Protein AF-A0A914VPH9-F1 (afdb_monomer_lite)

pLDDT: mean 77.76, std 18.03, range [25.45, 96.31]

Foldseek 3Di:
DVVVVVVVVVVVVVVVVPPPDDDDPLLVLLLVLCVVVVDDLCVLLVHDLPDDLVSLVVSLVVLLVVLPVVNDVDPCSVVSNVSSVSSSVLVNDPVSSVSSVCCVVVNRQPVVDPVSCVVPVPPQPPVNVVVVVLVVVLVVVLVVLVVVLVVVLVVLLVVLLVVLVVCVVVCVVVVHDSVVVSVVVSCVVSVVSPRDSCPGPVNVVVVVVVVCVVCVVVVVVVVVVVVVVVPDPPPPDPDDPDDPDDDPPPDDDDDDDDPPPDDPPDPPPVVVVVVVVVVVVVVVVPPQADPDDQDLQLLLLLCCCDPPVNDPPDPPSLVVSCVVSSHDSVVSVVVVVVLVVDDVVVNVVSPVDDDDDDDDDDDDDDDDDDDDDDDDDDDDDPDDDPDDDPVLVVQLVVLCVVQDPPDVPSLVSSQVSRPPDHSVSSVVVVVVVVVVVVVVVVVVVD

Organism: NCBI:txid2011161

Sequence (446 aa):
MGLVVRLIGLSLLQATVCSGFGWTTDDLALFDLVDEVQQNFYELFGINKDATLGEVKKAYRRLSLQWHPDRNSDEGATVMFRKVAAVYEVLKTEEGRQKYNEILENGLPDWRQPIYYYRHVRKMPWWETLVLILLIASVGHYLMLWGAYFERRLALSESVTNRLKKKEKQLKRKNQDVDDLIEAELQEQLADDRPKFTRLLPILLAKSLYSGLRALPGGVRDAYLTWQQSRQPVIEEPVVPREPRRLNVQRVDFEYSVATDIAPVTTADRSAIERLEQEAGRSADVNKFVSSEWTFEELANLVKLSTQKFPAGTVNRWERIAEALNRRPDAVTTMIGKLKNMDPKDYQKLCDGPAPSDNLVTNNRLPSSSPVNEPTVADDSEAADDVWSQTQQKLFEQSLQQFPKGTAERWEKISRCVPGKTKEECMLRYKRLAELVRQRKTKSSH

Secondary structure (DSSP, 8-state):
-HHHHHHHHHHHHHHHTTTTS---HHHHHHHHHHHHH-S-HHHHHT--TT--HHHHHHHHHHHHHHS-TTT---TTHHHHHHHHHHHHHHHHSHHHHHHHHHHHHH----TTSHHHHHHHS----HHHHHHHHHHHHHHHHHHHHHHHHHHHHHHHHHHHHHHHHHHHHHHHHTT--HHHHHHHHHHHHTSSSS--GGGSHHHHHHHHHHHHHHHHHHHHHHHHHHHHHHHS---------------------------TTS----TT-HHHHHHHHHHHGGGTTTT-S--SPPPHHHHHHHHHIIIIIS-TT-TTHHHHHHHHTTS-HHHHHHHHHHHHTS-HHHHHHHHH-PPP---------------------------------HHHHHHHHHHHHHS-TT-TTHHHHHHHHSTT--HHHHHHHHHHHHHHHHHHHHHT--

Radius of gyration: 43.77 Å; chains: 1; bounding box: 94×95×117 Å

Structure (mmCIF, N/CA/C/O backbone):
data_AF-A0A914VPH9-F1
#
_entry.id   AF-A0A914VPH9-F1
#
loop_
_atom_site.group_PDB
_atom_site.id
_atom_site.type_symbol
_atom_site.label_atom_id
_atom_site.label_alt_id
_atom_site.label_comp_id
_atom_site.label_asym_id
_atom_site.label_entity_id
_atom_site.label_seq_id
_atom_site.pdbx_PDB_ins_code
_atom_site.Cartn_x
_atom_site.Cartn_y
_atom_site.Cartn_z
_atom_site.occupancy
_atom_site.B_iso_or_equiv
_atom_site.auth_seq_id
_atom_site.auth_comp_id
_atom_site.auth_asym_id
_atom_site.auth_atom_id
_atom_site.pdbx_PDB_model_num
ATOM 1 N N . MET A 1 1 ? -26.494 -24.659 -4.055 1.00 53.41 1 MET A N 1
ATOM 2 C CA . MET A 1 1 ? -25.254 -25.364 -4.457 1.00 53.41 1 MET A CA 1
ATOM 3 C C . MET A 1 1 ? -25.001 -25.342 -5.968 1.00 53.41 1 MET A C 1
ATOM 5 O O . MET A 1 1 ? -23.902 -24.979 -6.357 1.00 53.41 1 MET A O 1
ATOM 9 N N . GLY A 1 2 ? -25.979 -25.633 -6.839 1.00 64.19 2 GLY A N 1
ATOM 10 C CA . GLY A 1 2 ? -25.734 -25.735 -8.295 1.00 64.19 2 GLY A CA 1
ATOM 11 C C . GLY A 1 2 ? -25.305 -24.449 -9.024 1.00 64.19 2 GLY A C 1
ATOM 12 O O . GLY A 1 2 ? -24.560 -24.518 -9.994 1.00 64.19 2 GLY A O 1
ATOM 13 N N . LEU A 1 3 ? -25.721 -23.271 -8.551 1.00 60.22 3 LEU A N 1
ATOM 14 C CA . LEU A 1 3 ? -25.387 -21.990 -9.195 1.00 60.22 3 LEU A CA 1
ATOM 15 C C . LEU A 1 3 ? -23.943 -21.546 -8.891 1.00 60.22 3 LEU A C 1
ATOM 17 O O . LEU A 1 3 ? -23.269 -20.985 -9.746 1.00 60.22 3 LEU A O 1
ATOM 21 N N . VAL A 1 4 ? -23.438 -21.898 -7.705 1.00 63.53 4 VAL A N 1
ATOM 22 C CA . VAL A 1 4 ? -22.054 -21.633 -7.280 1.00 63.53 4 VAL A CA 1
ATOM 23 C C . VAL A 1 4 ? -21.081 -22.543 -8.032 1.00 63.53 4 VAL A C 1
ATOM 25 O O . VAL A 1 4 ? -20.078 -22.065 -8.541 1.00 63.53 4 VAL A O 1
ATOM 28 N N . VAL A 1 5 ? -21.421 -23.825 -8.211 1.00 72.44 5 VAL A N 1
ATOM 29 C CA . VAL A 1 5 ? -20.609 -24.766 -9.007 1.00 72.44 5 VAL A CA 1
ATOM 30 C C . VAL A 1 5 ? -20.552 -24.352 -10.483 1.00 72.44 5 VAL A C 1
ATOM 32 O O . VAL A 1 5 ? -19.496 -24.441 -11.102 1.00 72.44 5 VAL A O 1
ATOM 35 N N . ARG A 1 6 ? -21.651 -23.826 -11.043 1.00 67.06 6 ARG A N 1
ATOM 36 C CA . ARG A 1 6 ? -21.683 -23.318 -12.427 1.00 67.06 6 ARG A CA 1
ATOM 37 C C . ARG A 1 6 ? -20.885 -22.024 -12.611 1.00 67.06 6 ARG A C 1
ATOM 39 O O . ARG A 1 6 ? -20.224 -21.886 -13.632 1.00 67.06 6 ARG A O 1
ATOM 46 N N . LEU A 1 7 ? -20.896 -21.117 -11.632 1.00 62.44 7 LEU A N 1
ATOM 47 C CA . LEU A 1 7 ? -20.082 -19.895 -11.663 1.00 62.44 7 LEU A CA 1
ATOM 48 C C . LEU A 1 7 ? -18.585 -20.186 -11.482 1.00 62.44 7 LEU A C 1
ATOM 50 O O . LEU A 1 7 ? -17.766 -19.601 -12.184 1.00 62.44 7 LEU A O 1
ATOM 54 N N . ILE A 1 8 ? -18.228 -21.132 -10.607 1.00 67.25 8 ILE A N 1
ATOM 55 C CA . ILE A 1 8 ? -16.841 -21.593 -10.439 1.00 67.25 8 ILE A CA 1
ATOM 56 C C . ILE A 1 8 ? -16.358 -22.311 -11.709 1.00 67.25 8 ILE A C 1
ATOM 58 O O . ILE A 1 8 ? -15.242 -22.069 -12.157 1.00 67.25 8 ILE A O 1
ATOM 62 N N . GLY A 1 9 ? -17.211 -23.125 -12.340 1.00 65.75 9 GLY A N 1
ATOM 63 C CA . GLY A 1 9 ? -16.908 -23.778 -13.617 1.00 65.75 9 GLY A CA 1
ATOM 64 C C . GLY A 1 9 ? -16.700 -22.791 -14.772 1.00 65.75 9 GLY A C 1
ATOM 65 O O . GLY A 1 9 ? -15.750 -22.944 -15.532 1.00 65.75 9 GLY A O 1
ATOM 66 N N . LEU A 1 10 ? -17.526 -21.743 -14.875 1.00 60.38 10 LEU A N 1
ATOM 67 C CA . LEU A 1 10 ? -17.363 -20.676 -15.877 1.00 60.38 10 LEU A CA 1
ATOM 68 C C . LEU A 1 10 ? -16.114 -19.817 -15.626 1.00 60.38 10 LEU A C 1
ATOM 70 O O . LEU A 1 10 ? -15.438 -19.434 -16.576 1.00 60.38 10 LEU A O 1
ATOM 74 N N . SER A 1 11 ? -15.773 -19.565 -14.359 1.00 56.78 11 SER A N 1
ATOM 75 C CA . SER A 1 11 ? -14.550 -18.847 -13.983 1.00 56.78 11 SER A CA 1
ATOM 76 C C . SER A 1 11 ? -13.282 -19.670 -14.262 1.00 56.78 11 SER A C 1
ATOM 78 O O . SER A 1 11 ? -12.298 -19.115 -14.749 1.00 56.78 11 SER A O 1
ATOM 80 N N . LEU A 1 12 ? -13.317 -20.992 -14.048 1.00 55.62 12 LEU A N 1
ATOM 81 C CA . LEU A 1 12 ? -12.229 -21.910 -14.416 1.00 55.62 12 LEU A CA 1
ATOM 82 C C . LEU A 1 12 ? -12.071 -22.056 -15.939 1.00 55.62 12 LEU A C 1
ATOM 84 O O . LEU A 1 12 ? -10.944 -22.174 -16.420 1.00 55.62 12 LEU A O 1
ATOM 88 N N . LEU A 1 13 ? -13.174 -21.986 -16.695 1.00 49.12 13 LEU A N 1
ATOM 89 C CA . LEU A 1 13 ? -13.158 -21.992 -18.162 1.00 49.12 13 LEU A CA 1
ATOM 90 C C . LEU A 1 13 ? -12.593 -20.679 -18.741 1.00 49.12 13 LEU A C 1
ATOM 92 O O . LEU A 1 13 ? -11.874 -20.697 -19.733 1.00 49.12 13 LEU A O 1
ATOM 96 N N . GLN A 1 14 ? -12.863 -19.532 -18.106 1.00 53.00 14 GLN A N 1
ATOM 97 C CA . GLN A 1 14 ? -12.240 -18.254 -18.482 1.00 53.00 14 GLN A CA 1
ATOM 98 C C . GLN A 1 14 ? -10.737 -18.222 -18.170 1.00 53.00 14 GLN A C 1
ATOM 100 O O . GLN A 1 14 ? -9.968 -17.662 -18.948 1.00 53.00 14 GLN A O 1
ATOM 105 N N . ALA A 1 15 ? -10.303 -18.856 -17.076 1.00 50.75 15 ALA A N 1
ATOM 106 C CA . ALA A 1 15 ? -8.887 -18.928 -16.714 1.00 50.75 15 ALA A CA 1
ATOM 107 C C . ALA A 1 15 ? -8.056 -19.779 -17.693 1.00 50.75 15 ALA A C 1
ATOM 109 O O . ALA A 1 15 ? -6.871 -19.514 -17.878 1.00 50.75 15 ALA A O 1
ATOM 110 N N . THR A 1 16 ? -8.669 -20.760 -18.365 1.00 50.44 16 THR A N 1
ATOM 111 C CA . THR A 1 16 ? -7.982 -21.629 -19.339 1.00 50.44 16 THR A CA 1
ATOM 112 C C . THR A 1 16 ? -7.768 -20.973 -20.708 1.00 50.44 16 THR A C 1
ATOM 114 O O . THR A 1 16 ? -6.916 -21.424 -21.466 1.00 50.44 16 THR A O 1
ATOM 117 N N . VAL A 1 17 ? -8.476 -19.883 -21.027 1.00 46.38 17 VAL A N 1
ATOM 118 C CA . VAL A 1 17 ? -8.335 -19.166 -22.315 1.00 46.38 17 VAL A CA 1
ATOM 119 C C . VAL A 1 17 ? -7.237 -18.084 -22.270 1.00 46.38 17 VAL A C 1
ATOM 121 O O . VAL A 1 17 ? -6.817 -17.581 -23.308 1.00 46.38 17 VAL A O 1
ATOM 124 N N . CYS A 1 18 ? -6.688 -17.760 -21.094 1.00 43.91 18 CYS A N 1
ATOM 125 C CA . CYS A 1 18 ? -5.639 -16.740 -20.942 1.00 43.91 18 CYS A CA 1
ATOM 126 C C . CYS A 1 18 ? -4.191 -17.249 -21.104 1.00 43.91 18 CYS A C 1
ATOM 128 O O . CYS A 1 18 ? -3.260 -16.459 -20.969 1.00 43.91 18 CYS A O 1
ATOM 130 N N . SER A 1 19 ? -3.965 -18.525 -21.423 1.00 44.94 19 SER A N 1
ATOM 131 C CA . SER A 1 19 ? -2.613 -19.109 -21.508 1.00 44.94 19 SER A CA 1
ATOM 132 C C . SER A 1 19 ? -1.829 -18.781 -22.793 1.00 44.94 19 SER A C 1
ATOM 134 O O . SER A 1 19 ? -0.735 -19.301 -22.971 1.00 44.94 19 SER A O 1
ATOM 136 N N . GLY A 1 20 ? -2.356 -17.944 -23.694 1.00 49.72 20 GLY A N 1
ATOM 137 C CA . GLY A 1 20 ? -1.784 -17.734 -25.036 1.00 49.72 20 GLY A CA 1
ATOM 138 C C . GLY A 1 20 ? -0.904 -16.495 -25.247 1.00 49.72 20 GLY A C 1
ATOM 139 O O . GLY A 1 20 ? -0.412 -16.312 -26.352 1.00 49.72 20 GLY A O 1
ATOM 140 N N . PHE A 1 21 ? -0.716 -15.629 -24.246 1.00 55.44 21 PHE A N 1
ATOM 141 C CA . PHE A 1 21 ? -0.005 -14.344 -24.409 1.00 55.44 21 PHE A CA 1
ATOM 142 C C . PHE A 1 21 ? 1.011 -14.084 -23.287 1.00 55.44 21 PHE A C 1
ATOM 144 O O . PHE A 1 21 ? 1.148 -12.966 -22.793 1.00 55.44 21 PHE A O 1
ATOM 151 N N . GLY A 1 22 ? 1.683 -15.136 -22.826 1.00 65.75 22 GLY A N 1
ATOM 152 C CA . GLY A 1 22 ? 2.782 -15.022 -21.873 1.00 65.75 22 GLY A CA 1
ATOM 153 C C . GLY A 1 22 ? 4.115 -15.236 -22.571 1.00 65.75 22 GLY A C 1
ATOM 154 O O . GLY A 1 22 ? 4.209 -16.066 -23.472 1.00 65.75 22 GLY A O 1
ATOM 155 N N . TRP A 1 23 ? 5.146 -14.520 -22.140 1.00 79.25 23 TRP A N 1
ATOM 156 C CA . TRP A 1 23 ? 6.504 -14.868 -22.534 1.00 79.25 23 TRP A CA 1
ATOM 157 C C . TRP A 1 23 ? 6.897 -16.218 -21.962 1.00 79.25 23 TRP A C 1
ATOM 159 O O . TRP A 1 23 ? 6.623 -16.538 -20.802 1.00 79.25 23 TRP A O 1
ATOM 169 N N . THR A 1 24 ? 7.543 -17.001 -22.808 1.00 83.44 24 THR A N 1
ATOM 170 C CA . THR A 1 24 ? 8.085 -18.307 -22.466 1.00 83.44 24 THR A CA 1
ATOM 171 C C . THR A 1 24 ? 9.430 -18.160 -21.757 1.00 83.44 24 THR A C 1
ATOM 173 O O . THR A 1 24 ? 10.060 -17.100 -21.770 1.00 83.44 24 THR A O 1
ATOM 176 N N . THR A 1 25 ? 9.898 -19.236 -21.127 1.00 84.94 25 THR A N 1
ATOM 177 C CA . THR A 1 25 ? 11.234 -19.284 -20.510 1.00 84.94 25 THR A CA 1
ATOM 178 C C . THR A 1 25 ? 12.341 -18.970 -21.511 1.00 84.94 25 THR A C 1
ATOM 180 O O . THR A 1 25 ? 13.320 -18.318 -21.157 1.00 84.94 25 THR A O 1
ATOM 183 N N . ASP A 1 26 ? 12.151 -19.381 -22.763 1.00 85.19 26 ASP A N 1
ATOM 184 C CA . ASP A 1 26 ? 13.117 -19.194 -23.843 1.00 85.19 26 ASP A CA 1
ATOM 185 C C . ASP A 1 26 ? 13.176 -17.726 -24.287 1.00 85.19 26 ASP A C 1
ATOM 187 O O . ASP A 1 26 ? 14.249 -17.226 -24.616 1.00 85.19 26 ASP A O 1
ATOM 191 N N . ASP A 1 27 ? 12.050 -17.008 -24.214 1.00 87.31 27 ASP A N 1
ATOM 192 C CA . ASP A 1 27 ? 11.991 -15.565 -24.486 1.00 87.31 27 ASP A CA 1
ATOM 193 C C . ASP A 1 27 ? 12.756 -14.778 -23.422 1.00 87.31 27 ASP A C 1
ATOM 195 O O . ASP A 1 27 ? 13.538 -13.884 -23.738 1.00 87.31 27 ASP A O 1
ATOM 199 N N . LEU A 1 28 ? 12.578 -15.146 -22.150 1.00 86.88 28 LEU A N 1
ATOM 200 C CA . LEU A 1 28 ? 13.299 -14.522 -21.041 1.00 86.88 28 LEU A CA 1
ATOM 201 C C . LEU A 1 28 ? 14.807 -14.778 -21.141 1.00 86.88 28 LEU A C 1
ATOM 203 O O . LEU A 1 28 ? 15.594 -13.847 -20.975 1.00 86.88 28 LEU A O 1
ATOM 207 N N . ALA A 1 29 ? 15.200 -16.014 -21.466 1.00 88.50 29 ALA A N 1
ATOM 208 C CA . ALA A 1 29 ? 16.598 -16.374 -21.681 1.00 88.50 29 ALA A CA 1
ATOM 209 C C . ALA A 1 29 ? 17.209 -15.618 -22.870 1.00 88.50 29 ALA A C 1
ATOM 211 O O . ALA A 1 29 ? 18.358 -15.184 -22.797 1.00 88.50 29 ALA A O 1
ATOM 212 N N . LEU A 1 30 ? 16.440 -15.413 -23.944 1.00 90.94 30 LEU A N 1
ATOM 213 C CA . LEU A 1 30 ? 16.847 -14.585 -25.074 1.00 90.94 30 LEU A CA 1
ATOM 214 C C . LEU A 1 30 ? 17.064 -13.128 -24.650 1.00 90.94 30 LEU A C 1
ATOM 216 O O . LEU A 1 30 ? 18.099 -12.560 -24.986 1.00 90.94 30 LEU A O 1
ATOM 220 N N . PHE A 1 31 ? 16.138 -12.524 -23.900 1.00 89.94 31 PHE A N 1
ATOM 221 C CA . PHE A 1 31 ? 16.288 -11.138 -23.437 1.00 89.94 31 PHE A CA 1
ATOM 222 C C . PHE A 1 31 ? 17.532 -10.956 -22.562 1.00 89.94 31 PHE A C 1
ATOM 224 O O . PHE A 1 31 ? 18.286 -10.006 -22.769 1.00 89.94 31 PHE A O 1
ATOM 231 N N . ASP A 1 32 ? 17.772 -11.888 -21.638 1.00 89.50 32 ASP A N 1
ATOM 232 C CA . ASP A 1 32 ? 18.972 -11.883 -20.800 1.00 89.50 32 ASP A CA 1
ATOM 233 C C . ASP A 1 32 ? 20.250 -12.048 -21.632 1.00 89.50 32 ASP A C 1
ATOM 235 O O . ASP A 1 32 ? 21.232 -11.343 -21.406 1.00 89.50 32 ASP A O 1
ATOM 239 N N . LEU A 1 33 ? 20.229 -12.919 -22.646 1.00 91.38 33 LEU A N 1
ATOM 240 C CA . LEU A 1 33 ? 21.367 -13.114 -23.541 1.00 91.38 33 LEU A CA 1
ATOM 241 C C . LEU A 1 33 ? 21.684 -11.858 -24.365 1.00 91.38 33 LEU A C 1
ATOM 243 O O . LEU A 1 33 ? 22.856 -11.531 -24.557 1.00 91.38 33 LEU A O 1
ATOM 247 N N . VAL A 1 34 ? 20.664 -11.151 -24.863 1.00 91.38 34 VAL A N 1
ATOM 248 C CA . VAL A 1 34 ? 20.869 -9.906 -25.621 1.00 91.38 34 VAL A CA 1
ATOM 249 C C . VAL A 1 34 ? 21.500 -8.829 -24.730 1.00 91.38 34 VAL A C 1
ATOM 251 O O . VAL A 1 34 ? 22.438 -8.159 -25.168 1.00 91.38 34 VAL A O 1
ATOM 254 N N . ASP A 1 35 ? 21.048 -8.711 -23.479 1.00 89.12 35 ASP A N 1
ATOM 255 C CA . ASP A 1 35 ? 21.615 -7.777 -22.495 1.00 89.12 35 ASP A CA 1
ATOM 256 C C . ASP A 1 35 ? 23.053 -8.156 -22.085 1.00 89.12 35 ASP A C 1
ATOM 258 O O . ASP A 1 35 ? 23.894 -7.287 -21.864 1.00 89.12 35 ASP A O 1
ATOM 262 N N . GLU A 1 36 ? 23.387 -9.453 -22.048 1.00 89.75 36 GLU A N 1
ATOM 263 C CA . GLU A 1 36 ? 24.736 -9.930 -21.710 1.00 89.75 36 GLU A CA 1
ATOM 264 C C . GLU A 1 36 ? 25.751 -9.757 -22.858 1.00 89.75 36 GLU A C 1
ATOM 266 O O . GLU A 1 36 ? 26.945 -9.521 -22.630 1.00 89.75 36 GLU A O 1
ATOM 271 N N . VAL A 1 37 ? 25.318 -9.936 -24.109 1.00 88.81 37 VAL A N 1
ATOM 272 C CA . VAL A 1 37 ? 26.197 -9.869 -25.290 1.00 88.81 37 VAL A CA 1
ATOM 273 C C . VAL A 1 37 ? 26.415 -8.423 -25.744 1.00 88.81 37 VAL A C 1
ATOM 275 O O . VAL A 1 37 ? 27.515 -8.114 -26.199 1.00 88.81 37 VAL A O 1
ATOM 278 N N . GLN A 1 38 ? 25.414 -7.541 -25.601 1.00 84.69 38 GLN A N 1
ATOM 279 C CA . GLN A 1 38 ? 25.454 -6.109 -25.976 1.00 84.69 38 GLN A CA 1
ATOM 280 C C . GLN A 1 38 ? 25.964 -5.822 -27.402 1.00 84.69 38 GLN A C 1
ATOM 282 O O . GLN A 1 38 ? 26.401 -4.716 -27.717 1.00 84.69 38 GLN A O 1
ATOM 287 N N . GLN A 1 39 ? 25.917 -6.824 -28.278 1.00 87.94 39 GLN A N 1
ATOM 288 C CA . GLN A 1 39 ? 26.344 -6.770 -29.671 1.00 87.94 39 GLN A CA 1
ATOM 289 C C . GLN A 1 39 ? 25.340 -7.537 -30.523 1.00 87.94 39 GLN A C 1
ATOM 291 O O . GLN A 1 39 ? 24.661 -8.451 -30.044 1.00 87.94 39 GLN A O 1
ATOM 296 N N . ASN A 1 40 ? 25.258 -7.183 -31.802 1.00 92.50 40 ASN A N 1
ATOM 297 C CA . ASN A 1 40 ? 24.396 -7.890 -32.731 1.00 92.50 40 ASN A CA 1
ATOM 298 C C . ASN A 1 40 ? 24.909 -9.328 -32.937 1.00 92.50 40 ASN A C 1
ATOM 300 O O . ASN A 1 40 ? 26.085 -9.544 -33.231 1.00 92.50 40 ASN A O 1
ATOM 304 N N . PHE A 1 41 ? 24.034 -10.323 -32.799 1.00 94.44 41 PHE A N 1
ATOM 305 C CA . PHE A 1 41 ? 24.383 -11.740 -32.912 1.00 94.44 41 PHE A CA 1
ATOM 306 C C . PHE A 1 41 ? 24.921 -12.089 -34.305 1.00 94.44 41 PHE A C 1
ATOM 308 O O . PHE A 1 41 ? 25.829 -12.913 -34.429 1.00 94.44 41 PHE A O 1
ATOM 315 N N . TYR A 1 42 ? 24.408 -11.431 -35.349 1.00 94.56 42 TYR A N 1
ATOM 316 C CA . TYR A 1 42 ? 24.882 -11.614 -36.720 1.00 94.56 42 TYR A CA 1
ATOM 317 C C . TYR A 1 42 ? 26.285 -11.025 -36.917 1.00 94.56 42 TYR A C 1
ATOM 319 O O . TYR A 1 42 ? 27.138 -11.658 -37.539 1.00 94.56 42 TYR A O 1
ATOM 327 N N . GLU A 1 43 ? 26.558 -9.863 -36.316 1.00 92.94 43 GLU A N 1
ATOM 328 C CA . GLU A 1 43 ? 27.879 -9.222 -36.346 1.00 92.94 43 GLU A CA 1
ATOM 329 C C . GLU A 1 43 ? 28.910 -10.028 -35.553 1.00 92.94 43 GLU A C 1
ATOM 331 O O . GLU A 1 43 ? 30.011 -10.262 -36.051 1.00 92.94 43 GLU A O 1
ATOM 336 N N . LEU A 1 44 ? 28.528 -10.549 -34.379 1.00 92.69 44 LEU A N 1
ATOM 337 C CA . LEU A 1 44 ? 29.362 -11.441 -33.569 1.00 92.69 44 LEU A CA 1
ATOM 338 C C . LEU A 1 44 ? 29.797 -12.681 -34.366 1.00 92.69 44 LEU A C 1
ATOM 340 O O . LEU A 1 44 ? 30.942 -13.124 -34.271 1.00 92.69 44 LEU A O 1
ATOM 344 N N . PHE A 1 45 ? 28.891 -13.239 -35.173 1.00 93.19 45 PHE A N 1
ATOM 345 C CA . PHE A 1 45 ? 29.172 -14.401 -36.019 1.00 93.19 45 PHE A CA 1
ATOM 346 C C . PHE A 1 45 ? 29.859 -14.028 -37.345 1.00 93.19 45 PHE A C 1
ATOM 348 O O . PHE A 1 45 ? 30.452 -14.897 -38.000 1.00 93.19 45 PHE A O 1
ATOM 355 N N . GLY A 1 46 ? 29.835 -12.745 -37.720 1.00 92.75 46 GLY A N 1
ATOM 356 C CA . GLY A 1 46 ? 30.328 -12.230 -38.995 1.00 92.75 46 GLY A CA 1
ATOM 357 C C . GLY A 1 46 ? 29.511 -12.732 -40.188 1.00 92.75 46 GLY A C 1
ATOM 358 O O . GLY A 1 46 ? 30.087 -13.072 -41.220 1.00 92.75 46 GLY A O 1
ATOM 359 N N . ILE A 1 47 ? 28.193 -12.853 -40.020 1.00 94.88 47 ILE A N 1
ATOM 360 C CA . ILE A 1 47 ? 27.246 -13.358 -41.024 1.00 94.88 47 ILE A CA 1
ATOM 361 C C . ILE A 1 47 ? 26.128 -12.337 -41.276 1.00 94.88 47 ILE A C 1
ATOM 363 O O . ILE A 1 47 ? 25.931 -11.414 -40.493 1.00 94.88 47 ILE A O 1
ATOM 367 N N . ASN A 1 48 ? 25.385 -12.496 -42.373 1.00 93.19 48 ASN A N 1
ATOM 368 C CA . ASN A 1 48 ? 24.247 -11.627 -42.697 1.00 93.19 48 ASN A CA 1
ATOM 369 C C . ASN A 1 48 ? 22.970 -12.052 -41.926 1.00 93.19 48 ASN A C 1
ATOM 371 O O . ASN A 1 48 ? 22.812 -13.231 -41.601 1.00 93.19 48 ASN A O 1
ATOM 375 N N . LYS A 1 49 ? 22.032 -11.119 -41.686 1.00 90.25 49 LYS A N 1
ATOM 376 C CA . LYS A 1 49 ? 20.683 -11.381 -41.141 1.00 90.25 49 LYS A CA 1
ATOM 377 C C . LYS A 1 49 ? 19.916 -12.418 -41.960 1.00 90.25 49 LYS A C 1
ATOM 379 O O . LYS A 1 49 ? 19.111 -13.121 -41.364 1.00 90.25 49 LYS A O 1
ATOM 384 N N . ASP A 1 50 ? 20.217 -12.582 -43.250 1.00 90.19 50 ASP A N 1
ATOM 385 C CA . ASP A 1 50 ? 19.591 -13.577 -44.144 1.00 90.19 50 ASP A CA 1
ATOM 386 C C . ASP A 1 50 ? 20.417 -14.868 -44.319 1.00 90.19 50 ASP A C 1
ATOM 388 O O . ASP A 1 50 ? 20.100 -15.714 -45.154 1.00 90.19 50 ASP A O 1
ATOM 392 N N . ALA A 1 51 ? 21.488 -15.045 -43.535 1.00 91.06 51 ALA A N 1
ATOM 393 C CA . ALA A 1 51 ? 22.375 -16.202 -43.641 1.00 91.06 51 ALA A CA 1
ATOM 394 C C . ALA A 1 51 ? 21.632 -17.537 -43.474 1.00 91.06 51 ALA A C 1
ATOM 396 O O . ALA A 1 51 ? 20.683 -17.665 -42.690 1.00 91.06 51 ALA A O 1
ATOM 397 N N . THR A 1 52 ? 22.094 -18.562 -44.184 1.00 94.25 52 THR A N 1
ATOM 398 C CA . THR A 1 52 ? 21.512 -19.907 -44.083 1.00 94.25 52 THR A CA 1
ATOM 399 C C . THR A 1 52 ? 21.970 -20.613 -42.804 1.00 94.25 52 THR A C 1
ATOM 401 O O . THR A 1 52 ? 23.045 -20.350 -42.264 1.00 94.25 52 THR A O 1
ATOM 404 N N . LEU A 1 53 ? 21.202 -21.599 -42.332 1.00 93.50 53 LEU A N 1
ATOM 405 C CA . LEU A 1 53 ? 21.564 -22.400 -41.152 1.00 93.50 53 LEU A CA 1
ATOM 406 C C . LEU A 1 53 ? 22.926 -23.114 -41.304 1.00 93.50 53 LEU A C 1
ATOM 408 O O . LEU A 1 53 ? 23.619 -23.374 -40.317 1.00 93.50 53 LEU A O 1
ATOM 412 N N . GLY A 1 54 ? 23.344 -23.408 -42.541 1.00 93.44 54 GLY A N 1
ATOM 413 C CA . GLY A 1 54 ? 24.678 -23.935 -42.840 1.00 93.44 54 GLY A CA 1
ATOM 414 C C . GLY A 1 54 ? 25.800 -22.935 -42.542 1.00 93.44 54 GLY A C 1
ATOM 415 O O . GLY A 1 54 ? 26.828 -23.313 -41.976 1.00 93.44 54 GLY A O 1
ATOM 416 N N . GLU A 1 55 ? 25.590 -21.657 -42.857 1.00 94.56 55 GLU A N 1
ATOM 417 C CA . GLU A 1 55 ? 26.537 -20.573 -42.574 1.00 94.56 55 GLU A CA 1
ATOM 418 C C . GLU A 1 55 ? 26.631 -20.289 -41.075 1.00 94.56 55 GLU A C 1
ATOM 420 O O . GLU A 1 55 ? 27.741 -20.188 -40.552 1.00 94.56 55 GLU A O 1
ATOM 425 N N . VAL A 1 56 ? 25.497 -20.291 -40.365 1.00 94.81 56 VAL A N 1
ATOM 426 C CA . VAL A 1 56 ? 25.447 -20.176 -38.895 1.00 94.81 56 VAL A CA 1
ATOM 427 C C . VAL A 1 56 ? 26.264 -21.294 -38.238 1.00 94.81 56 VAL A C 1
ATOM 429 O O . VAL A 1 56 ? 27.121 -21.034 -37.393 1.00 94.81 56 VAL A O 1
ATOM 432 N N . LYS A 1 57 ? 26.081 -22.548 -38.678 1.00 95.50 57 LYS A N 1
ATOM 433 C CA . LYS A 1 57 ? 26.860 -23.700 -38.186 1.00 95.50 57 LYS A CA 1
ATOM 434 C C . LYS A 1 57 ? 28.353 -23.574 -38.484 1.00 95.50 57 LYS A C 1
ATOM 436 O O . LYS A 1 57 ? 29.178 -23.952 -37.650 1.00 95.50 57 LYS A O 1
ATOM 441 N N . LYS A 1 58 ? 28.719 -23.078 -39.669 1.00 95.94 58 LYS A N 1
ATOM 442 C CA . LYS A 1 58 ? 30.122 -22.873 -40.059 1.00 95.94 58 LYS A CA 1
ATOM 443 C C . LYS A 1 58 ? 30.779 -21.785 -39.204 1.00 95.94 58 LYS A C 1
ATOM 445 O O . LYS A 1 58 ? 31.896 -21.987 -38.725 1.00 95.94 58 LYS A O 1
ATOM 450 N N . ALA A 1 59 ? 30.081 -20.674 -38.981 1.00 95.69 59 ALA A N 1
ATOM 451 C CA . ALA A 1 59 ? 30.532 -19.579 -38.130 1.00 95.69 59 ALA A CA 1
ATOM 452 C C . ALA A 1 59 ? 30.684 -20.020 -36.666 1.00 95.69 59 ALA A C 1
ATOM 454 O O . ALA A 1 59 ? 31.738 -19.775 -36.078 1.00 95.69 59 ALA A O 1
ATOM 455 N N . TYR A 1 60 ? 29.711 -20.769 -36.133 1.00 96.31 60 TYR A N 1
ATOM 456 C CA . TYR A 1 60 ? 29.786 -21.369 -34.798 1.00 96.31 60 TYR A CA 1
ATOM 457 C C . TYR A 1 60 ? 31.043 -22.227 -34.635 1.00 96.31 60 TYR A C 1
ATOM 459 O O . TYR A 1 60 ? 31.854 -21.960 -33.759 1.00 96.31 60 TYR A O 1
ATOM 467 N N . ARG A 1 61 ? 31.285 -23.192 -35.537 1.00 95.38 61 ARG A N 1
ATOM 468 C CA . ARG A 1 61 ? 32.477 -24.062 -35.469 1.00 95.38 61 ARG A CA 1
ATOM 469 C C . ARG A 1 61 ? 33.784 -23.268 -35.452 1.00 95.38 61 ARG A C 1
ATOM 471 O O . ARG A 1 61 ? 34.692 -23.613 -34.702 1.00 95.38 61 ARG A O 1
ATOM 478 N N . ARG A 1 62 ? 33.883 -22.213 -36.268 1.00 95.31 62 ARG A N 1
ATOM 479 C CA . ARG A 1 62 ? 35.061 -21.334 -36.321 1.00 95.31 62 ARG A CA 1
ATOM 480 C C . ARG A 1 62 ? 35.287 -20.618 -34.986 1.00 95.31 62 ARG A C 1
ATOM 482 O O . ARG A 1 62 ? 36.399 -20.661 -34.469 1.00 95.31 62 ARG A O 1
ATOM 489 N N . LEU A 1 63 ? 34.242 -20.003 -34.429 1.00 93.88 63 LEU A N 1
ATOM 490 C CA . LEU A 1 63 ? 34.318 -19.245 -33.176 1.00 93.88 63 LEU A CA 1
ATOM 491 C C . LEU A 1 63 ? 34.507 -20.149 -31.954 1.00 93.88 63 LEU A C 1
ATOM 493 O O . LEU A 1 63 ? 35.323 -19.840 -31.091 1.00 93.88 63 LEU A O 1
ATOM 497 N N . SER A 1 64 ? 33.834 -21.299 -31.898 1.00 93.75 64 SER A N 1
ATOM 498 C CA . SER A 1 64 ? 34.020 -22.289 -30.833 1.00 93.75 64 SER A CA 1
ATOM 499 C C . SER A 1 64 ? 35.456 -22.791 -30.770 1.00 93.75 64 SER A C 1
ATOM 501 O O . SER A 1 64 ? 35.981 -22.958 -29.680 1.00 93.75 64 SER A O 1
ATOM 503 N N . LEU A 1 65 ? 36.107 -23.011 -31.919 1.00 93.19 65 LEU A N 1
ATOM 504 C CA . LEU A 1 65 ? 37.512 -23.425 -31.970 1.00 93.19 65 LEU A CA 1
ATOM 505 C C . LEU A 1 65 ? 38.477 -22.311 -31.544 1.00 93.19 65 LEU A C 1
ATOM 507 O O . LEU A 1 65 ? 39.546 -22.622 -31.024 1.00 93.19 65 LEU A O 1
ATOM 511 N N . GLN A 1 66 ? 38.113 -21.049 -31.780 1.00 92.62 66 GLN A N 1
ATOM 512 C CA . GLN A 1 66 ? 38.903 -19.874 -31.405 1.00 92.62 66 GLN A CA 1
ATOM 513 C C . GLN A 1 66 ? 38.825 -19.579 -29.902 1.00 92.62 66 GLN A C 1
ATOM 515 O O . GLN A 1 66 ? 39.834 -19.238 -29.293 1.00 92.62 66 GLN A O 1
ATOM 520 N N . TRP A 1 67 ? 37.639 -19.724 -29.308 1.00 94.12 67 TRP A N 1
ATOM 521 C CA . TRP A 1 67 ? 37.377 -19.413 -27.900 1.00 94.12 67 TRP A CA 1
ATOM 522 C C . TRP A 1 67 ? 37.361 -20.646 -26.988 1.00 94.12 67 TRP A C 1
ATOM 524 O O . TRP A 1 67 ? 36.987 -20.543 -25.826 1.00 94.12 67 TRP A O 1
ATOM 534 N N . HIS A 1 68 ? 37.747 -21.824 -27.488 1.00 91.81 68 HIS A N 1
ATOM 535 C CA . HIS A 1 68 ? 37.747 -23.045 -26.685 1.00 91.81 68 HIS A CA 1
ATOM 536 C C . HIS A 1 68 ? 38.714 -22.914 -25.491 1.00 91.81 68 HIS A C 1
ATOM 538 O O . HIS A 1 68 ? 39.885 -22.611 -25.727 1.00 91.81 68 HIS A O 1
ATOM 544 N N . PRO A 1 69 ? 38.295 -23.220 -24.247 1.00 92.00 69 PRO A N 1
ATOM 545 C CA . PRO A 1 69 ? 39.117 -23.006 -23.047 1.00 92.00 69 PRO A CA 1
ATOM 546 C C . PRO A 1 69 ? 40.412 -23.836 -23.020 1.00 92.00 69 PRO A C 1
ATOM 548 O O . PRO A 1 69 ? 41.373 -23.465 -22.365 1.00 92.00 69 PRO A O 1
ATOM 551 N N . ASP A 1 70 ? 40.452 -24.950 -23.756 1.00 89.94 70 ASP A N 1
ATOM 552 C CA . ASP A 1 70 ? 41.657 -25.789 -23.903 1.00 89.94 70 ASP A CA 1
ATOM 553 C C . ASP A 1 70 ? 42.690 -25.202 -24.886 1.00 89.94 70 ASP A C 1
ATOM 555 O O . ASP A 1 70 ? 43.881 -25.480 -24.808 1.00 89.94 70 ASP A O 1
ATOM 559 N N . ARG A 1 71 ? 42.241 -24.390 -25.852 1.00 88.69 71 ARG A N 1
ATOM 560 C CA . ARG A 1 71 ? 43.104 -23.829 -26.909 1.00 88.69 71 ARG A CA 1
ATOM 561 C C . ARG A 1 71 ? 43.437 -22.362 -26.684 1.00 88.69 71 ARG A C 1
ATOM 563 O O . ARG A 1 71 ? 44.456 -21.899 -27.188 1.00 88.69 71 ARG A O 1
ATOM 570 N N . ASN A 1 72 ? 42.565 -21.646 -25.983 1.00 89.69 72 ASN A N 1
ATOM 571 C CA . ASN A 1 72 ? 42.734 -20.253 -25.624 1.00 89.69 72 ASN A CA 1
ATOM 572 C C . ASN A 1 72 ? 42.695 -20.119 -24.094 1.00 89.69 72 ASN A C 1
ATOM 574 O O . ASN A 1 72 ? 41.663 -20.370 -23.474 1.00 89.69 72 ASN A O 1
ATOM 578 N N . SER A 1 73 ? 43.827 -19.714 -23.517 1.00 85.25 73 SER A N 1
ATOM 579 C CA . SER A 1 73 ? 44.030 -19.522 -22.079 1.00 85.25 73 SER A CA 1
ATOM 580 C C . SER A 1 73 ? 43.634 -18.130 -21.568 1.00 85.25 73 SER A C 1
ATOM 582 O O . SER A 1 73 ? 43.906 -17.817 -20.411 1.00 85.25 73 SER A O 1
ATOM 584 N N . ASP A 1 74 ? 43.027 -17.281 -22.401 1.00 90.31 74 ASP A N 1
ATOM 585 C CA . ASP A 1 74 ? 42.551 -15.962 -21.983 1.00 90.31 74 ASP A CA 1
ATOM 586 C C . ASP A 1 74 ? 41.432 -16.077 -20.932 1.00 90.31 74 ASP A C 1
ATOM 588 O O . ASP A 1 74 ? 40.495 -16.867 -21.076 1.00 90.31 74 ASP A O 1
ATOM 592 N N . GLU A 1 75 ? 41.457 -15.213 -19.910 1.00 83.12 75 GLU A N 1
ATOM 593 C CA . GLU A 1 75 ? 40.453 -15.191 -18.828 1.00 83.12 75 GLU A CA 1
ATOM 594 C C . GLU A 1 75 ? 39.014 -14.973 -19.348 1.00 83.12 75 GLU A C 1
ATOM 596 O O . GLU A 1 75 ? 38.039 -15.410 -18.733 1.00 83.12 75 GLU A O 1
ATOM 601 N N . GLY A 1 76 ? 38.869 -14.357 -20.528 1.00 85.94 76 GLY A N 1
ATOM 602 C CA . GLY A 1 76 ? 37.589 -14.141 -21.209 1.00 85.94 76 GLY A CA 1
ATOM 603 C C . GLY A 1 76 ? 37.138 -15.272 -22.142 1.00 85.94 76 GLY A C 1
ATOM 604 O O . GLY A 1 76 ? 35.984 -15.262 -22.578 1.00 85.94 76 GLY A O 1
ATOM 605 N N . ALA A 1 77 ? 37.993 -16.257 -22.450 1.00 90.06 77 ALA A N 1
ATOM 606 C CA . ALA A 1 77 ? 37.695 -17.286 -23.450 1.00 90.06 77 ALA A CA 1
ATOM 607 C C . ALA A 1 77 ? 36.502 -18.161 -23.044 1.00 90.06 77 ALA A C 1
ATOM 609 O O . ALA A 1 77 ? 35.587 -18.375 -23.836 1.00 90.06 77 ALA A O 1
ATOM 610 N N . THR A 1 78 ? 36.443 -18.570 -21.775 1.00 90.25 78 THR A N 1
ATOM 611 C CA . THR A 1 78 ? 35.329 -19.363 -21.227 1.00 90.25 78 THR A CA 1
ATOM 612 C C . THR A 1 78 ? 33.991 -18.620 -21.310 1.00 90.25 78 THR A C 1
ATOM 614 O O . THR A 1 78 ? 32.960 -19.217 -21.633 1.00 90.25 78 THR A O 1
ATOM 617 N N . VAL A 1 79 ? 33.995 -17.309 -21.043 1.00 91.44 79 VAL A N 1
ATOM 618 C CA . VAL A 1 79 ? 32.791 -16.466 -21.102 1.00 91.44 79 VAL A CA 1
ATOM 619 C C . VAL A 1 79 ? 32.340 -16.288 -22.551 1.00 91.44 79 VAL A C 1
ATOM 621 O O . VAL A 1 79 ? 31.171 -16.508 -22.861 1.00 91.44 79 VAL A O 1
ATOM 624 N N . MET A 1 80 ? 33.265 -15.972 -23.461 1.00 90.56 80 MET A N 1
ATOM 625 C CA . MET A 1 80 ? 32.964 -15.829 -24.889 1.00 90.56 80 MET A CA 1
ATOM 626 C C . MET A 1 80 ? 32.492 -17.142 -25.514 1.00 90.56 80 MET A C 1
ATOM 628 O O . MET A 1 80 ? 31.541 -17.137 -26.291 1.00 90.56 80 MET A O 1
ATOM 632 N N . PHE A 1 81 ? 33.079 -18.278 -25.133 1.00 93.56 81 PHE A N 1
ATOM 633 C CA . PHE A 1 81 ? 32.632 -19.596 -25.579 1.00 93.56 81 PHE A CA 1
ATOM 634 C C . PHE A 1 81 ? 31.184 -19.875 -25.166 1.00 93.56 81 PHE A C 1
ATOM 636 O O . PHE A 1 81 ? 30.377 -20.299 -25.996 1.00 93.56 81 PHE A O 1
ATOM 643 N N . ARG A 1 82 ? 30.830 -19.579 -23.906 1.00 92.81 82 ARG A N 1
ATOM 644 C CA . ARG A 1 82 ? 29.451 -19.702 -23.412 1.00 92.81 82 ARG A CA 1
ATOM 645 C C . ARG A 1 82 ? 28.495 -18.807 -24.202 1.00 92.81 82 ARG A C 1
ATOM 647 O O . ARG A 1 82 ? 27.453 -19.292 -24.635 1.00 92.81 82 ARG A O 1
ATOM 654 N N . LYS A 1 83 ? 28.862 -17.540 -24.432 1.00 93.19 83 LYS A N 1
ATOM 655 C CA . LYS A 1 83 ? 28.058 -16.590 -25.219 1.00 93.19 83 LYS A CA 1
ATOM 656 C C . LYS A 1 83 ? 27.848 -17.079 -26.651 1.00 93.19 83 LYS A C 1
ATOM 658 O O . LYS A 1 83 ? 26.721 -17.111 -27.125 1.00 93.19 83 LYS A O 1
ATOM 663 N N . VAL A 1 84 ? 28.908 -17.535 -27.320 1.00 94.56 84 VAL A N 1
ATOM 664 C CA . VAL A 1 84 ? 28.841 -18.076 -28.688 1.00 94.56 84 VAL A CA 1
ATOM 665 C C . VAL A 1 84 ? 27.946 -19.318 -28.758 1.00 94.56 84 VAL A C 1
ATOM 667 O O . VAL A 1 84 ? 27.172 -19.453 -29.704 1.00 94.56 84 VAL A O 1
ATOM 670 N N . ALA A 1 85 ? 28.004 -20.204 -27.761 1.00 94.81 85 ALA A N 1
ATOM 671 C CA . ALA A 1 85 ? 27.119 -21.366 -27.676 1.00 94.81 85 ALA A CA 1
ATOM 672 C C . ALA A 1 85 ? 25.650 -20.972 -27.465 1.00 94.81 85 ALA A C 1
ATOM 674 O O . ALA A 1 85 ? 24.775 -21.488 -28.159 1.00 94.81 85 ALA A O 1
ATOM 675 N N . ALA A 1 86 ? 25.382 -20.023 -26.566 1.00 93.88 86 ALA A N 1
ATOM 676 C CA . ALA A 1 86 ? 24.031 -19.534 -26.306 1.00 93.88 86 ALA A CA 1
ATOM 677 C C . ALA A 1 86 ? 23.429 -18.818 -27.529 1.00 93.88 86 ALA A C 1
ATOM 679 O O . ALA A 1 86 ? 22.300 -19.105 -27.920 1.00 93.88 86 ALA A O 1
ATOM 680 N N . VAL A 1 87 ? 24.208 -17.960 -28.197 1.00 95.06 87 VAL A N 1
ATOM 681 C CA . VAL A 1 87 ? 23.790 -17.280 -29.434 1.00 95.06 87 VAL A CA 1
ATOM 682 C C . VAL A 1 87 ? 23.522 -18.286 -30.554 1.00 95.06 87 VAL A C 1
ATOM 684 O O . VAL A 1 87 ? 22.557 -18.135 -31.301 1.00 95.06 87 VAL A O 1
ATOM 687 N N . TYR A 1 88 ? 24.329 -19.345 -30.662 1.00 95.56 88 TYR A N 1
ATOM 688 C CA . TYR A 1 88 ? 24.081 -20.401 -31.639 1.00 95.56 88 TYR A CA 1
ATOM 689 C C . TYR A 1 88 ? 22.749 -21.119 -31.400 1.00 95.56 88 TYR A C 1
ATOM 691 O O . TYR A 1 88 ? 22.032 -21.354 -32.368 1.00 95.56 88 TYR A O 1
ATOM 699 N N . GLU A 1 89 ? 22.383 -21.441 -30.155 1.00 93.94 89 GLU A N 1
ATOM 700 C CA . GLU A 1 89 ? 21.090 -22.087 -29.882 1.00 93.94 89 GLU A CA 1
ATOM 701 C C . GLU A 1 89 ? 19.899 -21.192 -30.263 1.00 93.94 89 GLU A C 1
ATOM 703 O O . GLU A 1 89 ? 18.916 -21.703 -30.798 1.00 93.94 89 GLU A O 1
ATOM 708 N N . VAL A 1 90 ? 20.021 -19.867 -30.109 1.00 93.69 90 VAL A N 1
ATOM 709 C CA . VAL A 1 90 ? 19.009 -18.902 -30.579 1.00 93.69 90 VAL A CA 1
ATOM 710 C C . VAL A 1 90 ? 18.942 -18.846 -32.108 1.00 93.69 90 VAL A C 1
ATOM 712 O O . VAL A 1 90 ? 17.857 -18.908 -32.679 1.00 93.69 90 VAL A O 1
ATOM 715 N N . LEU A 1 91 ? 20.089 -18.739 -32.791 1.00 93.81 91 LEU A N 1
ATOM 716 C CA . LEU A 1 91 ? 20.138 -18.599 -34.255 1.00 93.81 91 LEU A CA 1
ATOM 717 C C . LEU A 1 91 ? 19.898 -19.918 -35.013 1.00 93.81 91 LEU A C 1
ATOM 719 O O . LEU A 1 91 ? 19.699 -19.913 -36.228 1.00 93.81 91 LEU A O 1
ATOM 723 N N . LYS A 1 92 ? 19.968 -21.062 -34.326 1.00 93.12 92 LYS A N 1
ATOM 724 C CA . LYS A 1 92 ? 19.759 -22.401 -34.897 1.00 93.12 92 LYS A CA 1
ATOM 725 C C . LYS A 1 92 ? 18.291 -22.681 -35.196 1.00 93.12 92 LYS A C 1
ATOM 727 O O . LYS A 1 92 ? 18.017 -23.439 -36.126 1.00 93.12 92 LYS A O 1
ATOM 732 N N . THR A 1 93 ? 17.367 -22.141 -34.405 1.00 92.38 93 THR A N 1
ATOM 733 C CA . THR A 1 93 ? 15.927 -22.307 -34.625 1.00 92.38 93 THR A CA 1
ATOM 734 C C . THR A 1 93 ? 15.372 -21.097 -35.362 1.00 92.38 93 THR A C 1
ATOM 736 O O . THR A 1 93 ? 15.738 -19.956 -35.089 1.00 92.38 93 THR A O 1
ATOM 739 N N . GLU A 1 94 ? 14.467 -21.342 -36.309 1.00 90.94 94 GLU A N 1
ATOM 740 C CA . GLU A 1 94 ? 13.823 -20.254 -37.050 1.00 90.94 94 GLU A CA 1
ATOM 741 C C . GLU A 1 94 ? 12.979 -19.375 -36.110 1.00 90.94 94 GLU A C 1
ATOM 743 O O . GLU A 1 94 ? 13.010 -18.154 -36.206 1.00 90.94 94 GLU A O 1
ATOM 748 N N . GLU A 1 95 ? 12.313 -19.982 -35.124 1.00 90.69 95 GLU A N 1
ATOM 749 C CA . GLU A 1 95 ? 11.544 -19.266 -34.099 1.00 90.69 95 GLU A CA 1
ATOM 750 C C . GLU A 1 95 ? 12.425 -18.359 -33.223 1.00 90.69 95 GLU A C 1
ATOM 752 O O . GLU A 1 95 ? 12.077 -17.203 -32.985 1.00 90.69 95 GLU A O 1
ATOM 757 N N . GLY A 1 96 ? 13.586 -18.849 -32.767 1.00 90.31 96 GLY A N 1
ATOM 758 C CA . GLY A 1 96 ? 14.530 -18.056 -31.971 1.00 90.31 96 GLY A CA 1
ATOM 759 C C . GLY A 1 96 ? 15.104 -16.884 -32.765 1.00 90.31 96 GLY A C 1
ATOM 760 O O . GLY A 1 96 ? 15.209 -15.767 -32.253 1.00 90.31 96 GLY A O 1
ATOM 761 N N . ARG A 1 97 ? 15.383 -17.110 -34.052 1.00 92.06 97 ARG A N 1
ATOM 762 C CA . ARG A 1 97 ? 15.825 -16.072 -34.985 1.00 92.06 97 ARG A CA 1
ATOM 763 C C . ARG A 1 97 ? 14.758 -15.003 -35.215 1.00 92.06 97 ARG A C 1
ATOM 765 O O . ARG A 1 97 ? 15.086 -13.819 -35.218 1.00 92.06 97 ARG A O 1
ATOM 772 N N . GLN A 1 98 ? 13.497 -15.397 -35.389 1.00 92.25 98 GLN A N 1
ATOM 773 C CA . GLN A 1 98 ? 12.382 -14.461 -35.555 1.00 92.25 98 GLN A CA 1
ATOM 774 C C . GLN A 1 98 ? 12.197 -13.582 -34.317 1.00 92.25 98 GLN A C 1
ATOM 776 O O . GLN A 1 98 ? 12.138 -12.363 -34.451 1.00 92.25 98 GLN A O 1
ATOM 781 N N . LYS A 1 99 ? 12.213 -14.175 -33.119 1.00 90.88 99 LYS A N 1
ATOM 782 C CA . LYS A 1 99 ? 12.139 -13.435 -31.848 1.00 90.88 99 LYS A CA 1
ATOM 783 C C . LYS A 1 99 ? 13.310 -12.468 -31.678 1.00 90.88 99 LYS A C 1
ATOM 785 O O . LYS A 1 99 ? 13.125 -11.328 -31.267 1.00 90.88 99 LYS A O 1
ATOM 790 N N . TYR A 1 100 ? 14.521 -12.889 -32.043 1.00 93.12 100 TYR A N 1
ATOM 791 C CA . TYR A 1 100 ? 15.682 -12.001 -32.025 1.00 93.12 100 TYR A CA 1
ATOM 792 C C . TYR A 1 100 ? 15.549 -10.843 -33.026 1.00 93.12 100 TYR A C 1
ATOM 794 O O . TYR A 1 100 ? 15.858 -9.699 -32.697 1.00 93.12 100 TYR A O 1
ATOM 802 N N . ASN A 1 101 ? 15.042 -11.114 -34.231 1.00 93.25 101 ASN A N 1
ATOM 803 C CA . ASN A 1 101 ? 14.771 -10.081 -35.229 1.00 93.25 101 ASN A CA 1
ATOM 804 C C . ASN A 1 101 ? 13.709 -9.081 -34.747 1.00 93.25 101 ASN A C 1
ATOM 806 O O . ASN A 1 101 ? 13.864 -7.886 -34.978 1.00 93.25 101 ASN A O 1
ATOM 810 N N . GLU A 1 102 ? 12.680 -9.548 -34.038 1.00 90.50 102 GLU A N 1
ATOM 811 C CA . GLU A 1 102 ? 11.675 -8.685 -33.412 1.00 90.50 102 GLU A CA 1
ATOM 812 C C . GLU A 1 102 ? 12.305 -7.756 -32.363 1.00 90.50 102 GLU A C 1
ATOM 814 O O . GLU A 1 102 ? 11.996 -6.566 -32.339 1.00 90.50 102 GLU A O 1
ATOM 819 N N . ILE A 1 103 ? 13.243 -8.258 -31.550 1.00 90.31 103 ILE A N 1
ATOM 820 C CA . ILE A 1 103 ? 14.008 -7.440 -30.591 1.00 90.31 103 ILE A CA 1
ATOM 821 C C . ILE A 1 103 ? 14.890 -6.412 -31.314 1.00 90.31 103 ILE A C 1
ATOM 823 O O . ILE A 1 103 ? 15.019 -5.284 -30.845 1.00 90.31 103 ILE A O 1
ATOM 827 N N . LEU A 1 104 ? 15.496 -6.767 -32.452 1.00 90.12 104 LEU A N 1
ATOM 828 C CA . LEU A 1 104 ? 16.297 -5.825 -33.246 1.00 90.12 104 LEU A CA 1
ATOM 829 C C . LEU A 1 104 ? 15.453 -4.681 -33.831 1.00 90.12 104 LEU A C 1
ATOM 831 O O . LEU A 1 104 ? 15.953 -3.566 -33.959 1.00 90.12 104 LEU A O 1
ATOM 835 N N . GLU A 1 105 ? 14.197 -4.949 -34.192 1.00 89.38 105 GLU A N 1
ATOM 836 C CA . GLU A 1 105 ? 13.290 -3.962 -34.792 1.00 89.38 105 GLU A CA 1
ATOM 837 C C . GLU A 1 105 ? 12.560 -3.117 -33.735 1.00 89.38 105 GLU A C 1
ATOM 839 O O . GLU A 1 105 ? 12.477 -1.895 -33.872 1.00 89.38 105 GLU A O 1
ATOM 844 N N . ASN A 1 106 ? 12.066 -3.747 -32.664 1.00 87.19 106 ASN A N 1
ATOM 845 C CA . ASN A 1 106 ? 11.237 -3.109 -31.635 1.00 87.19 106 ASN A CA 1
ATOM 846 C C . ASN A 1 106 ? 12.008 -2.710 -30.363 1.00 87.19 106 ASN A C 1
ATOM 848 O O . ASN A 1 106 ? 11.473 -1.981 -29.524 1.00 87.19 106 ASN A O 1
ATOM 852 N N . GLY A 1 107 ? 13.253 -3.166 -30.208 1.00 86.62 107 GLY A N 1
ATOM 853 C CA . GLY A 1 107 ? 14.041 -3.036 -28.981 1.00 86.62 107 GLY A CA 1
ATOM 854 C C . GLY A 1 107 ? 13.712 -4.108 -27.933 1.00 86.62 107 GLY A C 1
ATOM 855 O O . GLY A 1 107 ? 12.756 -4.874 -28.068 1.00 86.62 107 GLY A O 1
ATOM 856 N N . LEU A 1 108 ? 14.511 -4.170 -26.857 1.00 85.44 108 LEU A N 1
ATOM 857 C CA . LEU A 1 108 ? 14.211 -5.061 -25.731 1.00 85.44 108 LEU A CA 1
ATOM 858 C C . LEU A 1 108 ? 12.939 -4.586 -25.018 1.00 85.44 108 LEU A C 1
ATOM 860 O O . LEU A 1 108 ? 12.778 -3.388 -24.767 1.00 85.44 108 LEU A O 1
ATOM 864 N N . PRO A 1 109 ? 12.043 -5.502 -24.627 1.00 77.62 109 PRO A N 1
ATOM 865 C CA . PRO A 1 109 ? 10.880 -5.118 -23.856 1.00 77.62 109 PRO A CA 1
ATOM 866 C C . PRO A 1 109 ? 11.286 -4.764 -22.413 1.00 77.62 109 PRO A C 1
ATOM 868 O O . PRO A 1 109 ? 11.906 -5.556 -21.711 1.00 77.62 109 PRO A O 1
ATOM 871 N N . ASP A 1 110 ? 10.893 -3.582 -21.934 1.00 73.88 110 ASP A N 1
ATOM 872 C CA . ASP A 1 110 ? 11.272 -3.033 -20.614 1.00 73.88 110 ASP A CA 1
ATOM 873 C C . ASP A 1 110 ? 10.584 -3.698 -19.394 1.00 73.88 110 ASP A C 1
ATOM 875 O O . ASP A 1 110 ? 10.317 -3.046 -18.386 1.00 73.88 110 ASP A O 1
ATOM 879 N N . TRP A 1 111 ? 10.257 -4.989 -19.417 1.00 69.12 111 TRP A N 1
ATOM 880 C CA . TRP A 1 111 ? 9.413 -5.626 -18.385 1.00 69.12 111 TRP A CA 1
ATOM 881 C C . TRP A 1 111 ? 9.909 -5.582 -16.949 1.00 69.12 111 TRP A C 1
ATOM 883 O O . TRP A 1 111 ? 9.106 -5.660 -16.017 1.00 69.12 111 TRP A O 1
ATOM 893 N N . ARG A 1 112 ? 11.224 -5.478 -16.756 1.00 66.94 112 ARG A N 1
ATOM 894 C CA . ARG A 1 112 ? 11.820 -5.328 -15.424 1.00 66.94 112 ARG A CA 1
ATOM 895 C C . ARG A 1 112 ? 11.537 -3.951 -14.834 1.00 66.94 112 ARG A C 1
ATOM 897 O O . ARG A 1 112 ? 11.586 -3.780 -13.617 1.00 66.94 112 ARG A O 1
ATOM 904 N N . GLN A 1 113 ? 11.221 -2.967 -15.673 1.00 66.31 113 GLN A N 1
ATOM 905 C CA . GLN A 1 113 ? 10.905 -1.626 -15.221 1.00 66.31 113 GLN A CA 1
ATOM 906 C C . GLN A 1 113 ? 9.443 -1.550 -14.764 1.00 66.31 113 GLN A C 1
ATOM 908 O O . GLN A 1 113 ? 8.539 -1.934 -15.510 1.00 66.31 113 GLN A O 1
ATOM 913 N N . PRO A 1 114 ? 9.161 -0.948 -13.593 1.00 60.91 114 PRO A N 1
ATOM 914 C CA . PRO A 1 114 ? 7.790 -0.661 -13.169 1.00 60.91 114 PRO A CA 1
ATOM 915 C C . PRO A 1 114 ? 6.978 0.084 -14.244 1.00 60.91 114 PRO A C 1
ATOM 917 O O . PRO A 1 114 ? 5.776 -0.127 -14.376 1.00 60.91 114 PRO A O 1
ATOM 920 N N . ILE A 1 115 ? 7.646 0.908 -15.060 1.00 59.78 115 ILE A N 1
ATOM 921 C CA . ILE A 1 115 ? 7.073 1.670 -16.181 1.00 59.78 115 ILE A CA 1
ATOM 922 C C . ILE A 1 115 ? 6.437 0.769 -17.253 1.00 59.78 115 ILE A C 1
ATOM 924 O O . ILE A 1 115 ? 5.409 1.147 -17.818 1.00 59.78 115 ILE A O 1
ATOM 928 N N . TYR A 1 116 ? 6.966 -0.433 -17.499 1.00 64.50 116 TYR A N 1
ATOM 929 C CA . TYR A 1 116 ? 6.375 -1.376 -18.453 1.00 64.50 116 TYR A CA 1
ATOM 930 C C . TYR A 1 116 ? 4.975 -1.815 -18.035 1.00 64.50 116 TYR A C 1
ATOM 932 O O . TYR A 1 116 ? 4.063 -1.828 -18.867 1.00 64.50 116 TYR A O 1
ATOM 940 N N . TYR A 1 117 ? 4.782 -2.074 -16.737 1.00 64.12 117 TYR A N 1
ATOM 941 C CA . TYR A 1 117 ? 3.466 -2.382 -16.189 1.00 64.12 117 TYR A CA 1
ATOM 942 C C . TYR A 1 117 ? 2.513 -1.194 -16.351 1.00 64.12 117 TYR A C 1
ATOM 944 O O . TYR A 1 117 ? 1.372 -1.378 -16.759 1.00 64.12 117 TYR A O 1
ATOM 952 N N . TYR A 1 118 ? 2.983 0.037 -16.138 1.00 59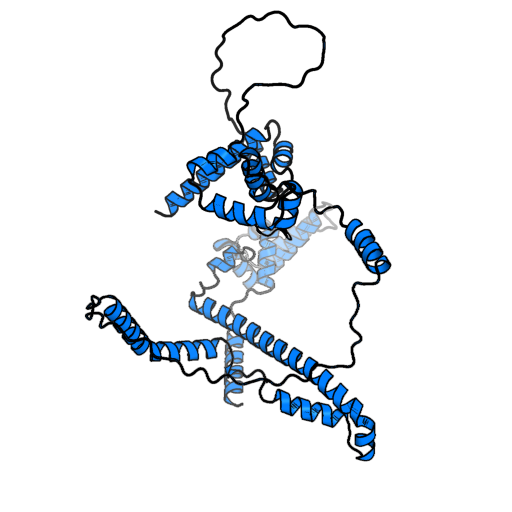.84 118 TYR A N 1
ATOM 953 C CA . TYR A 1 118 ? 2.156 1.234 -16.330 1.00 59.84 118 TYR A CA 1
ATOM 954 C C . TYR A 1 118 ? 1.772 1.508 -17.795 1.00 59.84 118 TYR A C 1
ATOM 956 O O . TYR A 1 118 ? 0.742 2.141 -18.036 1.00 59.84 118 TYR A O 1
ATOM 964 N N . ARG A 1 119 ? 2.577 1.063 -18.773 1.00 63.44 119 ARG A N 1
ATOM 965 C CA . ARG A 1 119 ? 2.320 1.281 -20.208 1.00 63.44 119 ARG A CA 1
ATOM 966 C C . ARG A 1 119 ? 1.424 0.208 -20.830 1.00 63.44 119 ARG A C 1
ATOM 968 O O . ARG A 1 119 ? 0.582 0.551 -21.656 1.00 63.44 119 ARG A O 1
ATOM 975 N N . HIS A 1 120 ? 1.598 -1.057 -20.442 1.00 60.69 120 HIS A N 1
ATOM 976 C CA . HIS A 1 120 ? 0.931 -2.193 -21.094 1.00 60.69 120 HIS A CA 1
ATOM 977 C C . HIS A 1 120 ? -0.172 -2.844 -20.261 1.00 60.69 120 HIS A C 1
ATOM 979 O O . HIS A 1 120 ? -1.088 -3.435 -20.834 1.00 60.69 120 HIS A O 1
ATOM 985 N N . VAL A 1 121 ? -0.147 -2.730 -18.928 1.00 58.66 121 VAL A N 1
ATOM 986 C CA . VAL A 1 121 ? -1.284 -3.182 -18.122 1.00 58.66 121 VAL A CA 1
ATOM 987 C C . VAL A 1 121 ? -2.385 -2.145 -18.303 1.00 58.66 121 VAL A C 1
ATOM 989 O O . VAL A 1 121 ? -2.209 -0.965 -17.996 1.00 58.66 121 VAL A O 1
ATOM 992 N N . ARG A 1 122 ? -3.509 -2.588 -18.878 1.00 70.06 122 ARG A N 1
ATOM 993 C CA . ARG A 1 122 ? -4.702 -1.778 -19.155 1.00 70.06 122 ARG A CA 1
ATOM 994 C C . ARG A 1 122 ? -4.959 -0.839 -17.978 1.00 70.06 122 ARG A C 1
ATOM 996 O O . ARG A 1 122 ? -5.068 -1.315 -16.852 1.00 70.06 122 ARG A O 1
ATOM 1003 N N . LYS A 1 123 ? -5.059 0.474 -18.237 1.00 68.19 123 LYS A N 1
ATOM 1004 C CA . LYS A 1 123 ? -5.466 1.469 -17.231 1.00 68.19 123 LYS A CA 1
ATOM 1005 C C . LYS A 1 123 ? -6.755 0.962 -16.589 1.00 68.19 123 LYS A C 1
ATOM 1007 O O . LYS A 1 123 ? -7.811 1.068 -17.215 1.00 68.19 123 LYS A O 1
ATOM 1012 N N . MET A 1 124 ? -6.657 0.361 -15.402 1.00 66.62 124 MET A N 1
ATOM 1013 C CA . MET A 1 124 ? -7.836 -0.120 -14.699 1.00 66.62 124 MET A CA 1
ATOM 1014 C C . MET A 1 124 ? -8.695 1.114 -14.440 1.00 66.62 124 MET A C 1
ATOM 1016 O O . MET A 1 124 ? -8.215 2.071 -13.820 1.00 66.62 124 MET A O 1
ATOM 1020 N N . PRO A 1 125 ? -9.918 1.174 -14.983 1.00 85.56 125 PRO A N 1
ATOM 1021 C CA . PRO A 1 125 ? -10.786 2.299 -14.729 1.00 85.56 125 PRO A CA 1
ATOM 1022 C C . PRO A 1 125 ? -11.036 2.388 -13.221 1.00 85.56 125 PRO A C 1
ATOM 1024 O O . PRO A 1 125 ? -11.056 1.381 -12.516 1.00 85.56 125 PRO A O 1
ATOM 1027 N N . TRP A 1 126 ? -11.240 3.604 -12.715 1.00 82.69 126 TRP A N 1
ATOM 1028 C CA . TRP A 1 126 ? -11.359 3.866 -11.276 1.00 82.69 126 TRP A CA 1
ATOM 1029 C C . TRP A 1 126 ? -12.368 2.962 -10.555 1.00 82.69 126 TRP A C 1
ATOM 1031 O O . TRP A 1 126 ? -12.179 2.650 -9.383 1.00 82.69 126 TRP A O 1
ATOM 1041 N N . TRP A 1 127 ? -13.412 2.505 -11.250 1.00 88.88 127 TRP A N 1
ATOM 1042 C CA . TRP A 1 127 ? -14.404 1.589 -10.699 1.00 88.88 127 TRP A CA 1
ATOM 1043 C C . TRP A 1 127 ? -13.887 0.152 -10.525 1.00 88.88 127 TRP A C 1
ATOM 1045 O O . TRP A 1 127 ? -14.245 -0.469 -9.532 1.00 88.88 127 TRP A O 1
ATOM 1055 N N . GLU A 1 128 ? -13.027 -0.373 -11.406 1.00 83.69 128 GLU A N 1
ATOM 1056 C CA . GLU A 1 128 ? -12.408 -1.701 -11.227 1.00 83.69 128 GLU A CA 1
ATOM 1057 C C . GLU A 1 128 ? -11.501 -1.694 -9.994 1.00 83.69 128 GLU A C 1
ATOM 1059 O O . GLU A 1 128 ? -11.612 -2.562 -9.128 1.00 83.69 128 GLU A O 1
ATOM 1064 N N . THR A 1 129 ? -10.687 -0.646 -9.851 1.00 85.31 129 THR A N 1
ATOM 1065 C CA . THR A 1 129 ? -9.861 -0.425 -8.658 1.00 85.31 129 THR A CA 1
ATOM 1066 C C . THR A 1 129 ? -10.723 -0.286 -7.402 1.00 85.31 129 THR A C 1
ATOM 1068 O O . THR A 1 129 ? -10.413 -0.875 -6.368 1.00 85.31 129 THR A O 1
ATOM 1071 N N . LEU A 1 130 ? -11.836 0.448 -7.481 1.00 90.38 130 LEU A N 1
ATOM 1072 C CA . LEU A 1 130 ? -12.772 0.603 -6.368 1.00 90.38 130 LEU A CA 1
ATOM 1073 C C . LEU A 1 130 ? -13.426 -0.731 -5.976 1.00 90.38 130 LEU A C 1
ATOM 1075 O O . LEU A 1 130 ? -13.528 -1.029 -4.788 1.00 90.38 130 LEU A O 1
ATOM 1079 N N . VAL A 1 131 ? -13.835 -1.549 -6.951 1.00 89.88 131 VAL A N 1
ATOM 1080 C CA . VAL A 1 131 ? -14.399 -2.889 -6.722 1.00 89.88 131 VAL A CA 1
ATOM 1081 C C . VAL A 1 131 ? -13.359 -3.810 -6.089 1.00 89.88 131 VAL A C 1
ATOM 1083 O O . VAL A 1 131 ? -13.688 -4.518 -5.139 1.00 89.88 131 VAL A O 1
ATOM 1086 N N . LEU A 1 132 ? -12.105 -3.767 -6.547 1.00 89.44 132 LEU A N 1
ATOM 1087 C CA . LEU A 1 132 ? -11.009 -4.547 -5.970 1.00 89.44 132 LEU A CA 1
ATOM 1088 C C . LEU A 1 132 ? -10.735 -4.148 -4.514 1.00 89.44 132 LEU A C 1
ATOM 1090 O O . LEU A 1 132 ? -10.648 -5.013 -3.643 1.00 89.44 132 LEU A O 1
ATOM 1094 N N . ILE A 1 133 ? -10.653 -2.845 -4.230 1.00 91.44 133 ILE A N 1
ATOM 1095 C CA . ILE A 1 133 ? -10.486 -2.330 -2.862 1.00 91.44 133 ILE A CA 1
ATOM 1096 C C . ILE A 1 133 ? -11.657 -2.776 -1.985 1.00 91.44 133 ILE A C 1
ATOM 1098 O O . ILE A 1 133 ? -11.449 -3.246 -0.867 1.00 91.44 133 ILE A O 1
ATOM 1102 N N . LEU A 1 134 ? -12.885 -2.671 -2.493 1.00 90.56 134 LEU A N 1
ATOM 1103 C CA . LEU A 1 134 ? -14.082 -3.079 -1.769 1.00 90.56 134 LEU A CA 1
ATOM 1104 C C . LEU A 1 134 ? -14.101 -4.593 -1.510 1.00 90.56 134 LEU A C 1
ATOM 1106 O O . LEU A 1 134 ? -14.503 -5.019 -0.427 1.00 90.56 134 LEU A O 1
ATOM 1110 N N . LEU A 1 135 ? -13.624 -5.402 -2.458 1.00 91.56 135 LEU A N 1
ATOM 1111 C CA . LEU A 1 135 ? -1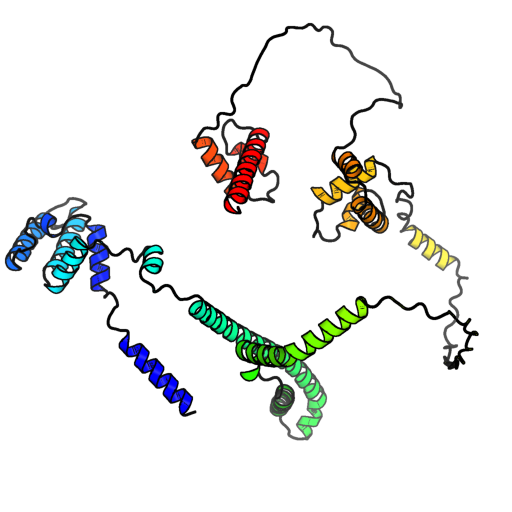3.475 -6.846 -2.299 1.00 91.56 135 LEU A CA 1
ATOM 1112 C C . LEU A 1 135 ? -12.470 -7.161 -1.188 1.00 91.56 135 LEU A C 1
ATOM 1114 O O . LEU A 1 135 ? -12.820 -7.880 -0.251 1.00 91.56 135 LEU A O 1
ATOM 1118 N N . ILE A 1 136 ? -11.274 -6.568 -1.225 1.00 93.81 136 ILE A N 1
ATOM 1119 C CA . ILE A 1 136 ? -10.242 -6.761 -0.192 1.00 93.81 136 ILE A CA 1
ATOM 1120 C C . ILE A 1 136 ? -10.766 -6.321 1.182 1.00 93.81 136 ILE A C 1
ATOM 1122 O O . ILE A 1 136 ? -10.659 -7.065 2.158 1.00 93.81 136 ILE A O 1
ATOM 1126 N N . ALA A 1 137 ? -11.405 -5.152 1.257 1.00 92.75 137 ALA A N 1
ATOM 1127 C CA . ALA A 1 137 ? -12.005 -4.648 2.488 1.00 92.75 137 ALA A CA 1
ATOM 1128 C C . ALA A 1 137 ? -13.125 -5.566 3.005 1.00 92.75 137 ALA A C 1
ATOM 1130 O O . ALA A 1 137 ? -13.244 -5.771 4.211 1.00 92.75 137 ALA A O 1
ATOM 1131 N N . SER A 1 138 ? -13.929 -6.161 2.117 1.00 93.19 138 SER A N 1
ATOM 1132 C CA . SER A 1 138 ? -14.988 -7.098 2.507 1.00 93.19 138 SER A CA 1
ATOM 1133 C C . SER A 1 138 ? -14.433 -8.398 3.096 1.00 93.19 138 SER A C 1
ATOM 1135 O O . SER A 1 138 ? -14.978 -8.891 4.085 1.00 93.19 138 SER A O 1
ATOM 1137 N N . VAL A 1 139 ? -13.322 -8.905 2.548 1.00 92.81 139 VAL A N 1
ATOM 1138 C CA . VAL A 1 139 ? -12.609 -10.073 3.083 1.00 92.81 139 VAL A CA 1
ATOM 1139 C C . VAL A 1 139 ? -12.009 -9.738 4.448 1.00 92.81 139 VAL A C 1
ATOM 1141 O O . VAL A 1 139 ? -12.229 -10.477 5.405 1.00 92.81 139 VAL A O 1
ATOM 1144 N N . GLY A 1 140 ? -11.334 -8.592 4.577 1.00 92.69 140 GLY A N 1
ATOM 1145 C CA . GLY A 1 140 ? -10.795 -8.129 5.860 1.00 92.69 140 GLY A CA 1
ATOM 1146 C C . GLY A 1 140 ? -11.879 -7.952 6.929 1.00 92.69 140 GLY A C 1
ATOM 1147 O O . GLY A 1 140 ? -11.728 -8.419 8.056 1.00 92.69 140 GLY A O 1
ATOM 1148 N N . HIS A 1 141 ? -13.017 -7.359 6.567 1.00 92.75 141 HIS A N 1
ATOM 1149 C CA . HIS A 1 141 ? -14.161 -7.205 7.466 1.00 92.75 141 HIS A CA 1
ATOM 1150 C C . HIS A 1 141 ? -14.761 -8.555 7.888 1.00 92.75 141 HIS A C 1
ATOM 1152 O O . HIS A 1 141 ? -15.127 -8.731 9.048 1.00 92.75 141 HIS A O 1
ATOM 1158 N N . TYR A 1 142 ? -14.831 -9.532 6.979 1.00 91.75 142 TYR A N 1
ATOM 1159 C CA . TYR A 1 142 ? -15.273 -10.885 7.316 1.00 91.75 142 TYR A CA 1
ATOM 1160 C C . TYR A 1 142 ? -14.340 -11.557 8.328 1.00 91.75 142 TYR A C 1
ATOM 1162 O O . TYR A 1 142 ? -14.816 -12.151 9.294 1.00 91.75 142 TYR A O 1
ATOM 1170 N N . LEU A 1 143 ? -13.024 -11.411 8.150 1.00 93.25 143 LEU A N 1
ATOM 1171 C CA . LEU A 1 143 ? -12.035 -11.913 9.105 1.00 93.25 143 LEU A CA 1
ATOM 1172 C C . LEU A 1 143 ? -12.163 -11.229 10.472 1.00 93.25 143 LEU A C 1
ATOM 1174 O O . LEU A 1 143 ? -12.095 -11.910 11.491 1.00 93.25 143 LEU A O 1
ATOM 1178 N N . MET A 1 144 ? -12.425 -9.919 10.515 1.00 91.81 144 MET A N 1
ATOM 1179 C CA . MET A 1 144 ? -12.694 -9.212 11.776 1.00 91.81 144 MET A CA 1
ATOM 1180 C C . MET A 1 144 ? -13.961 -9.719 12.479 1.00 91.81 144 MET A C 1
ATOM 1182 O O . MET A 1 144 ? -13.934 -9.938 13.687 1.00 91.81 144 MET A O 1
ATOM 1186 N N . LEU A 1 145 ? -15.053 -9.955 11.741 1.00 90.88 145 LEU A N 1
ATOM 1187 C CA . LEU A 1 145 ? -16.286 -10.534 12.297 1.00 90.88 145 LEU A CA 1
ATOM 1188 C C . LEU A 1 145 ? -16.045 -11.936 12.873 1.00 90.88 145 LEU A C 1
ATOM 1190 O O . LEU A 1 145 ? -16.575 -12.274 13.929 1.00 90.88 145 LEU A O 1
ATOM 1194 N N . TRP A 1 146 ? -15.215 -12.739 12.204 1.00 90.56 146 TRP A N 1
ATOM 1195 C CA . TRP A 1 146 ? -14.764 -14.028 12.730 1.00 90.56 146 TRP A CA 1
ATOM 1196 C C . TRP A 1 146 ? -13.885 -13.888 13.973 1.00 90.56 146 TRP A C 1
ATOM 1198 O O . TRP A 1 146 ? -14.045 -14.670 14.907 1.00 90.56 146 TRP A O 1
ATOM 1208 N N . GLY A 1 147 ? -12.998 -12.893 14.012 1.00 92.31 147 GLY A N 1
ATOM 1209 C CA . GLY A 1 147 ? -12.189 -12.581 15.191 1.00 92.31 147 GLY A CA 1
ATOM 1210 C C . GLY A 1 147 ? -13.054 -12.251 16.408 1.00 92.31 147 GLY A C 1
ATOM 1211 O O . GLY A 1 147 ? -12.886 -12.865 17.458 1.00 92.31 147 GLY A O 1
ATOM 1212 N N . ALA A 1 148 ? -14.046 -11.372 16.240 1.00 89.38 148 ALA A N 1
ATOM 1213 C CA . ALA A 1 148 ? -14.993 -11.014 17.298 1.00 89.38 148 ALA A CA 1
ATOM 1214 C C . ALA A 1 148 ? -15.835 -12.217 17.765 1.00 89.38 148 ALA A C 1
ATOM 1216 O O . ALA A 1 148 ? -16.041 -12.413 18.964 1.00 89.38 148 ALA A O 1
ATOM 1217 N N . TYR A 1 149 ? -16.282 -13.063 16.830 1.00 90.25 149 TYR A N 1
ATOM 1218 C CA . TYR A 1 149 ? -16.963 -14.319 17.157 1.00 90.25 149 TYR A CA 1
ATOM 1219 C C . TYR A 1 149 ? -16.070 -15.246 17.993 1.00 90.25 149 TYR A C 1
ATOM 1221 O O . TYR A 1 149 ? -16.524 -15.829 18.979 1.00 90.25 149 TYR A O 1
ATOM 1229 N N . PHE A 1 150 ? -14.796 -15.378 17.620 1.00 91.62 150 PHE A N 1
ATOM 1230 C CA . PHE A 1 150 ? -13.856 -16.252 18.313 1.00 91.62 150 PHE A CA 1
ATOM 1231 C C . PHE A 1 150 ? -13.530 -15.749 19.723 1.00 91.62 150 PHE A C 1
ATOM 1233 O O . PHE A 1 150 ? -13.538 -16.535 20.668 1.00 91.62 150 PHE A O 1
ATOM 1240 N N . GLU A 1 151 ? -13.331 -14.441 19.887 1.00 90.38 151 GLU A N 1
ATOM 1241 C CA . GLU A 1 151 ? -13.156 -13.810 21.197 1.00 90.38 151 GLU A CA 1
ATOM 1242 C C . GLU A 1 151 ? -14.370 -14.064 22.101 1.00 90.38 151 GLU A C 1
ATOM 1244 O O . GLU A 1 151 ? -14.227 -14.518 23.241 1.00 90.38 151 GLU A O 1
ATOM 1249 N N . ARG A 1 152 ? -15.584 -13.866 21.569 1.00 89.44 152 ARG A N 1
ATOM 1250 C CA . ARG A 1 152 ? -16.825 -14.118 22.309 1.00 89.44 152 ARG A CA 1
ATOM 1251 C C . ARG A 1 152 ? -16.975 -15.588 22.693 1.00 89.44 152 ARG A C 1
ATOM 1253 O O . ARG A 1 152 ? -17.368 -15.885 23.821 1.00 89.44 152 ARG A O 1
ATOM 1260 N N . ARG A 1 153 ? -16.624 -16.501 21.782 1.00 89.44 153 ARG A N 1
ATOM 1261 C CA . ARG A 1 153 ? -16.619 -17.948 22.028 1.00 89.44 153 ARG A CA 1
ATOM 1262 C C . ARG A 1 153 ? -15.688 -18.320 23.177 1.00 89.44 153 ARG A C 1
ATOM 1264 O O . ARG A 1 153 ? -16.100 -19.066 24.062 1.00 89.44 153 ARG A O 1
ATOM 1271 N N . LEU A 1 154 ? -14.465 -17.790 23.185 1.00 89.44 154 LEU A N 1
ATOM 1272 C CA . LEU A 1 154 ? -13.490 -18.053 24.242 1.00 89.44 154 LEU A CA 1
ATOM 1273 C C . LEU A 1 154 ? -13.970 -17.526 25.599 1.00 89.44 154 LEU A C 1
ATOM 1275 O O . LEU A 1 154 ? -13.992 -18.287 26.567 1.00 89.44 154 LEU A O 1
ATOM 1279 N N . ALA A 1 155 ? -14.439 -16.278 25.658 1.00 88.62 155 ALA A N 1
ATOM 1280 C CA . ALA A 1 155 ? -14.946 -15.686 26.897 1.00 88.62 155 ALA A CA 1
ATOM 1281 C C . ALA A 1 155 ? -16.127 -16.482 27.487 1.00 88.62 155 ALA A C 1
ATOM 1283 O O . ALA A 1 155 ? -16.200 -16.724 28.695 1.00 88.62 155 ALA A O 1
ATOM 1284 N N . LEU A 1 156 ? -17.046 -16.938 26.629 1.00 87.62 156 LEU A N 1
ATOM 1285 C CA . LEU A 1 156 ? -18.172 -17.765 27.060 1.00 87.62 156 LEU A CA 1
ATOM 1286 C C . LEU A 1 156 ? -17.718 -19.153 27.512 1.00 87.62 156 LEU A C 1
ATOM 1288 O O . LEU A 1 156 ? -18.185 -19.612 28.556 1.00 87.62 156 LEU A O 1
ATOM 1292 N N . SER A 1 157 ? -16.772 -19.782 26.805 1.00 87.44 157 SER A N 1
ATOM 1293 C CA . SER A 1 157 ? -16.239 -21.101 27.169 1.00 87.44 157 SER A CA 1
ATOM 1294 C C . SER A 1 157 ? -15.670 -21.126 28.591 1.00 87.44 157 SER A C 1
ATOM 1296 O O . SER A 1 157 ? -15.947 -22.052 29.354 1.00 87.44 157 SER A O 1
ATOM 1298 N N . GLU A 1 158 ? -14.973 -20.067 29.009 1.00 89.00 158 GLU A N 1
ATOM 1299 C CA . GLU A 1 158 ? -14.450 -19.942 30.371 1.00 89.00 158 GLU A CA 1
ATOM 1300 C C . GLU A 1 158 ? -15.585 -19.837 31.403 1.00 89.00 158 GLU A C 1
ATOM 1302 O O . GLU A 1 158 ? -15.584 -20.506 32.438 1.00 89.00 158 GLU A O 1
ATOM 1307 N N . SER A 1 159 ? -16.610 -19.035 31.109 1.00 88.81 159 SER A N 1
ATOM 1308 C CA . SER A 1 159 ? -17.748 -18.866 32.015 1.00 88.81 159 SER A CA 1
ATOM 1309 C C . SER A 1 159 ? -18.573 -20.153 32.178 1.00 88.81 159 SER A C 1
ATOM 1311 O O . SER A 1 159 ? -18.974 -20.493 33.296 1.00 88.81 159 SER A O 1
ATOM 1313 N N . VAL A 1 160 ? -18.789 -20.895 31.086 1.00 89.00 160 VAL A N 1
ATOM 1314 C CA . VAL A 1 160 ? -19.569 -22.141 31.053 1.00 89.00 160 VAL A CA 1
ATOM 1315 C C . VAL A 1 160 ? -18.796 -23.269 31.733 1.00 89.00 160 VAL A C 1
ATOM 1317 O O . VAL A 1 160 ? -19.334 -23.923 32.628 1.00 89.00 160 VAL A O 1
ATOM 1320 N N . THR A 1 161 ? -17.509 -23.436 31.413 1.00 87.75 161 THR A N 1
ATOM 1321 C CA . THR A 1 161 ? -16.641 -24.432 32.068 1.00 87.75 161 THR A CA 1
ATOM 1322 C C . THR A 1 161 ? -16.549 -24.192 33.576 1.00 87.75 161 THR A C 1
ATOM 1324 O O . THR A 1 161 ? -16.708 -25.130 34.355 1.00 87.75 161 THR A O 1
ATOM 1327 N N . ASN A 1 162 ? -16.390 -22.942 34.025 1.00 89.44 162 ASN A N 1
ATOM 1328 C CA . ASN A 1 162 ? -16.363 -22.606 35.451 1.00 89.44 162 ASN A CA 1
ATOM 1329 C C . ASN A 1 162 ? -17.697 -22.907 36.158 1.00 89.44 162 ASN A C 1
ATOM 1331 O O . ASN A 1 162 ? -17.707 -23.372 37.303 1.00 89.44 162 ASN A O 1
ATOM 1335 N N . ARG A 1 163 ? -18.836 -22.675 35.494 1.00 88.81 163 ARG A N 1
ATOM 1336 C CA . ARG A 1 163 ? -20.170 -23.011 36.024 1.00 88.81 163 ARG A CA 1
ATOM 1337 C C . ARG A 1 163 ? -20.392 -24.520 36.111 1.00 88.81 163 ARG A C 1
ATOM 1339 O O . ARG A 1 163 ? -20.913 -24.992 37.123 1.00 88.81 163 ARG A O 1
ATOM 1346 N N . LEU A 1 164 ? -19.994 -25.269 35.085 1.00 86.12 164 LEU A N 1
ATOM 1347 C CA . LEU A 1 164 ? -20.188 -26.717 35.026 1.00 86.12 164 LEU A CA 1
ATOM 1348 C C . LEU A 1 164 ? -19.213 -27.473 35.936 1.00 86.12 164 LEU A C 1
ATOM 1350 O O . LEU A 1 164 ? -19.649 -28.393 36.624 1.00 86.12 164 LEU A O 1
ATOM 1354 N N . LYS A 1 165 ? -17.964 -27.008 36.096 1.00 85.31 165 LYS A N 1
ATOM 1355 C CA . LYS A 1 165 ? -17.028 -27.519 37.120 1.00 85.31 165 LYS A CA 1
ATOM 1356 C C . LYS A 1 165 ? -17.597 -27.400 38.536 1.00 85.31 165 LYS A C 1
ATOM 1358 O O . LYS A 1 165 ? -17.525 -28.344 39.317 1.00 85.31 165 LYS A O 1
ATOM 1363 N N . LYS A 1 166 ? -18.267 -26.287 38.866 1.00 88.12 166 LYS A N 1
ATOM 1364 C CA . LYS A 1 166 ? -18.967 -26.140 40.163 1.00 88.12 166 LYS A CA 1
ATOM 1365 C C . LYS A 1 166 ? -20.096 -27.165 40.353 1.00 88.12 166 LYS A C 1
ATOM 1367 O O . LYS A 1 166 ? -20.427 -27.496 41.490 1.00 88.12 166 LYS A O 1
ATOM 1372 N N . LYS A 1 167 ? -20.676 -27.681 39.264 1.00 86.31 167 LYS A N 1
ATOM 1373 C CA . LYS A 1 167 ? -21.760 -28.681 39.262 1.00 86.31 167 LYS A CA 1
ATOM 1374 C C . LYS A 1 167 ? -21.288 -30.105 38.936 1.00 86.31 167 LYS A C 1
ATOM 1376 O O . LYS A 1 167 ? -22.113 -31.017 38.899 1.00 86.31 167 LYS A O 1
ATOM 1381 N N . GLU A 1 168 ? -19.986 -30.334 38.773 1.00 84.50 168 GLU A N 1
ATOM 1382 C CA . GLU A 1 168 ? -19.413 -31.584 38.253 1.00 84.50 168 GLU A CA 1
ATOM 1383 C C . GLU A 1 168 ? -19.854 -32.823 39.052 1.00 84.50 168 GLU A C 1
ATOM 1385 O O . GLU A 1 168 ? -20.270 -33.829 38.482 1.00 84.50 168 GLU A O 1
ATOM 1390 N N . LYS A 1 169 ? -19.863 -32.738 40.390 1.00 83.19 169 LYS A N 1
ATOM 1391 C CA . LYS A 1 169 ? -20.311 -33.845 41.258 1.00 83.19 169 LYS A CA 1
ATOM 1392 C C . LYS A 1 169 ? -21.787 -34.209 41.053 1.00 83.19 169 LYS A C 1
ATOM 1394 O O . LYS A 1 169 ? -22.150 -35.370 41.211 1.00 83.19 169 LYS A O 1
ATOM 1399 N N . GLN A 1 170 ? -22.643 -33.238 40.731 1.00 84.44 170 GLN A N 1
ATOM 1400 C CA . GLN A 1 170 ? -24.066 -33.476 40.458 1.00 84.44 170 GLN A CA 1
ATOM 1401 C C . GLN A 1 170 ? -24.278 -34.049 39.051 1.00 84.44 170 GLN A C 1
ATOM 1403 O O . GLN A 1 170 ? -25.141 -34.903 38.868 1.00 84.44 170 GLN A O 1
ATOM 1408 N N . LEU A 1 171 ? -23.469 -33.618 38.082 1.00 81.19 171 LEU A N 1
ATOM 1409 C CA . LEU A 1 171 ? -23.503 -34.093 36.695 1.00 81.19 171 LEU A CA 1
ATOM 1410 C C . LEU A 1 171 ? -23.015 -35.543 36.574 1.00 81.19 171 LEU A C 1
ATOM 1412 O O . LEU A 1 171 ? -23.698 -36.361 35.964 1.00 81.19 171 LEU A O 1
ATOM 1416 N N . LYS A 1 172 ? -21.938 -35.907 37.288 1.00 79.81 172 LYS A N 1
ATOM 1417 C CA . LYS A 1 172 ? -21.470 -37.303 37.397 1.00 79.81 172 LYS A CA 1
ATOM 1418 C C . LYS A 1 172 ? -22.525 -38.229 38.005 1.00 79.81 172 LYS A C 1
ATOM 1420 O O . LYS A 1 172 ? -22.677 -39.360 37.564 1.00 79.81 172 LYS A O 1
ATOM 1425 N N . ARG A 1 173 ? -23.312 -37.742 38.975 1.00 83.62 173 ARG A N 1
ATOM 1426 C CA . ARG A 1 173 ? -24.452 -38.496 39.537 1.00 83.62 173 ARG A CA 1
ATOM 1427 C C . ARG A 1 173 ? -25.586 -38.710 38.531 1.00 83.62 173 ARG A C 1
ATOM 1429 O O . ARG A 1 173 ? -26.312 -39.686 38.658 1.00 83.62 173 ARG A O 1
ATOM 1436 N N . LYS A 1 174 ? -25.748 -37.806 37.562 1.00 85.75 174 LYS A N 1
ATOM 1437 C CA . LYS A 1 174 ? -26.732 -37.909 36.474 1.00 85.75 174 LYS A CA 1
ATOM 1438 C C . LYS A 1 174 ? -26.200 -38.648 35.241 1.00 85.75 174 LYS A C 1
ATOM 1440 O O . LYS A 1 174 ? -26.944 -38.782 34.278 1.00 85.75 174 LYS A O 1
ATOM 1445 N N . ASN A 1 175 ? -24.957 -39.138 35.280 1.00 85.75 175 ASN A N 1
ATOM 1446 C CA . ASN A 1 175 ? -24.298 -39.828 34.170 1.00 85.75 175 ASN A CA 1
ATOM 1447 C C . ASN A 1 175 ? -24.276 -39.000 32.868 1.00 85.75 175 ASN A C 1
ATOM 1449 O O . ASN A 1 175 ? -24.406 -39.540 31.774 1.00 85.75 175 ASN A O 1
ATOM 1453 N N . GLN A 1 176 ? -24.160 -37.675 33.002 1.00 83.94 176 GLN A N 1
ATOM 1454 C CA . GLN A 1 176 ? -24.145 -36.743 31.879 1.00 83.94 176 GLN A CA 1
ATOM 1455 C C . GLN A 1 176 ? -22.719 -36.247 31.644 1.00 83.94 176 GLN A C 1
ATOM 1457 O O . GLN A 1 176 ? -22.062 -35.816 32.597 1.00 83.94 176 GLN A O 1
ATOM 1462 N N . ASP A 1 177 ? -22.259 -36.312 30.394 1.00 85.88 177 ASP A N 1
ATOM 1463 C CA . ASP A 1 177 ? -20.930 -35.833 30.030 1.00 85.88 177 ASP A CA 1
ATOM 1464 C C . ASP A 1 177 ? -20.880 -34.300 30.099 1.00 85.88 177 ASP A C 1
ATOM 1466 O O . ASP A 1 177 ? -21.788 -33.594 29.648 1.00 85.88 177 ASP A O 1
ATOM 1470 N N . VAL A 1 178 ? -19.843 -33.785 30.751 1.00 83.50 178 VAL A N 1
ATOM 1471 C CA . VAL A 1 178 ? -19.695 -32.354 31.025 1.00 83.50 178 VAL A CA 1
ATOM 1472 C C . VAL A 1 178 ? -19.244 -31.626 29.763 1.00 83.50 178 VAL A C 1
ATOM 1474 O O . VAL A 1 178 ? -19.679 -30.498 29.537 1.00 83.50 178 VAL A O 1
ATOM 1477 N N . ASP A 1 179 ? -18.429 -32.278 28.934 1.00 85.62 179 ASP A N 1
ATOM 1478 C CA . ASP A 1 179 ? -17.878 -31.686 27.714 1.00 85.62 179 ASP A CA 1
ATOM 1479 C C . ASP A 1 179 ? -18.963 -31.495 26.641 1.00 85.62 179 ASP A C 1
ATOM 1481 O O . ASP A 1 179 ? -19.063 -30.417 26.050 1.00 85.62 179 ASP A O 1
ATOM 1485 N N . ASP A 1 180 ? -19.867 -32.467 26.487 1.00 87.12 180 ASP A N 1
ATOM 1486 C CA . ASP A 1 180 ? -21.019 -32.362 25.578 1.00 87.12 180 ASP A CA 1
ATOM 1487 C C . ASP A 1 180 ? -21.977 -31.230 25.980 1.00 87.12 180 ASP A C 1
ATOM 1489 O O . ASP A 1 180 ? -22.518 -30.514 25.134 1.00 87.12 180 ASP A O 1
ATOM 1493 N N . LEU A 1 181 ? -22.167 -31.025 27.287 1.00 86.69 181 LEU A N 1
ATOM 1494 C CA . LEU A 1 181 ? -22.968 -29.923 27.820 1.00 86.69 181 LEU A CA 1
ATOM 1495 C C . LEU A 1 181 ? -22.330 -28.554 27.568 1.00 86.69 181 LEU A C 1
ATOM 1497 O O . LEU A 1 181 ? -23.051 -27.597 27.276 1.00 86.69 181 LEU A O 1
ATOM 1501 N N . ILE A 1 182 ? -21.000 -28.454 27.688 1.00 87.56 182 ILE A N 1
ATOM 1502 C CA . ILE A 1 182 ? -20.263 -27.220 27.389 1.00 87.56 182 ILE A CA 1
ATOM 1503 C C . ILE A 1 182 ? -20.492 -26.834 25.929 1.00 87.56 182 ILE A C 1
ATOM 1505 O O . ILE A 1 182 ? -20.840 -25.685 25.658 1.00 87.56 182 ILE A O 1
ATOM 1509 N N . GLU A 1 183 ? -20.320 -27.774 24.997 1.00 87.94 183 GLU A N 1
ATOM 1510 C CA . GLU A 1 183 ? -20.465 -27.484 23.568 1.00 87.94 183 GLU A CA 1
ATOM 1511 C C . GLU A 1 183 ? -21.923 -27.161 23.200 1.00 87.94 183 GLU A C 1
ATOM 1513 O O . GLU A 1 183 ? -22.154 -26.236 22.422 1.00 87.94 183 GLU A O 1
ATOM 1518 N N . ALA A 1 184 ? -22.910 -27.841 23.797 1.00 87.81 184 ALA A N 1
ATOM 1519 C CA . ALA A 1 184 ? -24.328 -27.571 23.548 1.00 87.81 184 ALA A CA 1
ATOM 1520 C C . ALA A 1 184 ? -24.758 -26.162 24.000 1.00 87.81 184 ALA A C 1
ATOM 1522 O O . ALA A 1 184 ? -25.362 -25.421 23.220 1.00 87.81 184 ALA A O 1
ATOM 1523 N N . GLU A 1 185 ? -24.407 -25.753 25.224 1.00 88.38 185 GLU A N 1
ATOM 1524 C CA . GLU A 1 185 ? -24.751 -24.416 25.735 1.00 88.38 185 GLU A CA 1
ATOM 1525 C C . GLU A 1 185 ? -23.986 -23.313 24.987 1.00 88.38 185 GLU A C 1
ATOM 1527 O O . GLU A 1 185 ? -24.524 -22.243 24.688 1.00 88.38 185 GLU A O 1
ATOM 1532 N N . LEU A 1 186 ? -22.739 -23.592 24.608 1.00 88.31 186 LEU A N 1
ATOM 1533 C CA . LEU A 1 186 ? -21.947 -22.690 23.788 1.00 88.31 186 LEU A CA 1
ATOM 1534 C C . LEU A 1 186 ? -22.553 -22.541 22.379 1.00 88.31 186 LEU A C 1
ATOM 1536 O O . LEU A 1 186 ? -22.621 -21.432 21.853 1.00 88.31 186 LEU A O 1
ATOM 1540 N N . GLN A 1 187 ? -23.070 -23.614 21.777 1.00 86.19 187 GLN A N 1
ATOM 1541 C CA . GLN A 1 187 ? -23.770 -23.542 20.492 1.00 86.19 187 GLN A CA 1
ATOM 1542 C C . GLN A 1 187 ? -25.076 -22.748 20.556 1.00 86.19 187 GLN A C 1
ATOM 1544 O O . GLN A 1 187 ? -25.360 -22.016 19.606 1.00 86.19 187 GLN A O 1
ATOM 1549 N N . GLU A 1 188 ? -25.846 -22.874 21.637 1.00 88.38 188 GLU A N 1
ATOM 1550 C CA . GLU A 1 188 ? -27.094 -22.132 21.841 1.00 88.38 188 GLU A CA 1
ATOM 1551 C C . GLU A 1 188 ? -26.826 -20.629 21.979 1.00 88.38 188 GLU A C 1
ATOM 1553 O O . GLU A 1 188 ? -27.412 -19.820 21.259 1.00 88.38 188 GLU A O 1
ATOM 1558 N N . GLN A 1 189 ? -25.867 -20.249 22.828 1.00 84.00 189 GLN A N 1
ATOM 1559 C CA . GLN A 1 189 ? -25.552 -18.839 23.072 1.00 84.00 189 GLN A CA 1
ATOM 1560 C C . GLN A 1 189 ? -24.862 -18.157 21.884 1.00 84.00 189 GLN A C 1
ATOM 1562 O O . GLN A 1 189 ? -25.040 -16.958 21.682 1.00 84.00 189 GLN A O 1
ATOM 1567 N N . LEU A 1 190 ? -24.102 -18.900 21.072 1.00 84.38 190 LEU A N 1
ATOM 1568 C CA . LEU A 1 190 ? -23.470 -18.378 19.854 1.00 84.38 190 LEU A CA 1
ATOM 1569 C C . LEU A 1 190 ? -24.301 -18.593 18.578 1.00 84.38 190 LEU A C 1
ATOM 1571 O O . LEU A 1 190 ? -23.822 -18.275 17.484 1.00 84.38 190 LEU A O 1
ATOM 1575 N N . ALA A 1 191 ? -25.528 -19.120 18.668 1.00 80.06 191 ALA A N 1
ATOM 1576 C CA . ALA A 1 191 ? -26.372 -19.367 17.497 1.00 80.06 191 ALA A CA 1
ATOM 1577 C C . ALA A 1 191 ? -26.687 -18.074 16.721 1.00 80.06 191 ALA A C 1
ATOM 1579 O O . ALA A 1 191 ? -26.665 -18.066 15.484 1.00 80.06 191 ALA A O 1
ATOM 1580 N N . ASP A 1 192 ? -26.912 -16.969 17.436 1.00 78.12 192 ASP A N 1
ATOM 1581 C CA . ASP A 1 192 ? -27.288 -15.690 16.830 1.00 78.12 192 ASP A CA 1
ATOM 1582 C C . ASP A 1 192 ? -26.101 -14.881 16.282 1.00 78.12 192 ASP A C 1
ATOM 1584 O O . ASP A 1 192 ? -26.235 -14.253 15.221 1.00 78.12 192 ASP A O 1
ATOM 1588 N N . ASP A 1 193 ? -24.933 -14.982 16.927 1.00 78.19 193 ASP A N 1
ATOM 1589 C CA . ASP A 1 193 ? -23.736 -14.159 16.674 1.00 78.19 193 ASP A CA 1
ATOM 1590 C C . ASP A 1 193 ? -22.818 -14.685 15.554 1.00 78.19 193 ASP A C 1
ATOM 1592 O O . ASP A 1 193 ? -21.762 -14.109 15.277 1.00 78.19 193 ASP A O 1
ATOM 1596 N N . ARG A 1 194 ? -23.194 -15.769 14.861 1.00 81.94 194 ARG A N 1
ATOM 1597 C CA . ARG A 1 194 ? -22.373 -16.303 13.760 1.00 81.94 194 ARG A CA 1
ATOM 1598 C C . ARG A 1 194 ? -22.202 -15.269 12.637 1.00 81.94 194 ARG A C 1
ATOM 1600 O O . ARG A 1 194 ? -23.185 -14.632 12.236 1.00 81.94 194 ARG A O 1
ATOM 1607 N N . PRO A 1 195 ? -20.998 -15.142 12.048 1.00 86.19 195 PRO A N 1
ATOM 1608 C CA . PRO A 1 195 ? -20.747 -14.195 10.968 1.00 86.19 195 PRO A CA 1
ATOM 1609 C C . PRO A 1 195 ? -21.577 -14.557 9.728 1.00 86.19 195 PRO A C 1
ATOM 1611 O O . PRO A 1 195 ? -21.287 -15.503 8.995 1.00 86.19 195 PRO A O 1
ATOM 1614 N N . LYS A 1 196 ? -22.642 -13.787 9.488 1.00 86.69 196 LYS A N 1
ATOM 1615 C CA . LYS A 1 196 ? -23.545 -13.942 8.338 1.00 86.69 196 LYS A CA 1
ATOM 1616 C C . LYS A 1 196 ? -23.068 -13.060 7.186 1.00 86.69 196 LYS A C 1
ATOM 1618 O O . LYS A 1 196 ? -22.798 -11.875 7.375 1.00 86.69 196 LYS A O 1
ATOM 1623 N N . PHE A 1 197 ? -23.072 -13.589 5.961 1.00 83.62 197 PHE A N 1
ATOM 1624 C CA . PHE A 1 197 ? -22.700 -12.822 4.761 1.00 83.62 197 PHE A CA 1
ATOM 1625 C C . PHE A 1 197 ? -23.571 -11.573 4.546 1.00 83.62 197 PHE A C 1
ATOM 1627 O O . PHE A 1 197 ? -23.119 -10.585 3.982 1.00 83.62 197 PHE A O 1
ATOM 1634 N N . THR A 1 198 ? -24.800 -11.560 5.065 1.00 82.06 198 THR A N 1
ATOM 1635 C CA . THR A 1 198 ? -25.711 -10.405 5.007 1.00 82.06 198 THR A CA 1
ATOM 1636 C C . THR A 1 198 ? -25.237 -9.190 5.811 1.00 82.06 198 THR A C 1
ATOM 1638 O O . THR A 1 198 ? -25.768 -8.096 5.609 1.00 82.06 198 THR A O 1
ATOM 1641 N N . ARG A 1 199 ? -24.257 -9.374 6.707 1.00 86.38 199 ARG A N 1
ATOM 1642 C CA . ARG A 1 199 ? -23.594 -8.322 7.491 1.00 86.38 199 ARG A CA 1
ATOM 1643 C C . ARG A 1 199 ? -22.290 -7.841 6.848 1.00 86.38 199 ARG A C 1
ATOM 1645 O O . ARG A 1 199 ? -21.577 -7.051 7.454 1.00 86.38 199 ARG A O 1
ATOM 1652 N N . LEU A 1 200 ? -21.956 -8.287 5.636 1.00 89.19 200 LEU A N 1
ATOM 1653 C CA . LEU A 1 200 ? -20.789 -7.772 4.927 1.00 89.19 200 LEU A CA 1
ATOM 1654 C C . LEU A 1 200 ? -20.970 -6.298 4.555 1.00 89.19 200 LEU A C 1
ATOM 1656 O O . LEU A 1 200 ? -22.058 -5.864 4.172 1.00 89.19 200 LEU A O 1
ATOM 1660 N N . LEU A 1 201 ? -19.863 -5.558 4.614 1.00 86.25 201 LEU A N 1
ATOM 1661 C CA . LEU A 1 201 ? -19.786 -4.125 4.344 1.00 86.25 201 LEU A CA 1
ATOM 1662 C C . LEU A 1 201 ? -20.475 -3.718 3.027 1.00 86.25 201 LEU A C 1
ATOM 1664 O O . LEU A 1 201 ? -21.348 -2.860 3.100 1.00 86.25 201 LEU A O 1
ATOM 1668 N N . PRO A 1 202 ? -20.223 -4.344 1.857 1.00 84.69 202 PRO A N 1
ATOM 1669 C CA . PRO A 1 202 ? -20.924 -3.984 0.617 1.00 84.69 202 PRO A CA 1
ATOM 1670 C C . PRO A 1 202 ? -22.451 -4.087 0.703 1.00 84.69 202 PRO A C 1
ATOM 1672 O O . PRO A 1 202 ? -23.164 -3.223 0.198 1.00 84.69 202 PRO A O 1
ATOM 1675 N N . ILE A 1 203 ? -22.966 -5.124 1.365 1.00 87.25 203 ILE A N 1
ATOM 1676 C CA . ILE A 1 203 ? -24.410 -5.369 1.474 1.00 87.25 203 ILE A CA 1
ATOM 1677 C C . ILE A 1 203 ? -25.043 -4.396 2.472 1.00 87.25 203 ILE A C 1
ATOM 1679 O O . ILE A 1 203 ? -26.135 -3.882 2.227 1.00 87.25 203 ILE A O 1
ATOM 1683 N N . LEU A 1 204 ? -24.357 -4.109 3.581 1.00 89.50 204 LEU A N 1
ATOM 1684 C CA . LEU A 1 204 ? -24.794 -3.106 4.552 1.00 89.50 204 LEU A CA 1
ATOM 1685 C C . LEU A 1 204 ? -24.801 -1.702 3.948 1.00 89.50 204 LEU A C 1
ATOM 1687 O O . LEU A 1 204 ? -25.763 -0.966 4.149 1.00 89.50 204 LEU A O 1
ATOM 1691 N N . LEU A 1 205 ? -23.772 -1.350 3.178 1.00 89.62 205 LEU A N 1
ATOM 1692 C CA . LEU A 1 205 ? -23.653 -0.045 2.532 1.00 89.62 205 LEU A CA 1
ATOM 1693 C C . LEU A 1 205 ? -24.737 0.125 1.461 1.00 89.62 205 LEU A C 1
ATOM 1695 O O . LEU A 1 205 ? -25.391 1.161 1.427 1.00 89.62 205 LEU A O 1
ATOM 1699 N N . ALA A 1 206 ? -25.031 -0.923 0.683 1.00 88.94 206 ALA A N 1
ATOM 1700 C CA . ALA A 1 206 ? -26.146 -0.922 -0.265 1.00 88.94 206 ALA A CA 1
ATOM 1701 C C . ALA A 1 206 ? -27.516 -0.775 0.427 1.00 88.94 206 ALA A C 1
ATOM 1703 O O . ALA A 1 206 ? -28.342 0.028 -0.006 1.00 88.94 206 ALA A O 1
ATOM 1704 N N . LYS A 1 207 ? -27.758 -1.501 1.530 1.00 90.69 207 LYS A N 1
ATOM 1705 C CA . LYS A 1 207 ? -28.997 -1.371 2.321 1.00 90.69 207 LYS A CA 1
ATOM 1706 C C . LYS A 1 207 ? -29.137 0.014 2.947 1.00 90.69 207 LYS A C 1
ATOM 1708 O O . LYS A 1 207 ? -30.215 0.599 2.888 1.00 90.69 207 LYS A O 1
ATOM 1713 N N . SER A 1 208 ? -28.049 0.531 3.516 1.00 89.25 208 SER A N 1
ATOM 1714 C CA . SER A 1 208 ? -27.992 1.859 4.125 1.00 89.25 208 SER A CA 1
ATOM 1715 C C . SER A 1 208 ? -28.265 2.940 3.083 1.00 89.25 208 SER A C 1
ATOM 1717 O O . SER A 1 208 ? -29.168 3.750 3.271 1.00 89.25 208 SER A O 1
ATOM 1719 N N . LEU A 1 209 ? -27.597 2.875 1.928 1.00 93.19 209 LEU A N 1
ATOM 1720 C CA . LEU A 1 209 ? -27.799 3.804 0.820 1.00 93.19 209 LEU A CA 1
ATOM 1721 C C . LEU A 1 209 ? -29.240 3.763 0.299 1.00 93.19 209 LEU A C 1
ATOM 1723 O O . LEU A 1 209 ? -29.850 4.811 0.117 1.00 93.19 209 LEU A O 1
ATOM 1727 N N . TYR A 1 210 ? -29.813 2.569 0.120 1.00 94.25 210 TYR A N 1
ATOM 1728 C CA . TYR A 1 210 ? -31.209 2.413 -0.294 1.00 94.25 210 TYR A CA 1
ATOM 1729 C C . TYR A 1 210 ? -32.186 3.019 0.726 1.00 94.25 210 TYR A C 1
ATOM 1731 O O . TYR A 1 210 ? -33.096 3.761 0.354 1.00 94.25 210 TYR A O 1
ATOM 1739 N N . SER A 1 211 ? -31.984 2.746 2.019 1.00 92.94 211 SER A N 1
ATOM 1740 C CA . SER A 1 211 ? -32.820 3.312 3.083 1.00 92.94 211 SER A CA 1
ATOM 1741 C C . SER A 1 211 ? -32.673 4.832 3.193 1.00 92.94 211 SER A C 1
ATOM 1743 O O . SER A 1 211 ? -33.673 5.534 3.332 1.00 92.94 211 SER A O 1
ATOM 1745 N N . GLY A 1 212 ? -31.450 5.344 3.036 1.00 92.62 212 GLY A N 1
ATOM 1746 C CA . GLY A 1 212 ? -31.140 6.768 3.051 1.00 92.62 212 GLY A CA 1
ATOM 1747 C C . GLY A 1 212 ? -31.776 7.494 1.874 1.00 92.62 212 GLY A C 1
ATOM 1748 O O . GLY A 1 212 ? -32.458 8.489 2.082 1.00 92.62 212 GLY A O 1
ATOM 1749 N N . LEU A 1 213 ? -31.654 6.958 0.655 1.00 94.38 213 LEU A N 1
ATOM 1750 C CA . LEU A 1 213 ? -32.288 7.512 -0.548 1.00 94.38 213 LEU A CA 1
ATOM 1751 C C . LEU A 1 213 ? -33.814 7.559 -0.430 1.00 94.38 213 LEU A C 1
ATOM 1753 O O . LEU A 1 213 ? -34.434 8.526 -0.863 1.00 94.38 213 LEU A O 1
ATOM 1757 N N . ARG A 1 214 ? -34.426 6.545 0.193 1.00 94.06 214 ARG A N 1
ATOM 1758 C CA . ARG A 1 214 ? -35.874 6.524 0.434 1.00 94.06 214 ARG A CA 1
ATOM 1759 C C . ARG A 1 214 ? -36.308 7.526 1.509 1.00 94.06 214 ARG A C 1
ATOM 1761 O O . ARG A 1 214 ? -37.396 8.085 1.401 1.00 94.06 214 ARG A O 1
ATOM 1768 N N . ALA A 1 215 ? -35.483 7.748 2.531 1.00 91.81 215 ALA A N 1
ATOM 1769 C CA . ALA A 1 215 ? -35.752 8.703 3.608 1.00 91.81 215 ALA A CA 1
ATOM 1770 C C . ALA A 1 215 ? -35.409 10.160 3.234 1.00 91.81 215 ALA A C 1
ATOM 1772 O O . ALA A 1 215 ? -35.869 11.092 3.894 1.00 91.81 215 ALA A O 1
ATOM 1773 N N . LEU A 1 216 ? -34.639 10.364 2.162 1.00 93.31 216 LEU A N 1
ATOM 1774 C CA . LEU A 1 216 ? -34.113 11.662 1.743 1.00 93.31 216 LEU A CA 1
ATOM 1775 C C . LEU A 1 216 ? -35.202 12.719 1.481 1.00 93.31 216 LEU A C 1
ATOM 1777 O O . LEU A 1 216 ? -35.054 13.828 1.990 1.00 93.31 216 LEU A O 1
ATOM 1781 N N . PRO A 1 217 ? -36.326 12.423 0.794 1.00 93.50 217 PRO A N 1
ATOM 1782 C CA . PRO A 1 217 ? -37.378 13.419 0.581 1.00 93.50 217 PRO A CA 1
ATOM 1783 C C . PRO A 1 217 ? -38.044 13.890 1.883 1.00 93.50 217 PRO A C 1
ATOM 1785 O O . PRO A 1 217 ? -38.376 15.066 2.009 1.00 93.50 217 PRO A O 1
ATOM 1788 N N . GLY A 1 218 ? -38.218 12.990 2.859 1.00 93.12 218 GLY A N 1
ATOM 1789 C CA . GLY A 1 218 ? -38.766 13.327 4.177 1.00 93.12 218 GLY A CA 1
ATOM 1790 C C . GLY A 1 218 ? -37.798 14.189 4.982 1.00 93.12 218 GLY A C 1
ATOM 1791 O O . GLY A 1 218 ? -38.175 15.252 5.460 1.00 93.12 218 GLY A O 1
ATOM 1792 N N . GLY A 1 219 ? -36.521 13.799 5.017 1.00 92.50 219 GLY A N 1
ATOM 1793 C CA . GLY A 1 219 ? -35.481 14.579 5.689 1.00 92.50 219 GLY A CA 1
ATOM 1794 C C . GLY A 1 219 ? -35.297 15.977 5.091 1.00 92.50 219 GLY A C 1
ATOM 1795 O O . GLY A 1 219 ? -35.154 16.943 5.834 1.00 92.50 219 GLY A O 1
ATOM 1796 N N . VAL A 1 220 ? -35.361 16.116 3.761 1.00 93.69 220 VAL A N 1
ATOM 1797 C CA . VAL A 1 220 ? -35.302 17.428 3.089 1.00 93.69 220 VAL A CA 1
ATOM 1798 C C . VAL A 1 220 ? -36.538 18.267 3.406 1.00 93.69 220 VAL A C 1
ATOM 1800 O O . VAL A 1 220 ? -36.407 19.466 3.640 1.00 93.69 220 VAL A O 1
ATOM 1803 N N . ARG A 1 221 ? -37.729 17.656 3.458 1.00 92.88 221 ARG A N 1
ATOM 1804 C CA . ARG A 1 221 ? -38.961 18.348 3.857 1.00 92.88 221 ARG A CA 1
ATOM 1805 C C . ARG A 1 221 ? -38.862 18.873 5.288 1.00 92.88 221 ARG A C 1
ATOM 1807 O O . ARG A 1 221 ? -39.155 20.042 5.513 1.00 92.88 221 ARG A O 1
ATOM 1814 N N . ASP A 1 222 ? -38.418 18.053 6.230 1.00 92.88 222 ASP A N 1
ATOM 1815 C CA . ASP A 1 222 ? -38.307 18.446 7.638 1.00 92.88 222 ASP A CA 1
ATOM 1816 C C . ASP A 1 222 ? -37.211 19.504 7.842 1.00 92.88 222 ASP A C 1
ATOM 1818 O O . ASP A 1 222 ? -37.404 20.485 8.565 1.00 92.88 222 ASP A O 1
ATOM 1822 N N . ALA A 1 223 ? -36.084 19.376 7.135 1.00 92.38 223 ALA A N 1
ATOM 1823 C CA . ALA A 1 223 ? -35.030 20.389 7.111 1.00 92.38 223 ALA A CA 1
ATOM 1824 C C . ALA A 1 223 ? -35.520 21.721 6.514 1.00 92.38 223 ALA A C 1
ATOM 1826 O O . ALA A 1 223 ? -35.198 22.793 7.023 1.00 92.38 223 ALA A O 1
ATOM 1827 N N . TYR A 1 224 ? -36.340 21.672 5.461 1.00 93.81 224 TYR A N 1
ATOM 1828 C CA . TYR A 1 224 ? -36.946 22.864 4.873 1.00 93.81 224 TYR A CA 1
ATOM 1829 C C . TYR A 1 224 ? -37.942 23.532 5.831 1.00 93.81 224 TYR A C 1
ATOM 1831 O O . TYR A 1 224 ? -37.916 24.751 5.987 1.00 93.81 224 TYR A O 1
ATOM 1839 N N . LEU A 1 225 ? -38.776 22.746 6.517 1.00 93.06 225 LEU A N 1
ATOM 1840 C CA . LEU A 1 225 ? -39.752 23.252 7.486 1.00 93.06 225 LEU A CA 1
ATOM 1841 C C . LEU A 1 225 ? -39.078 23.886 8.706 1.00 93.06 225 LEU A C 1
ATOM 1843 O O . LEU A 1 225 ? -39.453 24.981 9.118 1.00 93.06 225 LEU A O 1
ATOM 1847 N N . THR A 1 226 ? -38.048 23.243 9.254 1.00 90.81 226 THR A N 1
ATOM 1848 C CA . THR A 1 226 ? -37.262 23.795 10.371 1.00 90.81 226 THR A CA 1
ATOM 1849 C C . THR A 1 226 ? -36.515 25.068 9.970 1.00 90.81 226 THR A C 1
ATOM 1851 O O . THR A 1 226 ? -36.540 26.057 10.706 1.00 90.81 226 THR A O 1
ATOM 1854 N N . TRP A 1 227 ? -35.925 25.098 8.771 1.00 90.81 227 TRP A N 1
ATOM 1855 C CA . TRP A 1 227 ? -35.332 26.312 8.207 1.00 90.81 227 TRP A CA 1
ATOM 1856 C C . TRP A 1 227 ? -36.369 27.432 8.047 1.00 90.81 227 TRP A C 1
ATOM 1858 O O . TRP A 1 227 ? -36.110 28.574 8.428 1.00 90.81 227 TRP A O 1
ATOM 1868 N N . GLN A 1 228 ? -37.571 27.115 7.564 1.00 88.06 228 GLN A N 1
ATOM 1869 C CA . GLN A 1 228 ? -38.658 28.082 7.422 1.00 88.06 228 GLN A CA 1
ATOM 1870 C C . GLN A 1 228 ? -39.129 28.623 8.781 1.00 88.06 228 GLN A C 1
ATOM 1872 O O . GLN A 1 228 ? -39.331 29.829 8.922 1.00 88.06 228 GLN A O 1
ATOM 1877 N N . GLN A 1 229 ? -39.252 27.760 9.790 1.00 86.25 229 GLN A N 1
ATOM 1878 C CA . GLN A 1 229 ? -39.688 28.131 11.135 1.00 86.25 229 GLN A CA 1
ATOM 1879 C C . GLN A 1 229 ? -38.671 29.036 11.842 1.00 86.25 229 GLN A C 1
ATOM 1881 O O . GLN A 1 229 ? -39.062 29.991 12.503 1.00 86.25 229 GLN A O 1
ATOM 1886 N N . SER A 1 230 ? -37.369 28.816 11.622 1.00 80.56 230 SER A N 1
ATOM 1887 C CA . SER A 1 230 ? -36.316 29.714 12.127 1.00 80.56 230 SER A CA 1
ATOM 1888 C C . SER A 1 230 ? -36.333 31.118 11.503 1.00 80.56 230 SER A C 1
ATOM 1890 O O . SER A 1 230 ? -35.751 32.045 12.061 1.00 80.56 230 SER A O 1
ATOM 1892 N N . ARG A 1 231 ? -36.999 31.291 10.351 1.00 79.69 231 ARG A N 1
ATOM 1893 C CA . ARG A 1 231 ? -37.135 32.573 9.641 1.00 79.69 231 ARG A CA 1
ATOM 1894 C C . ARG A 1 231 ? -38.411 33.340 9.975 1.00 79.69 231 ARG A C 1
ATOM 1896 O O . ARG A 1 231 ? -38.514 34.499 9.574 1.00 79.69 231 ARG A O 1
ATOM 1903 N N . GLN A 1 232 ? -39.384 32.727 10.650 1.00 79.00 232 GLN A N 1
ATOM 1904 C CA . GLN A 1 232 ? -40.578 33.456 11.064 1.00 79.00 232 GLN A CA 1
ATOM 1905 C C . GLN A 1 232 ? -40.219 34.405 12.218 1.00 79.00 232 GLN A C 1
ATOM 1907 O O . GLN A 1 232 ? -39.597 33.966 13.187 1.00 79.00 232 GLN A O 1
ATOM 1912 N N . PRO A 1 233 ? -40.571 35.701 12.127 1.00 70.75 233 PRO A N 1
ATOM 1913 C CA . PRO A 1 233 ? -40.362 36.624 13.231 1.00 70.75 233 PRO A CA 1
ATOM 1914 C C . PRO A 1 233 ? -41.170 36.139 14.436 1.00 70.75 233 PRO A C 1
ATOM 1916 O O . PRO A 1 233 ? -42.351 35.812 14.305 1.00 70.75 233 PRO A O 1
ATOM 1919 N N . VAL A 1 234 ? -40.523 36.067 15.601 1.00 71.00 234 VAL A N 1
ATOM 1920 C CA . VAL A 1 234 ? -41.181 35.717 16.862 1.00 71.00 234 VAL A CA 1
ATOM 1921 C C . VAL A 1 234 ? -42.223 36.796 17.138 1.00 71.00 234 VAL A C 1
ATOM 1923 O O . VAL A 1 234 ? -41.875 37.938 17.426 1.00 71.00 234 VAL A O 1
ATOM 1926 N N . ILE A 1 235 ? -43.502 36.456 16.992 1.00 71.81 235 ILE A N 1
ATOM 1927 C CA . ILE A 1 235 ? -44.595 37.317 17.438 1.00 71.81 235 ILE A CA 1
ATOM 1928 C C . ILE A 1 235 ? -44.504 37.312 18.966 1.00 71.81 235 ILE A C 1
ATOM 1930 O O . ILE A 1 235 ? -44.762 36.285 19.592 1.00 71.81 235 ILE A O 1
ATOM 1934 N N . GLU A 1 236 ? -44.062 38.419 19.560 1.00 66.31 236 GLU A N 1
ATOM 1935 C CA . GLU A 1 236 ? -44.075 38.598 21.012 1.00 66.31 236 GLU A CA 1
ATOM 1936 C C . GLU A 1 236 ? -45.536 38.600 21.483 1.00 66.31 236 GLU A C 1
ATOM 1938 O O . GLU A 1 236 ? -46.242 39.604 21.387 1.00 66.31 236 GLU A O 1
ATOM 1943 N N . GLU A 1 237 ? -46.025 37.448 21.949 1.00 70.12 237 GLU A N 1
ATOM 1944 C CA . GLU A 1 237 ? -47.293 37.389 22.670 1.00 70.12 237 GLU A CA 1
ATOM 1945 C C . GLU A 1 237 ? -47.177 38.231 23.953 1.00 70.12 237 GLU A C 1
ATOM 1947 O O . GLU A 1 237 ? -46.163 38.141 24.657 1.00 70.12 237 GLU A O 1
ATOM 1952 N N . PRO A 1 238 ? -48.194 39.044 24.295 1.00 67.81 238 PRO A N 1
ATOM 1953 C CA . PRO A 1 238 ? -48.160 39.848 25.507 1.00 67.81 238 PRO A CA 1
ATOM 1954 C C . PRO A 1 238 ? -48.018 38.933 26.728 1.00 67.81 238 PRO A C 1
ATOM 1956 O O . PRO A 1 238 ? -48.856 38.065 26.982 1.00 67.81 238 PRO A O 1
ATOM 1959 N N . VAL A 1 239 ? -46.939 39.129 27.489 1.00 65.44 239 VAL A N 1
ATOM 1960 C CA . VAL A 1 239 ? -46.625 38.349 28.689 1.00 65.44 239 VAL A CA 1
ATOM 1961 C C . VAL A 1 239 ? -47.697 38.607 29.747 1.00 65.44 239 VAL A C 1
ATOM 1963 O O . VAL A 1 239 ? -47.647 39.595 30.477 1.00 65.44 239 VAL A O 1
ATOM 1966 N N . VAL A 1 240 ? -48.672 37.704 29.853 1.00 71.56 240 VAL A N 1
ATOM 1967 C CA . VAL A 1 240 ? -49.573 37.649 31.009 1.00 71.56 240 VAL A CA 1
ATOM 1968 C C . VAL A 1 240 ? -48.743 37.178 32.210 1.00 71.56 240 VAL A C 1
ATOM 1970 O O . VAL A 1 240 ? -48.152 36.094 32.131 1.00 71.56 240 VAL A O 1
ATOM 1973 N N . PRO A 1 241 ? -48.666 37.942 33.318 1.00 70.44 241 PRO A N 1
ATOM 1974 C CA . PRO A 1 241 ? -47.950 37.517 34.515 1.00 70.44 241 PRO A CA 1
ATOM 1975 C C . PRO A 1 241 ? -48.491 36.168 34.999 1.00 70.44 241 PRO A C 1
ATOM 1977 O O . PRO A 1 241 ? -49.636 36.060 35.435 1.00 70.44 241 PRO A O 1
ATOM 1980 N N . ARG A 1 242 ? -47.684 35.109 34.879 1.00 63.00 242 ARG A N 1
ATOM 1981 C CA . ARG A 1 242 ? -48.059 33.778 35.367 1.00 63.00 242 ARG A CA 1
ATOM 1982 C C . ARG A 1 242 ? -47.946 33.763 36.886 1.00 63.00 242 ARG A C 1
ATOM 1984 O O . ARG A 1 242 ? -46.846 33.887 37.420 1.00 63.00 242 ARG A O 1
ATOM 1991 N N . GLU A 1 243 ? -49.069 33.564 37.569 1.00 68.19 243 GLU A N 1
ATOM 1992 C CA . GLU A 1 243 ? -49.070 33.264 39.001 1.00 68.19 243 GLU A CA 1
ATOM 1993 C C . GLU A 1 243 ? -48.197 32.028 39.288 1.00 68.19 243 GLU A C 1
ATOM 1995 O O . GLU A 1 243 ? -48.209 31.064 38.508 1.00 68.19 243 GLU A O 1
ATOM 2000 N N . PRO A 1 244 ? -47.426 32.021 40.392 1.00 63.72 244 PRO A N 1
ATOM 2001 C CA . PRO A 1 244 ? -46.556 30.905 40.724 1.00 63.72 244 PRO A CA 1
ATOM 2002 C C . PRO A 1 244 ? -47.399 29.655 40.990 1.00 63.72 244 PRO A C 1
ATOM 2004 O O . PRO A 1 244 ? -48.048 29.510 42.028 1.00 63.72 244 PRO A O 1
ATOM 2007 N N . ARG A 1 245 ? -47.378 28.721 40.034 1.00 65.38 245 ARG A N 1
ATOM 2008 C CA . ARG A 1 245 ? -48.035 27.422 40.169 1.00 65.38 245 ARG A CA 1
ATOM 2009 C C . ARG A 1 245 ? -47.315 26.638 41.270 1.00 65.38 245 ARG A C 1
ATOM 2011 O O . ARG A 1 245 ? -46.186 26.192 41.080 1.00 65.38 245 ARG A O 1
ATOM 2018 N N . ARG A 1 246 ? -47.963 26.488 42.430 1.00 64.38 246 ARG A N 1
ATOM 2019 C CA . ARG A 1 246 ? -47.437 25.707 43.560 1.00 64.38 246 ARG A CA 1
ATOM 2020 C C . ARG A 1 246 ? -47.265 24.251 43.125 1.00 64.38 246 ARG A C 1
ATOM 2022 O O . ARG A 1 246 ? -48.246 23.550 42.889 1.00 64.38 246 ARG A O 1
ATOM 2029 N N . LEU A 1 247 ? -46.019 23.807 42.996 1.00 64.25 247 LEU A N 1
ATOM 2030 C CA . LEU A 1 247 ? -45.691 22.402 42.773 1.00 64.25 247 LEU A CA 1
ATOM 2031 C C . LEU A 1 247 ? -45.933 21.641 44.078 1.00 64.25 247 LEU A C 1
ATOM 2033 O O . LEU A 1 247 ? -45.290 21.921 45.089 1.00 64.25 247 LEU A O 1
ATOM 2037 N N . ASN A 1 248 ? -46.864 20.687 44.059 1.00 66.75 248 ASN A N 1
ATOM 2038 C CA . ASN A 1 248 ? -47.044 19.757 45.166 1.00 66.75 248 ASN A CA 1
ATOM 2039 C C . ASN A 1 248 ? -45.909 18.725 45.112 1.00 66.75 248 ASN A C 1
ATOM 2041 O O . ASN A 1 248 ? -46.007 17.711 44.422 1.00 66.75 248 ASN A O 1
ATOM 2045 N N . VAL A 1 249 ? -44.786 19.037 45.760 1.00 64.44 249 VAL A N 1
ATOM 2046 C CA . VAL A 1 249 ? -43.658 18.112 45.893 1.00 64.44 249 VAL A CA 1
ATOM 2047 C C . VAL A 1 249 ? -44.048 17.076 46.937 1.00 64.44 249 VAL A C 1
ATOM 2049 O O . VAL A 1 249 ? -43.988 17.340 48.137 1.00 64.44 249 VAL A O 1
ATOM 2052 N N . GLN A 1 250 ? -44.473 15.899 46.485 1.00 68.38 250 GLN A N 1
ATOM 2053 C CA . GLN A 1 250 ? -44.709 14.777 47.381 1.00 68.38 250 GLN A CA 1
ATOM 2054 C C . GLN A 1 250 ? -43.349 14.288 47.886 1.00 68.38 250 GLN A C 1
ATOM 2056 O O . GLN A 1 250 ? -42.576 13.674 47.151 1.00 68.38 250 GLN A O 1
ATOM 2061 N N . ARG A 1 251 ? -43.015 14.660 49.124 1.00 62.38 251 ARG A N 1
ATOM 2062 C CA . ARG A 1 251 ? -41.773 14.254 49.779 1.00 62.38 251 ARG A CA 1
ATOM 2063 C C . ARG A 1 251 ? -41.929 12.778 50.153 1.00 62.38 251 ARG A C 1
ATOM 2065 O O . ARG A 1 251 ? -42.771 12.441 50.975 1.00 62.38 251 ARG A O 1
ATOM 2072 N N . VAL A 1 252 ? -41.198 11.899 49.472 1.00 66.81 252 VAL A N 1
ATOM 2073 C CA . VAL A 1 252 ? -41.107 10.487 49.856 1.00 66.81 252 VAL A CA 1
ATOM 2074 C C . VAL A 1 252 ? -40.077 10.416 50.974 1.00 66.81 252 VAL A C 1
ATOM 2076 O O . VAL A 1 252 ? -38.897 10.675 50.738 1.00 66.81 252 VAL A O 1
ATOM 2079 N N . ASP A 1 253 ? -40.531 10.133 52.191 1.00 68.19 253 ASP A N 1
ATOM 2080 C CA . ASP A 1 253 ? -39.648 9.970 53.340 1.00 68.19 253 ASP A CA 1
ATOM 2081 C C . ASP A 1 253 ? -38.952 8.607 53.230 1.00 68.19 253 ASP A C 1
ATOM 2083 O O . ASP A 1 253 ? -39.576 7.553 53.343 1.00 68.19 253 ASP A O 1
ATOM 2087 N N . PHE A 1 254 ? -37.650 8.624 52.944 1.00 59.62 254 PHE A N 1
ATOM 2088 C CA . PHE A 1 254 ? -36.819 7.425 52.996 1.00 59.62 254 PHE A CA 1
ATOM 2089 C C . PHE A 1 254 ? -36.423 7.169 54.451 1.00 59.62 254 PHE A C 1
ATOM 2091 O O . PHE A 1 254 ? -35.632 7.916 55.028 1.00 59.62 254 PHE A O 1
ATOM 2098 N N . GLU A 1 255 ? -36.978 6.117 55.047 1.00 68.25 255 GLU A N 1
ATOM 2099 C CA . GLU A 1 255 ? -36.601 5.656 56.380 1.00 68.25 255 GLU A CA 1
ATOM 2100 C C . GLU A 1 255 ? -35.268 4.899 56.296 1.00 68.25 255 GLU A C 1
ATOM 2102 O O . GLU A 1 255 ? -35.183 3.801 55.745 1.00 68.25 255 GLU A O 1
ATOM 2107 N N . TYR A 1 256 ? -34.199 5.510 56.807 1.00 63.19 256 TYR A N 1
ATOM 2108 C CA . TYR A 1 256 ? -32.900 4.859 56.951 1.00 63.19 256 TYR A CA 1
ATOM 2109 C C . TYR A 1 256 ? -32.763 4.318 58.375 1.00 63.19 256 TYR A C 1
ATOM 2111 O O . TYR A 1 256 ? -32.789 5.083 59.339 1.00 63.19 256 TYR A O 1
ATOM 2119 N N . SER A 1 257 ? -32.550 3.008 58.515 1.00 65.50 257 SER A N 1
ATOM 2120 C CA . SER A 1 257 ? -32.134 2.412 59.785 1.00 65.50 257 SER A CA 1
ATOM 2121 C C . SER A 1 257 ? -30.680 2.800 60.065 1.00 65.50 257 SER A C 1
ATOM 2123 O O . SER A 1 257 ? -29.750 2.262 59.458 1.00 65.50 257 SER A O 1
ATOM 2125 N N . VAL A 1 258 ? -30.480 3.764 60.959 1.00 65.62 258 VAL A N 1
ATOM 2126 C CA . VAL A 1 258 ? -29.153 4.141 61.454 1.00 65.62 258 VAL A CA 1
ATOM 2127 C C . VAL A 1 258 ? -28.629 2.985 62.305 1.00 65.62 258 VAL A C 1
ATOM 2129 O O . VAL A 1 258 ? -29.250 2.627 63.301 1.00 65.62 258 VAL A O 1
ATOM 2132 N N . ALA A 1 259 ? -27.507 2.379 61.909 1.00 59.38 259 ALA A N 1
ATOM 2133 C CA . ALA A 1 259 ? -26.842 1.359 62.714 1.00 59.38 259 ALA A CA 1
ATOM 2134 C C . ALA A 1 259 ? -26.379 1.990 64.039 1.00 59.38 259 ALA A C 1
ATOM 2136 O O . ALA A 1 259 ? -25.442 2.787 64.062 1.00 59.38 259 ALA A O 1
ATOM 2137 N N . THR A 1 260 ? -27.053 1.651 65.137 1.00 62.81 260 THR A N 1
ATOM 2138 C CA . THR A 1 260 ? -26.791 2.165 66.493 1.00 62.81 260 THR A CA 1
ATOM 2139 C C . THR A 1 260 ? -25.559 1.551 67.157 1.00 62.81 260 THR A C 1
ATOM 2141 O O . THR A 1 260 ? -25.199 1.935 68.267 1.00 62.81 260 THR A O 1
ATOM 2144 N N . ASP A 1 261 ? -24.894 0.619 66.478 1.00 59.94 261 ASP A N 1
ATOM 2145 C CA . ASP A 1 261 ? -23.932 -0.291 67.105 1.00 59.94 261 ASP A CA 1
ATOM 2146 C C . ASP A 1 261 ? -22.477 0.148 66.877 1.00 59.94 261 ASP A C 1
ATOM 2148 O O . ASP A 1 261 ? -21.529 -0.535 67.265 1.00 59.94 261 ASP A O 1
ATOM 2152 N N . ILE A 1 262 ? -22.282 1.304 66.244 1.00 58.38 262 ILE A N 1
ATOM 2153 C CA . ILE A 1 262 ? -20.963 1.885 66.022 1.00 58.38 262 ILE A CA 1
ATOM 2154 C C . ILE A 1 262 ? -20.696 2.843 67.179 1.00 58.38 262 ILE A C 1
ATOM 2156 O O . ILE A 1 262 ? -21.307 3.908 67.274 1.00 58.38 262 ILE A O 1
ATOM 2160 N N . ALA A 1 263 ? -19.777 2.461 68.069 1.00 59.47 263 ALA A N 1
ATOM 2161 C CA . ALA A 1 263 ? -19.283 3.363 69.099 1.00 59.47 263 ALA A CA 1
ATOM 2162 C C . ALA A 1 263 ? -18.769 4.653 68.429 1.00 59.47 263 ALA A C 1
ATOM 2164 O O . ALA A 1 263 ? -17.990 4.563 67.472 1.00 59.47 263 ALA A O 1
ATOM 2165 N N . PRO A 1 264 ? -19.191 5.846 68.887 1.00 55.66 264 PRO A N 1
ATOM 2166 C CA . PRO A 1 264 ? -18.696 7.090 68.326 1.00 55.66 264 PRO A CA 1
ATOM 2167 C C . PRO A 1 264 ? -17.182 7.117 68.518 1.00 55.66 264 PRO A C 1
ATOM 2169 O O . PRO A 1 264 ? -16.694 7.046 69.647 1.00 55.66 264 PRO A O 1
ATOM 2172 N N . VAL A 1 265 ? -16.436 7.195 67.415 1.00 52.78 265 VAL A N 1
ATOM 2173 C CA . VAL A 1 265 ? -15.001 7.480 67.451 1.00 52.78 265 VAL A CA 1
ATOM 2174 C C . VAL A 1 265 ? -14.877 8.882 68.028 1.00 52.78 265 VAL A C 1
ATOM 2176 O O . VAL A 1 265 ? -15.080 9.881 67.340 1.00 52.78 265 VAL A O 1
ATOM 2179 N N . THR A 1 266 ? -14.660 8.962 69.335 1.00 55.19 266 THR A N 1
ATOM 2180 C CA . THR A 1 266 ? -14.496 10.235 70.011 1.00 55.19 266 THR A CA 1
ATOM 2181 C C . THR A 1 266 ? -13.170 10.825 69.550 1.00 55.19 266 THR A C 1
ATOM 2183 O O . THR A 1 266 ? -12.108 10.218 69.669 1.00 55.19 266 THR A O 1
ATOM 2186 N N . THR A 1 267 ? -13.204 12.062 69.069 1.00 50.84 267 THR A N 1
ATOM 2187 C CA . THR A 1 267 ? -12.021 12.909 68.847 1.00 50.84 267 THR A CA 1
ATOM 2188 C C . THR A 1 267 ? -11.361 13.326 70.174 1.00 50.84 267 THR A C 1
ATOM 2190 O O . THR A 1 267 ? -10.730 14.373 70.261 1.00 50.84 267 THR A O 1
ATOM 2193 N N . ALA A 1 268 ? -11.566 12.560 71.248 1.00 55.16 268 ALA A N 1
ATOM 2194 C CA . ALA A 1 268 ? -11.077 12.860 72.587 1.00 55.16 268 ALA A CA 1
ATOM 2195 C C . ALA A 1 268 ? -9.716 12.217 72.862 1.00 55.16 268 ALA A C 1
ATOM 2197 O O . ALA A 1 268 ? -9.043 12.617 73.813 1.00 55.16 268 ALA A O 1
ATOM 2198 N N . ASP A 1 269 ? -9.281 11.262 72.036 1.00 53.06 269 ASP A N 1
ATOM 2199 C CA . ASP A 1 269 ? -7.928 10.743 72.150 1.00 53.06 269 ASP A CA 1
ATOM 2200 C C . ASP A 1 269 ? -6.953 11.748 71.526 1.00 53.06 269 ASP A C 1
ATOM 2202 O O . ASP A 1 269 ? -6.598 11.697 70.347 1.00 53.06 269 ASP A O 1
ATOM 2206 N N . ARG A 1 270 ? -6.561 12.731 72.342 1.00 59.44 270 ARG A N 1
ATOM 2207 C CA . ARG A 1 270 ? -5.612 13.792 71.986 1.00 59.44 270 ARG A CA 1
ATOM 2208 C C . ARG A 1 270 ? -4.294 13.214 71.466 1.00 59.44 270 ARG A C 1
ATOM 2210 O O . ARG A 1 270 ? -3.654 13.835 70.631 1.00 59.44 270 ARG A O 1
ATOM 2217 N N . SER A 1 271 ? -3.957 11.987 71.875 1.00 60.38 271 SER A N 1
ATOM 2218 C CA . SER A 1 271 ? -2.792 11.247 71.390 1.00 60.38 271 SER A CA 1
ATOM 2219 C C . SER A 1 271 ? -2.948 10.737 69.949 1.00 60.38 271 SER A C 1
ATOM 2221 O O . SER A 1 271 ? -1.972 10.694 69.203 1.00 60.38 271 SER A O 1
ATOM 2223 N N . ALA A 1 272 ? -4.167 10.389 69.522 1.00 59.31 272 ALA A N 1
ATOM 2224 C CA . ALA A 1 272 ? -4.466 10.015 68.141 1.00 59.31 272 ALA A CA 1
ATOM 2225 C C . ALA A 1 272 ? -4.511 11.249 67.230 1.00 59.31 272 ALA A C 1
ATOM 2227 O O . ALA A 1 272 ? -4.042 11.183 66.097 1.00 59.31 272 ALA A O 1
ATOM 2228 N N . ILE A 1 273 ? -4.998 12.383 67.746 1.00 57.75 273 ILE A N 1
ATOM 2229 C CA . ILE A 1 273 ? -4.940 13.677 67.052 1.00 57.75 273 ILE A CA 1
ATOM 2230 C C . ILE A 1 273 ? -3.489 14.142 66.907 1.00 57.75 273 ILE A C 1
ATOM 2232 O O . ILE A 1 273 ? -3.101 14.502 65.807 1.00 57.75 273 ILE A O 1
ATOM 2236 N N . GLU A 1 274 ? -2.653 14.039 67.945 1.00 62.59 274 GLU A N 1
ATOM 2237 C CA . GLU A 1 274 ? -1.223 14.373 67.853 1.00 62.59 274 GLU A CA 1
ATOM 2238 C C . GLU A 1 274 ? -0.457 13.435 66.908 1.00 62.59 274 GLU A C 1
ATOM 2240 O O . GLU A 1 274 ? 0.440 13.883 66.197 1.00 62.59 274 GLU A O 1
ATOM 2245 N N . ARG A 1 275 ? -0.818 12.144 66.837 1.00 65.38 275 ARG A N 1
ATOM 2246 C CA . ARG A 1 275 ? -0.252 11.209 65.844 1.00 65.38 275 ARG A CA 1
ATOM 2247 C C . ARG A 1 275 ? -0.673 11.567 64.423 1.00 65.38 275 ARG A C 1
ATOM 2249 O O . ARG A 1 275 ? 0.176 11.566 63.539 1.00 65.38 275 ARG A O 1
ATOM 2256 N N . LEU A 1 276 ? -1.940 11.928 64.217 1.00 57.22 276 LEU A N 1
ATOM 2257 C CA . LEU A 1 276 ? -2.447 12.399 62.928 1.00 57.22 276 LEU A CA 1
ATOM 2258 C C . LEU A 1 276 ? -1.894 13.780 62.556 1.00 57.22 276 LEU A C 1
ATOM 2260 O O . LEU A 1 276 ? -1.683 14.027 61.379 1.00 57.22 276 LEU A O 1
ATOM 2264 N N . GLU A 1 277 ? -1.597 14.660 63.513 1.00 59.41 277 GLU A N 1
ATOM 2265 C CA . GLU A 1 277 ? -0.923 15.947 63.287 1.00 59.41 277 GLU A CA 1
ATOM 2266 C C . GLU A 1 277 ? 0.580 15.772 63.038 1.00 59.41 277 GLU A C 1
ATOM 2268 O O . GLU A 1 277 ? 1.149 16.508 62.237 1.00 59.41 277 GLU A O 1
ATOM 2273 N N . GLN A 1 278 ? 1.232 14.769 63.634 1.00 57.06 278 GLN A N 1
ATOM 2274 C CA . GLN A 1 278 ? 2.611 14.388 63.298 1.00 57.06 278 GLN A CA 1
ATOM 2275 C C . GLN A 1 278 ? 2.701 13.671 61.940 1.00 57.06 278 GLN A C 1
ATOM 2277 O O . GLN A 1 278 ? 3.680 13.852 61.213 1.00 57.06 278 GLN A O 1
ATOM 2282 N N . GLU A 1 279 ? 1.683 12.896 61.554 1.00 55.41 279 GLU A N 1
ATOM 2283 C CA . GLU A 1 279 ? 1.574 12.269 60.229 1.00 55.41 279 GLU A CA 1
ATOM 2284 C C . GLU A 1 279 ? 1.138 13.267 59.144 1.00 55.41 279 GLU A C 1
ATOM 2286 O O . GLU A 1 279 ? 1.706 13.261 58.054 1.00 55.41 279 GLU A O 1
ATOM 2291 N N . ALA A 1 280 ? 0.232 14.201 59.444 1.00 51.28 280 ALA A N 1
ATOM 2292 C CA . ALA A 1 280 ? -0.097 15.341 58.582 1.00 51.28 280 ALA A CA 1
ATOM 2293 C C . ALA A 1 280 ? 1.047 16.369 58.539 1.00 51.28 280 ALA A C 1
ATOM 2295 O O . ALA A 1 280 ? 1.260 17.024 57.521 1.00 51.28 280 ALA A O 1
ATOM 2296 N N . GLY A 1 281 ? 1.858 16.442 59.597 1.00 43.97 281 GLY A N 1
ATOM 2297 C CA . GLY A 1 281 ? 3.125 17.167 59.657 1.00 43.97 281 GLY A CA 1
ATOM 2298 C C . GLY A 1 281 ? 4.239 16.533 58.816 1.00 43.97 281 GLY A C 1
ATOM 2299 O O . GLY A 1 281 ? 5.202 17.218 58.478 1.00 43.97 281 GLY A O 1
ATOM 2300 N N . ARG A 1 282 ? 4.095 15.272 58.374 1.00 42.12 282 ARG A N 1
ATOM 2301 C CA . ARG A 1 282 ? 4.902 14.718 57.265 1.00 42.12 282 ARG A CA 1
ATOM 2302 C C . ARG A 1 282 ? 4.425 15.169 55.883 1.00 42.12 282 ARG A C 1
ATOM 2304 O O . ARG A 1 282 ? 5.107 14.900 54.903 1.00 42.12 282 ARG A O 1
ATOM 2311 N N . SER A 1 283 ? 3.313 15.899 55.801 1.00 43.41 283 S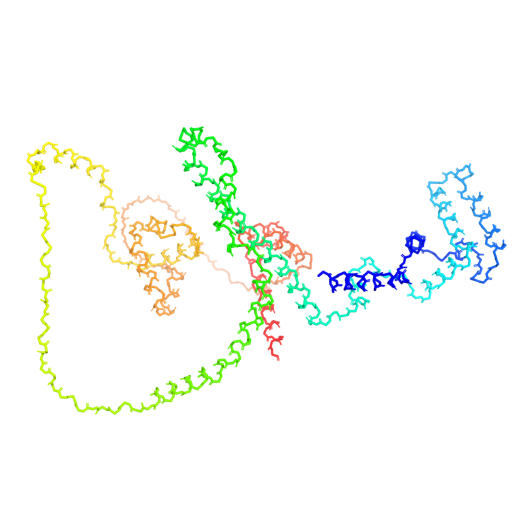ER A N 1
ATOM 2312 C CA . SER A 1 283 ? 2.878 16.646 54.617 1.00 43.41 283 SER A CA 1
ATOM 2313 C C . SER A 1 283 ? 3.118 18.156 54.796 1.00 43.41 283 SER A C 1
ATOM 2315 O O . SER A 1 283 ? 2.330 18.993 54.350 1.00 43.41 283 SER A O 1
ATOM 2317 N N . ALA A 1 284 ? 4.243 18.530 55.408 1.00 45.88 284 ALA A N 1
ATOM 2318 C CA . ALA A 1 284 ? 4.723 19.910 55.500 1.00 45.88 284 ALA A CA 1
ATOM 2319 C C . ALA A 1 284 ? 5.208 20.511 54.154 1.00 45.88 284 ALA A C 1
ATOM 2321 O O . ALA A 1 284 ? 5.971 21.470 54.155 1.00 45.88 284 ALA A O 1
ATOM 2322 N N . ASP A 1 285 ? 4.747 20.007 53.004 1.00 47.50 285 ASP A N 1
ATOM 2323 C CA . ASP A 1 285 ? 5.041 20.572 51.674 1.00 47.50 285 ASP A CA 1
ATOM 2324 C C . ASP A 1 285 ? 3.901 21.446 51.111 1.00 47.50 285 ASP A C 1
ATOM 2326 O O . ASP A 1 285 ? 3.985 21.974 50.001 1.00 47.50 285 ASP A O 1
ATOM 2330 N N . VAL A 1 286 ? 2.823 21.663 51.873 1.00 47.94 286 VAL A N 1
ATOM 2331 C CA . VAL A 1 286 ? 1.648 22.424 51.399 1.00 47.94 286 VAL A CA 1
ATOM 2332 C C . VAL A 1 286 ? 1.880 23.947 51.393 1.00 47.94 286 VAL A C 1
ATOM 2334 O O . VAL A 1 286 ? 1.144 24.673 50.726 1.00 47.94 286 VAL A O 1
ATOM 2337 N N . ASN A 1 287 ? 2.953 24.440 52.021 1.00 50.59 287 ASN A N 1
ATOM 2338 C CA . ASN A 1 287 ? 3.298 25.870 52.066 1.00 50.59 287 ASN A CA 1
ATOM 2339 C C . ASN A 1 287 ? 4.311 26.325 50.994 1.00 50.59 287 ASN A C 1
ATOM 2341 O O . ASN A 1 287 ? 4.885 27.405 51.103 1.00 50.59 287 ASN A O 1
ATOM 2345 N N . LYS A 1 288 ? 4.551 25.516 49.952 1.00 53.66 288 LYS A N 1
ATOM 2346 C CA . LYS A 1 288 ? 5.594 25.792 48.945 1.00 53.66 288 LYS A CA 1
ATOM 2347 C C . LYS A 1 288 ? 5.105 26.493 47.670 1.00 53.66 288 LYS A C 1
ATOM 2349 O O . LYS A 1 288 ? 5.919 26.875 46.835 1.00 53.66 288 LYS A O 1
ATOM 2354 N N . PHE A 1 289 ? 3.796 26.666 47.493 1.00 55.94 289 PHE A N 1
ATOM 2355 C CA . PHE A 1 289 ? 3.232 27.202 46.251 1.00 55.94 289 PHE A CA 1
ATOM 2356 C C . PHE A 1 289 ? 2.871 28.683 46.384 1.00 55.94 289 PHE A C 1
ATOM 2358 O O . PHE A 1 289 ? 2.043 29.061 47.209 1.00 55.94 289 PHE A O 1
ATOM 2365 N N . VAL A 1 290 ? 3.479 29.512 45.533 1.00 59.00 290 VAL A N 1
ATOM 2366 C CA . VAL A 1 290 ? 3.276 30.966 45.483 1.00 59.00 290 VAL A CA 1
ATOM 2367 C C . VAL A 1 290 ? 1.813 31.272 45.128 1.00 59.00 290 VAL A C 1
ATOM 2369 O O . VAL A 1 290 ? 1.353 30.962 44.025 1.00 59.00 290 VAL A O 1
ATOM 2372 N N . SER A 1 291 ? 1.066 31.882 46.055 1.00 55.47 291 SER A N 1
ATOM 2373 C CA . SER A 1 291 ? -0.340 32.281 45.856 1.00 55.47 291 SER A CA 1
ATOM 2374 C C . SER A 1 291 ? -0.515 33.658 45.202 1.00 55.47 291 SER A C 1
ATOM 2376 O O . SER A 1 291 ? -1.638 34.146 45.112 1.00 55.47 291 SER A O 1
ATOM 2378 N N . SER A 1 292 ? 0.561 34.286 44.725 1.00 64.88 292 SER A N 1
ATOM 2379 C CA . SER A 1 292 ? 0.512 35.665 44.226 1.00 64.88 292 SER A CA 1
ATOM 2380 C C . SER A 1 292 ? 0.224 35.769 42.726 1.00 64.88 292 SER A C 1
ATOM 2382 O O . SER A 1 292 ? 0.407 34.807 41.980 1.00 64.88 292 SER A O 1
ATOM 2384 N N . GLU A 1 293 ? -0.258 36.931 42.296 1.00 75.12 293 GLU A N 1
ATOM 2385 C CA . GLU A 1 293 ? -0.634 37.284 40.920 1.00 75.12 293 GLU A CA 1
ATOM 2386 C C . GLU A 1 293 ? 0.418 36.875 39.871 1.00 75.12 293 GLU A C 1
ATOM 2388 O O . GLU A 1 293 ? 1.611 36.800 40.154 1.00 75.12 293 GLU A O 1
ATOM 2393 N N . TRP A 1 294 ? -0.032 36.562 38.653 1.00 78.12 294 TRP A N 1
ATOM 2394 C CA . TRP A 1 294 ? 0.854 36.116 37.575 1.00 78.12 294 TRP A CA 1
ATOM 2395 C C . TRP A 1 294 ? 1.678 37.283 37.039 1.00 78.12 294 TRP A C 1
ATOM 2397 O O . TRP A 1 294 ? 1.116 38.238 36.499 1.00 78.12 294 TRP A O 1
ATOM 2407 N N . THR A 1 295 ? 3.002 37.191 37.145 1.00 83.50 295 THR A N 1
ATOM 2408 C CA . THR A 1 295 ? 3.903 38.212 36.596 1.00 83.50 295 THR A CA 1
ATOM 2409 C C . THR A 1 295 ? 4.119 38.009 35.093 1.00 83.50 295 THR A C 1
ATOM 2411 O O . THR A 1 295 ? 3.925 36.919 34.547 1.00 83.50 295 THR A O 1
ATOM 2414 N N . PHE A 1 296 ? 4.536 39.067 34.393 1.00 79.94 296 PHE A N 1
ATOM 2415 C CA . PHE A 1 296 ? 4.836 39.003 32.957 1.00 79.94 296 PHE A CA 1
ATOM 2416 C C . PHE A 1 296 ? 5.927 37.963 32.639 1.00 79.94 296 PHE A C 1
ATOM 2418 O O . PHE A 1 296 ? 5.823 37.222 31.662 1.00 79.94 296 PHE A O 1
ATOM 2425 N N . GLU A 1 297 ? 6.934 37.852 33.505 1.00 80.38 297 GLU A N 1
ATOM 2426 C CA . GLU A 1 297 ? 8.024 36.883 33.377 1.00 80.38 297 GLU A CA 1
ATOM 2427 C C . GLU A 1 297 ? 7.544 35.434 33.582 1.00 80.38 297 GLU A C 1
ATOM 2429 O O . GLU A 1 297 ? 7.918 34.536 32.823 1.00 80.38 297 GLU A O 1
ATOM 2434 N N . GLU A 1 298 ? 6.642 35.199 34.541 1.00 83.50 298 GLU A N 1
ATOM 2435 C CA . GLU A 1 298 ? 6.008 33.890 34.743 1.00 83.50 298 GLU A CA 1
ATOM 2436 C C . GLU A 1 298 ? 5.134 33.483 33.548 1.00 83.50 298 GLU A C 1
ATOM 2438 O O . GLU A 1 298 ? 5.132 32.315 33.151 1.00 83.50 298 GLU A O 1
ATOM 2443 N N . LEU A 1 299 ? 4.428 34.438 32.931 1.00 87.31 299 LEU A N 1
ATOM 2444 C CA . LEU A 1 299 ? 3.622 34.196 31.731 1.00 87.31 299 LEU A CA 1
ATOM 2445 C C . LEU A 1 299 ? 4.489 33.887 30.505 1.00 87.31 299 LEU A C 1
ATOM 2447 O O . LEU A 1 299 ? 4.179 32.953 29.761 1.00 87.31 299 LEU A O 1
ATOM 2451 N N . ALA A 1 300 ? 5.597 34.605 30.316 1.00 84.25 300 ALA A N 1
ATOM 2452 C CA . ALA A 1 300 ? 6.556 34.316 29.251 1.00 84.25 300 ALA A CA 1
ATOM 2453 C C . ALA A 1 300 ? 7.182 32.917 29.430 1.00 84.25 300 ALA A C 1
ATOM 2455 O O . ALA A 1 300 ? 7.242 32.119 28.487 1.00 84.25 300 ALA A O 1
ATOM 2456 N N . ASN A 1 301 ? 7.552 32.559 30.666 1.00 85.50 301 ASN A N 1
ATOM 2457 C CA . ASN A 1 301 ? 8.058 31.227 30.999 1.00 85.50 301 ASN A CA 1
ATOM 2458 C C . ASN A 1 301 ? 7.002 30.130 30.784 1.00 85.50 301 ASN A C 1
ATOM 2460 O O . ASN A 1 301 ? 7.323 29.065 30.250 1.00 85.50 301 ASN A O 1
ATOM 2464 N N . LEU A 1 302 ? 5.732 30.390 31.105 1.00 88.38 302 LEU A N 1
ATOM 2465 C CA . LEU A 1 302 ? 4.612 29.485 30.831 1.00 88.38 302 LEU A CA 1
ATOM 2466 C C . LEU A 1 302 ? 4.425 29.231 29.326 1.00 88.38 302 LEU A C 1
ATOM 2468 O O . LEU A 1 302 ? 4.262 28.079 28.903 1.00 88.38 302 LEU A O 1
ATOM 2472 N N . VAL A 1 303 ? 4.488 30.278 28.499 1.00 86.75 303 VAL A N 1
ATOM 2473 C CA . VAL A 1 303 ? 4.421 30.151 27.033 1.00 86.75 303 VAL A CA 1
ATOM 2474 C C . VAL A 1 303 ? 5.602 29.326 26.521 1.00 86.75 303 VAL A C 1
ATOM 2476 O O . VAL A 1 303 ? 5.401 28.359 25.782 1.00 86.75 303 VAL A O 1
ATOM 2479 N N . LYS A 1 304 ? 6.823 29.619 26.978 1.00 86.75 304 LYS A N 1
ATOM 2480 C CA . LYS A 1 304 ? 8.042 28.902 26.578 1.00 86.75 304 LYS A CA 1
ATOM 2481 C C . LYS A 1 304 ? 8.010 27.420 26.966 1.00 86.75 304 LYS A C 1
ATOM 2483 O O . LYS A 1 304 ? 8.270 26.553 26.132 1.00 86.75 304 LYS A O 1
ATOM 2488 N N . LEU A 1 305 ? 7.636 27.102 28.205 1.00 86.62 305 LEU A N 1
ATOM 2489 C CA . LEU A 1 305 ? 7.558 25.723 28.699 1.00 86.62 305 LEU A CA 1
ATOM 2490 C C . LEU A 1 305 ? 6.455 24.924 27.998 1.00 86.62 305 LEU A C 1
ATOM 2492 O O . LEU A 1 305 ? 6.672 23.770 27.629 1.00 86.62 305 LEU A O 1
ATOM 2496 N N . SER A 1 306 ? 5.292 25.534 27.768 1.00 83.50 306 SER A N 1
ATOM 2497 C CA . SER A 1 306 ? 4.154 24.856 27.142 1.00 83.50 306 SER A CA 1
ATOM 2498 C C . SER A 1 306 ? 4.301 24.660 25.629 1.00 83.50 306 SER A C 1
ATOM 2500 O O . SER A 1 306 ? 3.679 23.748 25.087 1.00 83.50 306 SER A O 1
ATOM 2502 N N . THR A 1 307 ? 5.095 25.480 24.936 1.00 81.81 307 THR A N 1
ATOM 2503 C CA . THR A 1 307 ? 5.254 25.399 23.471 1.00 81.81 307 THR A CA 1
ATOM 2504 C C . THR A 1 307 ? 6.567 24.751 23.043 1.00 81.81 307 THR A C 1
ATOM 2506 O O . THR A 1 307 ? 6.553 23.919 22.138 1.00 81.81 307 THR A O 1
ATOM 2509 N N . GLN A 1 308 ? 7.688 25.083 23.693 1.00 81.19 308 GLN A N 1
ATOM 2510 C CA . GLN A 1 308 ? 9.019 24.609 23.296 1.00 81.19 308 GLN A CA 1
ATOM 2511 C C . GLN A 1 308 ? 9.437 23.337 24.040 1.00 81.19 308 GLN A C 1
ATOM 2513 O O . GLN A 1 308 ? 10.053 22.459 23.441 1.00 81.19 308 GLN A O 1
ATOM 2518 N N . LYS A 1 309 ? 9.110 23.225 25.337 1.00 80.38 309 LYS A N 1
ATOM 2519 C CA . LYS A 1 309 ? 9.583 22.118 26.190 1.00 80.38 309 LYS A CA 1
ATOM 2520 C C . LYS A 1 309 ? 8.594 20.953 26.275 1.00 80.38 309 LYS A C 1
ATOM 2522 O O . LYS A 1 309 ? 9.012 19.799 26.232 1.00 80.38 309 LYS A O 1
ATOM 2527 N N . PHE A 1 310 ? 7.295 21.243 26.369 1.00 86.75 310 PHE A N 1
ATOM 2528 C CA . PHE A 1 310 ? 6.238 20.238 26.532 1.00 86.75 310 PHE A CA 1
ATOM 2529 C C . PHE A 1 310 ? 5.098 20.430 25.512 1.00 86.75 310 PHE A C 1
ATOM 2531 O O . PHE A 1 310 ? 4.068 21.030 25.845 1.00 86.75 310 PHE A O 1
ATOM 2538 N N . PRO A 1 311 ? 5.262 19.940 24.265 1.00 81.56 311 PRO A N 1
ATOM 2539 C CA . PRO A 1 311 ? 4.256 20.079 23.212 1.00 81.56 311 PRO A CA 1
ATOM 2540 C C . PRO A 1 311 ? 2.958 19.310 23.519 1.00 81.56 311 PRO A C 1
ATOM 2542 O O . PRO A 1 311 ? 2.893 18.460 24.408 1.00 81.56 311 PRO A O 1
ATOM 2545 N N . ALA A 1 312 ? 1.887 19.609 22.778 1.00 72.81 312 ALA A N 1
ATOM 2546 C CA . ALA A 1 312 ? 0.608 18.918 22.936 1.00 72.81 312 ALA A CA 1
ATOM 2547 C C . ALA A 1 312 ? 0.771 17.402 22.694 1.00 72.81 312 ALA A C 1
ATOM 2549 O O . ALA A 1 312 ? 1.283 16.997 21.655 1.00 72.81 312 ALA A O 1
ATOM 2550 N N . GLY A 1 313 ? 0.346 16.582 23.662 1.00 75.81 313 GLY A N 1
ATOM 2551 C CA . GLY A 1 313 ? 0.483 15.119 23.631 1.00 75.81 313 GLY A CA 1
ATOM 2552 C C . GLY A 1 313 ? 1.468 14.534 24.651 1.00 75.81 313 GLY A C 1
ATOM 2553 O O . GLY A 1 313 ? 1.514 13.318 24.808 1.00 75.81 313 GLY A O 1
ATOM 2554 N N . THR A 1 314 ? 2.228 15.357 25.385 1.00 81.31 314 THR A N 1
ATOM 2555 C CA . THR A 1 314 ? 3.066 14.862 26.492 1.00 81.31 314 THR A CA 1
ATOM 2556 C C . THR A 1 314 ? 2.212 14.382 27.671 1.00 81.31 314 THR A C 1
ATOM 2558 O O . THR A 1 314 ? 1.348 15.124 28.144 1.00 81.31 314 THR A O 1
ATOM 2561 N N . VAL A 1 315 ? 2.491 13.179 28.183 1.00 81.44 315 VAL A N 1
ATOM 2562 C CA . VAL A 1 315 ? 1.859 12.634 29.400 1.00 81.44 315 VAL A CA 1
ATOM 2563 C C . VAL A 1 315 ? 2.155 13.552 30.591 1.00 81.44 315 VAL A C 1
ATOM 2565 O O . V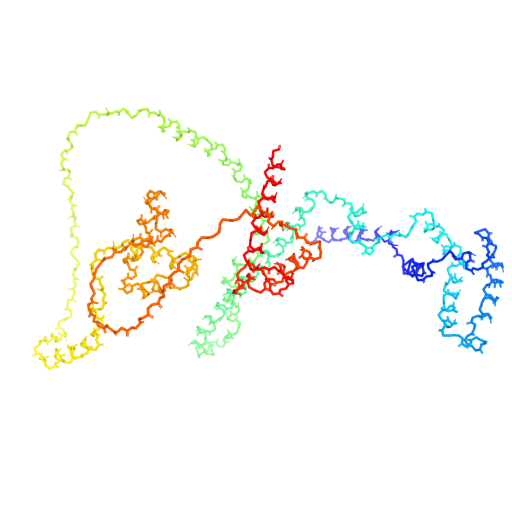AL A 1 315 ? 3.277 14.044 30.728 1.00 81.44 315 VAL A O 1
ATOM 2568 N N . ASN A 1 316 ? 1.138 13.820 31.414 1.00 83.06 316 ASN A N 1
ATOM 2569 C CA . ASN A 1 316 ? 1.211 14.688 32.597 1.00 83.06 316 ASN A CA 1
ATOM 2570 C C . ASN A 1 316 ? 1.776 16.092 32.312 1.00 83.06 316 ASN A C 1
ATOM 2572 O O . ASN A 1 316 ? 2.472 16.693 33.130 1.00 83.06 316 ASN A O 1
ATOM 2576 N N . ARG A 1 317 ? 1.456 16.646 31.132 1.00 86.38 317 ARG A N 1
ATOM 2577 C CA . ARG A 1 317 ? 1.923 17.967 30.674 1.00 86.38 317 ARG A CA 1
ATOM 2578 C C . ARG A 1 317 ? 1.774 19.059 31.732 1.00 86.38 317 ARG A C 1
ATOM 2580 O O . ARG A 1 317 ? 2.704 19.826 31.959 1.00 86.38 317 ARG A O 1
ATOM 2587 N N . TRP A 1 318 ? 0.598 19.141 32.349 1.00 88.12 318 TRP A N 1
ATOM 2588 C CA . TRP A 1 318 ? 0.278 20.210 33.291 1.00 88.12 318 TRP A CA 1
ATOM 2589 C C . TRP A 1 318 ? 0.998 20.059 34.621 1.00 88.12 318 TRP A C 1
ATOM 2591 O O . TRP A 1 318 ? 1.421 21.068 35.168 1.00 88.12 318 TRP A O 1
ATOM 2601 N N . GLU A 1 319 ? 1.232 18.830 35.075 1.00 88.50 319 GLU A N 1
ATOM 2602 C CA . GLU A 1 319 ? 2.004 18.550 36.289 1.00 88.50 319 GLU A CA 1
ATOM 2603 C C . GLU A 1 319 ? 3.467 18.971 36.118 1.00 88.50 319 GLU A C 1
ATOM 2605 O O . GLU A 1 319 ? 4.001 19.689 36.956 1.00 88.50 319 GLU A O 1
ATOM 2610 N N . ARG A 1 320 ? 4.092 18.640 34.979 1.00 84.81 320 ARG A N 1
ATOM 2611 C CA . ARG A 1 320 ? 5.503 18.984 34.711 1.00 84.81 320 ARG A CA 1
ATOM 2612 C C . ARG A 1 320 ? 5.734 20.483 34.511 1.00 84.81 320 ARG A C 1
ATOM 2614 O O . ARG A 1 320 ? 6.793 21.003 34.854 1.00 84.81 320 ARG A O 1
ATOM 2621 N N . ILE A 1 321 ? 4.760 21.187 33.926 1.00 87.25 321 ILE A N 1
ATOM 2622 C CA . ILE A 1 321 ? 4.811 22.651 33.783 1.00 87.25 321 ILE A CA 1
ATOM 2623 C C . ILE A 1 321 ? 4.577 23.324 35.139 1.00 87.25 321 ILE A C 1
ATOM 2625 O O . ILE A 1 321 ? 5.267 24.285 35.468 1.00 87.25 321 ILE A O 1
ATOM 2629 N N . ALA A 1 322 ? 3.629 22.813 35.924 1.00 86.94 322 ALA A N 1
ATOM 2630 C CA . ALA A 1 322 ? 3.328 23.300 37.265 1.00 86.94 322 ALA A CA 1
ATOM 2631 C C . ALA A 1 322 ? 4.526 23.153 38.211 1.00 86.94 322 ALA A C 1
ATOM 2633 O O . ALA A 1 322 ? 4.864 24.105 38.911 1.00 86.94 322 ALA A O 1
ATOM 2634 N N . GLU A 1 323 ? 5.221 22.017 38.146 1.00 84.94 323 GLU A N 1
ATOM 2635 C CA . GLU A 1 323 ? 6.465 21.764 38.875 1.00 84.94 323 GLU A CA 1
ATOM 2636 C C . GLU A 1 323 ? 7.570 22.755 38.476 1.00 84.94 323 GLU A C 1
ATOM 2638 O O . GLU A 1 323 ? 8.212 23.351 39.335 1.00 84.94 323 GLU A O 1
ATOM 2643 N N . ALA A 1 324 ? 7.741 23.021 37.177 1.00 84.00 324 ALA A N 1
ATOM 2644 C CA . ALA A 1 324 ? 8.747 23.968 36.691 1.00 84.00 324 ALA A CA 1
ATOM 2645 C C . ALA A 1 324 ? 8.460 25.435 37.068 1.00 84.00 324 ALA A C 1
ATOM 2647 O O . ALA A 1 324 ? 9.392 26.230 37.156 1.00 84.00 324 ALA A O 1
ATOM 2648 N N . LEU A 1 325 ? 7.189 25.796 37.268 1.00 84.38 325 LEU A N 1
ATOM 2649 C CA . LEU A 1 325 ? 6.761 27.141 37.667 1.00 84.38 325 LEU A CA 1
ATOM 2650 C C . LEU A 1 325 ? 6.514 27.269 39.179 1.00 84.38 325 LEU A C 1
ATOM 2652 O O . LEU A 1 325 ? 6.129 28.344 39.628 1.00 84.38 325 LEU A O 1
ATOM 2656 N N . ASN A 1 326 ? 6.699 26.197 39.963 1.00 83.75 326 ASN A N 1
ATOM 2657 C CA . ASN A 1 326 ? 6.310 26.131 41.378 1.00 83.75 326 ASN A CA 1
ATOM 2658 C C . ASN A 1 326 ? 4.869 26.631 41.630 1.00 83.75 326 ASN A C 1
ATOM 2660 O O . ASN A 1 326 ? 4.592 27.366 42.583 1.00 83.75 326 ASN A O 1
ATOM 2664 N N . ARG A 1 327 ? 3.925 26.231 40.765 1.00 82.44 327 ARG A N 1
ATOM 2665 C CA . ARG A 1 327 ? 2.484 26.541 40.869 1.00 82.44 327 ARG A CA 1
ATOM 2666 C C . ARG A 1 327 ? 1.657 25.255 40.905 1.00 82.44 327 ARG A C 1
ATOM 2668 O O . ARG A 1 327 ? 2.163 24.174 40.635 1.00 82.44 327 ARG A O 1
ATOM 2675 N N . ARG A 1 328 ? 0.361 25.363 41.217 1.00 84.44 328 ARG A N 1
ATOM 2676 C CA . ARG A 1 328 ? -0.576 24.229 41.119 1.00 84.44 328 ARG A CA 1
ATOM 2677 C C . ARG A 1 328 ? -0.987 23.968 39.657 1.00 84.44 328 ARG A C 1
ATOM 2679 O O . ARG A 1 328 ? -1.196 24.941 38.925 1.00 84.44 328 ARG A O 1
ATOM 2686 N N . PRO A 1 329 ? -1.191 22.702 39.238 1.00 85.25 329 PRO A N 1
ATOM 2687 C CA . PRO A 1 329 ? -1.641 22.359 37.881 1.00 85.25 329 PRO A CA 1
ATOM 2688 C C . PRO A 1 329 ? -2.924 23.083 37.437 1.00 85.25 329 PRO A C 1
ATOM 2690 O O . PRO A 1 329 ? -3.036 23.512 36.286 1.00 85.25 329 PRO A O 1
ATOM 2693 N N . ASP A 1 330 ? -3.856 23.310 38.362 1.00 83.44 330 ASP A N 1
ATOM 2694 C CA . ASP A 1 330 ? -5.131 23.990 38.087 1.00 83.44 330 ASP A CA 1
ATOM 2695 C C . ASP A 1 330 ? -4.951 25.478 37.737 1.00 83.44 330 ASP A C 1
ATOM 2697 O O . ASP A 1 330 ? -5.646 26.032 36.881 1.00 83.44 330 ASP A O 1
ATOM 2701 N N . ALA A 1 331 ? -3.963 26.140 38.347 1.00 84.75 331 ALA A N 1
ATOM 2702 C CA . ALA A 1 331 ? -3.648 27.535 38.045 1.00 84.75 331 ALA A CA 1
ATOM 2703 C C . ALA A 1 331 ? -3.030 27.673 36.642 1.00 84.75 331 ALA A C 1
ATOM 2705 O O . ALA A 1 331 ? -3.372 28.588 35.890 1.00 84.75 331 ALA A O 1
ATOM 2706 N N . VAL A 1 332 ? -2.164 26.726 36.266 1.00 86.38 332 VAL A N 1
ATOM 2707 C CA . VAL A 1 332 ? -1.505 26.664 34.951 1.00 86.38 332 VAL A CA 1
ATOM 2708 C C . VAL A 1 332 ? -2.526 26.478 33.826 1.00 86.38 332 VAL A C 1
ATOM 2710 O O . VAL A 1 332 ? -2.487 27.193 32.823 1.00 86.38 332 VAL A O 1
ATOM 2713 N N . THR A 1 333 ? -3.471 25.549 33.990 1.00 88.56 333 THR A N 1
ATOM 2714 C CA . THR A 1 333 ? -4.512 25.285 32.981 1.00 88.56 333 THR A CA 1
ATOM 2715 C C . THR A 1 333 ? -5.443 26.482 32.793 1.00 88.56 333 THR A C 1
ATOM 2717 O O . THR A 1 333 ? -5.740 26.856 31.655 1.00 88.56 333 THR A O 1
ATOM 2720 N N . THR A 1 334 ? -5.819 27.143 33.891 1.00 88.12 334 THR A N 1
ATOM 2721 C CA . THR A 1 334 ? -6.640 28.360 33.870 1.00 88.12 334 THR A CA 1
ATOM 2722 C C . THR A 1 334 ? -5.950 29.494 33.107 1.00 88.12 334 THR A C 1
ATOM 2724 O O . THR A 1 334 ? -6.565 30.128 32.245 1.00 88.12 334 THR A O 1
ATOM 2727 N N . MET A 1 335 ? -4.658 29.735 33.358 1.00 85.44 335 MET A N 1
ATOM 2728 C CA . MET A 1 335 ? -3.923 30.802 32.669 1.00 85.44 335 MET A CA 1
ATOM 2729 C C . MET A 1 335 ? -3.656 30.510 31.200 1.00 85.44 335 MET A C 1
ATOM 2731 O O . MET A 1 335 ? -3.697 31.427 30.387 1.00 85.44 335 MET A O 1
ATOM 2735 N N . ILE A 1 336 ? -3.458 29.251 30.818 1.00 85.25 336 ILE A N 1
ATOM 2736 C CA . ILE A 1 336 ? -3.348 28.887 29.399 1.00 85.25 336 ILE A CA 1
ATOM 2737 C C . ILE A 1 336 ? -4.666 29.123 28.662 1.00 85.25 336 ILE A C 1
ATOM 2739 O O . ILE A 1 336 ? -4.647 29.542 27.505 1.00 85.25 336 ILE A O 1
ATOM 2743 N N . GLY A 1 337 ? -5.806 28.894 29.322 1.00 85.19 337 GLY A N 1
ATOM 2744 C CA . GLY A 1 337 ? -7.112 29.297 28.800 1.00 85.19 337 GLY A CA 1
ATOM 2745 C C . GLY A 1 337 ? -7.190 30.807 28.555 1.00 85.19 337 GLY A C 1
ATOM 2746 O O . GLY A 1 337 ? -7.607 31.228 27.480 1.00 85.19 337 GLY A O 1
ATOM 2747 N N . LYS A 1 338 ? -6.708 31.617 29.508 1.00 85.62 338 LYS A N 1
ATOM 2748 C CA . LYS A 1 338 ? -6.662 33.084 29.377 1.00 85.62 338 LYS A CA 1
ATOM 2749 C C . LYS A 1 338 ? -5.708 33.557 28.272 1.00 85.62 338 LYS A C 1
ATOM 2751 O O . LYS A 1 338 ? -6.094 34.415 27.488 1.00 85.62 338 LYS A O 1
ATOM 2756 N N . LEU A 1 339 ? -4.518 32.962 28.148 1.00 82.25 339 LEU A N 1
ATOM 2757 C CA . LEU A 1 339 ? -3.524 33.308 27.118 1.00 82.25 339 LEU A CA 1
ATOM 2758 C C . LEU A 1 339 ? -4.027 33.057 25.690 1.00 82.25 339 LEU A C 1
ATOM 2760 O O . LEU A 1 339 ? -3.667 33.795 24.781 1.00 82.25 339 LEU A O 1
ATOM 2764 N N . LYS A 1 340 ? -4.872 32.039 25.481 1.00 82.06 340 LYS A N 1
ATOM 2765 C CA . LYS A 1 340 ? -5.487 31.767 24.169 1.00 82.06 340 LYS A CA 1
ATOM 2766 C C . LYS A 1 340 ? -6.502 32.827 23.741 1.00 82.06 340 LYS A C 1
ATOM 2768 O O . LYS A 1 340 ? -6.759 32.956 22.550 1.00 82.06 340 LYS A O 1
ATOM 2773 N N . ASN A 1 341 ? -7.066 33.552 24.704 1.00 82.38 341 ASN A N 1
ATOM 2774 C CA . ASN A 1 341 ? -8.095 34.566 24.488 1.00 82.38 341 ASN A CA 1
ATOM 2775 C C . ASN A 1 341 ? -7.532 36.001 24.563 1.00 82.38 341 ASN A C 1
ATOM 2777 O O . ASN A 1 341 ? -8.304 36.955 24.573 1.00 82.38 341 ASN A O 1
ATOM 2781 N N . MET A 1 342 ? -6.209 36.157 24.660 1.00 79.38 342 MET A N 1
ATOM 2782 C CA . MET A 1 342 ? -5.518 37.446 24.760 1.00 79.38 342 MET A CA 1
ATOM 2783 C C . MET A 1 342 ? -5.291 38.063 23.370 1.00 79.38 342 MET A C 1
ATOM 2785 O O . MET A 1 342 ? -5.175 37.336 22.383 1.00 79.38 342 MET A O 1
ATOM 2789 N N . ASP A 1 343 ? -5.226 39.397 23.282 1.00 83.94 343 ASP A N 1
ATOM 2790 C CA . ASP A 1 343 ? -5.003 40.105 22.012 1.00 83.94 343 ASP A CA 1
ATOM 2791 C C . ASP A 1 343 ? -3.663 39.668 21.372 1.00 83.94 343 ASP A C 1
ATOM 2793 O O . ASP A 1 343 ? -2.650 39.586 22.082 1.00 83.94 343 ASP A O 1
ATOM 2797 N N . PRO A 1 344 ? -3.595 39.394 20.049 1.00 80.94 344 PRO A N 1
ATOM 2798 C CA . PRO A 1 344 ? -2.390 38.852 19.417 1.00 80.94 344 PRO A CA 1
ATOM 2799 C C . PRO A 1 344 ? -1.131 39.707 19.608 1.00 80.94 344 PRO A C 1
ATOM 2801 O O . PRO A 1 344 ? -0.027 39.166 19.638 1.00 80.94 344 PRO A O 1
ATOM 2804 N N . LYS A 1 345 ? -1.279 41.029 19.775 1.00 78.50 345 LYS A N 1
ATOM 2805 C CA . LYS A 1 345 ? -0.154 41.944 20.028 1.00 78.50 345 LYS A CA 1
ATOM 2806 C C . LYS A 1 345 ? 0.495 41.711 21.388 1.00 78.50 345 LYS A C 1
ATOM 2808 O O . LYS A 1 345 ? 1.717 41.770 21.493 1.00 78.50 345 LYS A O 1
ATOM 2813 N N . ASP A 1 346 ? -0.296 41.436 22.420 1.00 76.12 346 ASP A N 1
ATOM 2814 C CA . ASP A 1 346 ? 0.238 41.215 23.762 1.00 76.12 346 ASP A CA 1
ATOM 2815 C C . ASP A 1 346 ? 0.754 39.782 23.940 1.00 76.12 346 ASP A C 1
ATOM 2817 O O . ASP A 1 346 ? 1.735 39.562 24.650 1.00 76.12 346 ASP A O 1
ATOM 2821 N N . TYR A 1 347 ? 0.170 38.812 23.227 1.00 81.44 347 TYR A N 1
ATOM 2822 C CA . TYR A 1 347 ? 0.731 37.462 23.134 1.00 81.44 347 TYR A CA 1
ATOM 2823 C C . TYR A 1 347 ? 2.118 37.467 22.471 1.00 81.44 347 TYR A C 1
ATOM 2825 O O . TYR A 1 347 ? 3.025 36.761 22.916 1.00 81.44 347 TYR A O 1
ATOM 2833 N N . GLN A 1 348 ? 2.307 38.304 21.444 1.00 81.81 348 GLN A N 1
ATOM 2834 C CA . GLN A 1 348 ? 3.595 38.456 20.768 1.00 81.81 348 GLN A CA 1
ATOM 2835 C C . GLN A 1 348 ? 4.673 39.012 21.715 1.00 81.81 348 GLN A C 1
ATOM 2837 O O . GLN A 1 348 ? 5.755 38.437 21.794 1.00 81.81 348 GLN A O 1
ATOM 2842 N N . LYS A 1 349 ? 4.348 40.024 22.535 1.00 81.62 349 LYS A N 1
ATOM 2843 C CA . LYS A 1 349 ? 5.272 40.572 23.552 1.00 81.62 349 LYS A CA 1
ATOM 2844 C C . LYS A 1 349 ? 5.769 39.515 24.547 1.00 81.62 349 LYS A C 1
ATOM 2846 O O . LYS A 1 349 ? 6.919 39.563 24.967 1.00 81.62 349 LYS A O 1
ATOM 2851 N N . LEU A 1 350 ? 4.922 38.553 24.921 1.00 78.31 350 LEU A N 1
ATOM 2852 C CA . LEU A 1 350 ? 5.302 37.444 25.808 1.00 78.31 350 LEU A CA 1
ATOM 2853 C C . LEU A 1 350 ? 6.216 36.417 25.123 1.00 78.31 350 LEU A C 1
ATOM 2855 O O . LEU A 1 350 ? 6.993 35.741 25.796 1.00 78.31 350 LEU A O 1
ATOM 2859 N N . CYS A 1 351 ? 6.121 36.285 23.797 1.00 74.62 351 CYS A N 1
ATOM 2860 C CA . CYS A 1 351 ? 6.975 35.395 23.010 1.00 74.62 351 CYS A CA 1
ATOM 2861 C C . CYS A 1 351 ? 8.379 35.973 22.796 1.00 74.62 351 CYS A C 1
ATOM 2863 O O . CYS A 1 351 ? 9.337 35.204 22.701 1.00 74.62 351 CYS A O 1
ATOM 2865 N N . ASP A 1 352 ? 8.490 37.301 22.738 1.00 72.38 352 ASP A N 1
ATOM 2866 C CA . ASP A 1 352 ? 9.735 38.003 22.415 1.00 72.38 352 ASP A CA 1
ATOM 2867 C C . ASP A 1 352 ? 10.700 38.109 23.625 1.00 72.38 352 ASP A C 1
ATOM 2869 O O . ASP A 1 352 ? 11.898 38.316 23.436 1.00 72.38 352 ASP A O 1
ATOM 2873 N N . GLY A 1 353 ? 10.222 37.856 24.855 1.00 58.62 353 GLY A N 1
ATOM 2874 C CA . GLY A 1 353 ? 11.025 37.871 26.092 1.00 58.62 353 GLY A CA 1
ATOM 2875 C C . GLY A 1 353 ? 11.381 39.288 26.584 1.00 58.62 353 GLY A C 1
ATOM 2876 O O . GLY A 1 353 ? 11.184 40.262 25.859 1.00 58.62 353 GLY A O 1
ATOM 2877 N N . PRO A 1 354 ? 11.856 39.458 27.835 1.00 48.12 354 PRO A N 1
ATOM 2878 C CA . PRO A 1 354 ? 12.159 40.787 28.364 1.00 48.12 354 PRO A CA 1
ATOM 2879 C C . PRO A 1 354 ? 13.384 41.408 27.667 1.00 48.12 354 PRO A C 1
ATOM 2881 O O . PRO A 1 354 ? 14.448 40.793 27.595 1.00 48.12 354 PRO A O 1
ATOM 2884 N N . ALA A 1 355 ? 13.235 42.645 27.182 1.00 39.16 355 ALA A N 1
ATOM 2885 C CA . ALA A 1 355 ? 14.347 43.516 26.793 1.00 39.16 355 ALA A CA 1
ATOM 2886 C C . ALA A 1 355 ? 15.130 43.960 28.050 1.00 39.16 355 ALA A C 1
ATOM 2888 O O . ALA A 1 355 ? 14.517 44.103 29.110 1.00 39.16 355 ALA A O 1
ATOM 2889 N N . PRO A 1 356 ? 16.458 44.178 27.979 1.00 36.41 356 PRO A N 1
ATOM 2890 C CA . PRO A 1 356 ? 17.245 44.509 29.159 1.00 36.41 356 PRO A CA 1
ATOM 2891 C C . PRO A 1 356 ? 16.920 45.939 29.605 1.00 36.41 356 PRO A C 1
ATOM 2893 O O . PRO A 1 356 ? 17.087 46.885 28.838 1.00 36.41 356 PRO A O 1
ATOM 2896 N N . SER A 1 357 ? 16.455 46.099 30.842 1.00 36.81 357 SER A N 1
ATOM 2897 C CA . SER A 1 357 ? 16.293 47.406 31.481 1.00 36.81 357 SER A CA 1
ATOM 2898 C C . SER A 1 357 ? 16.861 47.381 32.897 1.00 36.81 357 SER A C 1
ATOM 2900 O O . SER A 1 357 ? 16.523 46.506 33.693 1.00 36.81 357 SER A O 1
ATOM 2902 N N . ASP A 1 358 ? 17.726 48.357 33.154 1.00 30.58 358 ASP A N 1
ATOM 2903 C CA . ASP A 1 358 ? 18.502 48.607 34.366 1.00 30.58 358 ASP A CA 1
ATOM 2904 C C . ASP A 1 358 ? 17.680 48.943 35.630 1.00 30.58 358 ASP A C 1
ATOM 2906 O O . ASP A 1 358 ? 16.607 49.544 35.543 1.00 30.58 358 ASP A O 1
ATOM 2910 N N . ASN A 1 359 ? 18.334 48.713 36.787 1.00 34.75 359 ASN A N 1
ATOM 2911 C CA . ASN A 1 359 ? 18.095 49.228 38.159 1.00 34.75 359 ASN A CA 1
ATOM 2912 C C . ASN A 1 359 ? 17.131 48.403 39.055 1.00 34.75 359 ASN A C 1
ATOM 2914 O O . ASN A 1 359 ? 16.035 48.070 38.634 1.00 34.75 359 ASN A O 1
ATOM 2918 N N . LEU A 1 360 ? 17.403 48.069 40.332 1.00 31.39 360 LEU A N 1
ATOM 2919 C CA . LEU A 1 360 ? 18.432 48.487 41.300 1.00 31.39 360 LEU A CA 1
ATOM 2920 C C . LEU A 1 360 ? 18.488 47.478 42.498 1.00 31.39 360 LEU A C 1
ATOM 2922 O O . LEU A 1 360 ? 17.459 46.950 42.902 1.00 31.39 360 LEU A O 1
ATOM 2926 N N . VAL A 1 361 ? 19.670 47.359 43.130 1.00 29.61 361 VAL A N 1
ATOM 2927 C CA . VAL A 1 361 ? 19.978 46.931 44.529 1.00 29.61 361 VAL A CA 1
ATOM 2928 C C . VAL A 1 361 ? 20.013 45.434 44.900 1.00 29.61 361 VAL A C 1
ATOM 2930 O O . VAL A 1 361 ? 19.010 44.853 45.282 1.00 29.61 361 VAL A O 1
ATOM 2933 N N . THR A 1 362 ? 21.233 44.896 45.046 1.00 30.33 362 THR A N 1
ATOM 2934 C CA . THR A 1 362 ? 21.789 44.530 46.372 1.00 30.33 362 THR A CA 1
ATOM 2935 C C . THR A 1 362 ? 23.315 44.654 46.362 1.00 30.33 362 THR A C 1
ATOM 2937 O O . THR A 1 362 ? 23.991 44.143 45.475 1.00 30.33 362 THR A O 1
ATOM 2940 N N . ASN A 1 363 ? 23.835 45.374 47.357 1.00 27.38 363 ASN A N 1
ATOM 2941 C CA . ASN A 1 363 ? 25.247 45.670 47.589 1.00 27.38 363 ASN A CA 1
ATOM 2942 C C . ASN A 1 363 ? 26.058 44.425 47.988 1.00 27.38 363 ASN A C 1
ATOM 2944 O O . ASN A 1 363 ? 25.647 43.715 48.901 1.00 27.38 363 ASN A O 1
ATOM 2948 N N . ASN A 1 364 ? 27.260 44.252 47.420 1.00 31.77 364 ASN A N 1
ATOM 2949 C CA . ASN A 1 364 ? 28.519 44.222 48.189 1.00 31.77 364 ASN A CA 1
ATOM 2950 C C . ASN A 1 364 ? 29.778 44.088 47.296 1.00 31.77 364 ASN A C 1
ATOM 2952 O O . ASN A 1 364 ? 30.108 43.016 46.811 1.00 31.77 364 ASN A O 1
ATOM 2956 N N . ARG A 1 365 ? 30.500 45.217 47.189 1.00 28.23 365 ARG A N 1
ATOM 2957 C CA . ARG A 1 365 ? 31.950 45.406 47.434 1.00 28.23 365 ARG A CA 1
ATOM 2958 C C . ARG A 1 365 ? 33.004 44.647 46.570 1.00 28.23 365 ARG A C 1
ATOM 2960 O O . ARG A 1 365 ? 33.451 43.580 46.957 1.00 28.23 365 ARG A O 1
ATOM 2967 N N . LEU A 1 366 ? 33.537 45.401 45.583 1.00 27.06 366 LEU A N 1
ATOM 2968 C CA . LEU A 1 366 ? 34.967 45.751 45.307 1.00 27.06 366 LEU A CA 1
ATOM 2969 C C . LEU A 1 366 ? 35.971 44.677 44.765 1.00 27.06 366 LEU A C 1
ATOM 2971 O O . LEU A 1 366 ? 35.790 43.497 45.020 1.00 27.06 366 LEU A O 1
ATOM 2975 N N . PRO A 1 367 ? 37.102 45.064 44.112 1.00 37.81 367 PRO A N 1
ATOM 2976 C CA . PRO A 1 367 ? 37.203 45.491 42.699 1.00 37.81 367 PRO A CA 1
ATOM 2977 C C . PRO A 1 367 ? 38.433 44.897 41.939 1.00 37.81 367 PRO A C 1
ATOM 2979 O O . PRO A 1 367 ? 39.385 44.448 42.564 1.00 37.81 367 PRO A O 1
ATOM 2982 N N . SER A 1 368 ? 38.499 45.020 40.605 1.00 25.45 368 SER A N 1
ATOM 2983 C CA . SER A 1 368 ? 39.743 45.320 39.843 1.00 25.45 368 SER A CA 1
ATOM 2984 C C . SER A 1 368 ? 39.393 45.553 38.358 1.00 25.45 368 SER A C 1
ATOM 2986 O O . SER A 1 368 ? 38.769 44.727 37.708 1.00 25.45 368 SER A O 1
ATOM 2988 N N . SER A 1 369 ? 39.435 46.810 37.909 1.00 28.09 369 SER A N 1
ATOM 2989 C CA . SER A 1 369 ? 40.500 47.438 37.102 1.00 28.09 369 SER A CA 1
ATOM 2990 C C . SER A 1 369 ? 40.390 47.208 35.581 1.00 28.09 369 SER A C 1
ATOM 2992 O O . SER A 1 369 ? 40.922 46.237 35.059 1.00 28.09 369 SER A O 1
ATOM 2994 N N . SER A 1 370 ? 39.766 48.207 34.937 1.00 26.61 370 SER A N 1
ATOM 2995 C CA . SER A 1 370 ? 40.035 48.817 33.616 1.00 26.61 370 SER A CA 1
ATOM 2996 C C . SER A 1 370 ? 39.943 47.972 32.332 1.00 26.61 370 SER A C 1
ATOM 2998 O O . SER A 1 370 ? 40.487 46.878 32.239 1.00 26.61 370 SER A O 1
ATOM 3000 N N . PRO A 1 371 ? 39.390 48.575 31.261 1.00 28.50 371 PRO A N 1
ATOM 3001 C CA . PRO A 1 371 ? 40.312 49.066 30.240 1.00 28.50 371 PRO A CA 1
ATOM 3002 C C . PRO A 1 371 ? 40.012 50.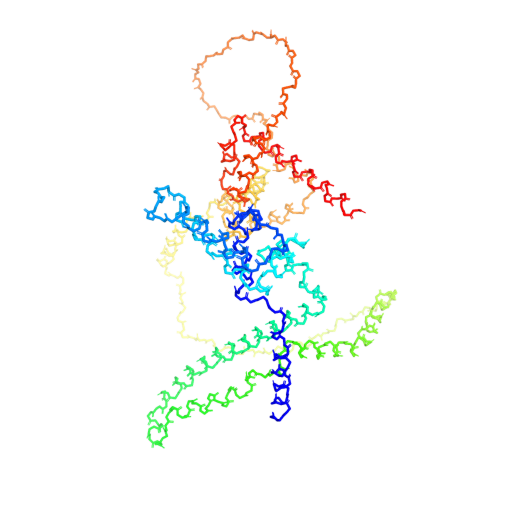494 29.770 1.00 28.50 371 PRO A C 1
ATOM 3004 O O . PRO A 1 371 ? 38.897 51.004 29.835 1.00 28.50 371 PRO A O 1
ATOM 3007 N N . VAL A 1 372 ? 41.087 51.121 29.314 1.00 26.17 372 VAL A N 1
ATOM 3008 C CA . VAL A 1 372 ? 41.170 52.453 28.729 1.00 26.17 372 VAL A CA 1
ATOM 3009 C C . VAL A 1 372 ? 41.238 52.303 27.203 1.00 26.17 372 VAL A C 1
ATOM 3011 O O . VAL A 1 372 ? 41.964 51.442 26.712 1.00 26.17 372 VAL A O 1
ATOM 3014 N N . ASN A 1 373 ? 40.538 53.216 26.522 1.00 30.28 373 ASN A N 1
ATOM 3015 C CA . ASN A 1 373 ? 40.692 53.689 25.138 1.00 30.28 373 ASN A CA 1
ATOM 3016 C C . ASN A 1 373 ? 40.081 52.895 23.963 1.00 30.28 373 ASN A C 1
ATOM 3018 O O . ASN A 1 373 ? 40.653 51.950 23.431 1.00 30.28 373 ASN A O 1
ATOM 3022 N N . GLU A 1 374 ? 38.962 53.445 23.478 1.00 28.00 374 GLU A N 1
ATOM 3023 C CA . GLU A 1 374 ? 38.687 53.744 22.056 1.00 28.00 374 GLU A CA 1
ATOM 3024 C C . GLU A 1 374 ? 39.833 54.588 21.430 1.00 28.00 374 GLU A C 1
ATOM 3026 O O . GLU A 1 374 ? 40.534 55.260 22.195 1.00 28.00 374 GLU A O 1
ATOM 3031 N N . PRO A 1 375 ? 40.039 54.638 20.088 1.00 37.34 375 PRO A N 1
ATOM 3032 C CA . PRO A 1 375 ? 38.989 55.097 19.167 1.00 37.34 375 PRO A CA 1
ATOM 3033 C C . PRO A 1 375 ? 38.959 54.503 17.733 1.00 37.34 375 PRO A C 1
ATOM 3035 O O . PRO A 1 375 ? 39.954 54.053 17.174 1.00 37.34 375 PRO A O 1
ATOM 3038 N N . THR A 1 376 ? 37.743 54.541 17.177 1.00 29.66 376 THR A N 1
ATOM 3039 C CA . THR A 1 376 ? 37.325 54.728 15.769 1.00 29.66 376 THR A CA 1
ATOM 3040 C C . THR A 1 376 ? 38.306 54.494 14.609 1.00 29.66 376 THR A C 1
ATOM 3042 O O . THR A 1 376 ? 39.255 55.245 14.411 1.00 29.66 376 THR A O 1
ATOM 3045 N N . VAL A 1 377 ? 37.897 53.607 13.689 1.00 28.20 377 VAL A N 1
ATOM 3046 C CA . VAL A 1 377 ? 38.075 53.771 12.234 1.00 28.20 377 VAL A CA 1
ATOM 3047 C C . VAL A 1 377 ? 36.792 53.299 11.542 1.00 28.20 377 VAL A C 1
ATOM 3049 O O . VAL A 1 377 ? 36.307 52.201 11.805 1.00 28.20 377 VAL A O 1
ATOM 3052 N N . ALA A 1 378 ? 36.229 54.163 10.701 1.00 35.28 378 ALA A N 1
ATOM 3053 C CA . ALA A 1 378 ? 35.198 53.820 9.734 1.00 35.28 378 ALA A CA 1
ATOM 3054 C C . ALA A 1 378 ? 35.840 53.070 8.561 1.00 35.28 378 ALA A C 1
ATOM 3056 O O . ALA A 1 378 ? 36.852 53.547 8.054 1.00 35.28 378 ALA A O 1
ATOM 3057 N N . ASP A 1 379 ? 35.248 51.963 8.115 1.00 27.02 379 ASP A N 1
ATOM 3058 C CA . ASP A 1 379 ? 35.385 51.534 6.723 1.00 27.02 379 ASP A CA 1
ATOM 3059 C C . ASP A 1 379 ? 34.207 50.654 6.290 1.00 27.02 379 ASP A C 1
ATOM 3061 O O . ASP A 1 379 ? 33.644 49.881 7.073 1.00 27.02 379 ASP A O 1
ATOM 3065 N N . ASP A 1 380 ? 33.842 50.836 5.031 1.00 35.34 380 ASP A N 1
ATOM 3066 C CA . ASP A 1 380 ? 32.775 50.178 4.300 1.00 35.34 380 ASP A CA 1
ATOM 3067 C C . ASP A 1 380 ? 33.025 48.668 4.156 1.00 35.34 380 ASP A C 1
ATOM 3069 O O . ASP A 1 380 ? 34.144 48.216 3.922 1.00 35.34 380 ASP A O 1
ATOM 3073 N N . SER A 1 381 ? 31.965 47.858 4.226 1.00 31.06 381 SER A N 1
ATOM 3074 C CA . SER A 1 381 ? 31.953 46.491 3.681 1.00 31.06 381 SER A CA 1
ATOM 3075 C C . SER A 1 381 ? 30.518 46.044 3.412 1.00 31.06 381 SER A C 1
ATOM 3077 O O . SER A 1 381 ? 29.847 45.439 4.252 1.00 31.06 381 SER A O 1
ATOM 3079 N N . GLU A 1 382 ? 30.045 46.356 2.210 1.00 34.38 382 GLU A N 1
ATOM 3080 C CA . GLU A 1 382 ? 28.910 45.687 1.589 1.00 34.38 382 GLU A CA 1
ATOM 3081 C C . GLU A 1 382 ? 29.162 44.169 1.461 1.00 34.38 382 GLU A C 1
ATOM 3083 O O . GLU A 1 382 ? 30.247 43.719 1.106 1.00 34.38 382 GLU A O 1
ATOM 3088 N N . ALA A 1 383 ? 28.111 43.399 1.754 1.00 43.91 383 ALA A N 1
ATOM 3089 C CA . ALA A 1 383 ? 27.758 42.095 1.186 1.00 43.91 383 ALA A CA 1
ATOM 3090 C C . ALA A 1 383 ? 28.894 41.138 0.746 1.00 43.91 383 ALA A C 1
ATOM 3092 O O . ALA A 1 383 ? 29.224 41.035 -0.432 1.00 43.91 383 ALA A O 1
ATOM 3093 N N . ALA A 1 384 ? 29.355 40.285 1.666 1.00 33.25 384 ALA A N 1
ATOM 3094 C CA . ALA A 1 384 ? 30.048 39.041 1.318 1.00 33.25 384 ALA A CA 1
ATOM 3095 C C . ALA A 1 384 ? 29.039 37.903 1.029 1.00 33.25 384 ALA A C 1
ATOM 3097 O O . ALA A 1 384 ? 28.633 37.149 1.910 1.00 33.25 384 ALA A O 1
ATOM 3098 N N . ASP A 1 385 ? 28.595 37.856 -0.225 1.00 40.56 385 ASP A N 1
ATOM 3099 C CA . ASP A 1 385 ? 28.143 36.716 -1.039 1.00 40.56 385 ASP A CA 1
ATOM 3100 C C . ASP A 1 385 ? 27.725 35.365 -0.390 1.00 40.56 385 ASP A C 1
ATOM 3102 O O . ASP A 1 385 ? 28.522 34.483 -0.060 1.00 40.56 385 ASP A O 1
ATOM 3106 N N . ASP A 1 386 ? 26.402 35.134 -0.408 1.00 61.78 386 ASP A N 1
ATOM 3107 C CA . ASP A 1 386 ? 25.660 33.874 -0.192 1.00 61.78 386 ASP A CA 1
ATOM 3108 C C . ASP A 1 386 ? 25.825 32.887 -1.378 1.00 61.78 386 ASP A C 1
ATOM 3110 O O . ASP A 1 386 ? 24.849 32.468 -2.010 1.00 61.78 386 ASP A O 1
ATOM 3114 N N . VAL A 1 387 ? 27.060 32.501 -1.722 1.00 67.19 387 VAL A N 1
ATOM 3115 C CA . VAL A 1 387 ? 27.313 31.510 -2.788 1.00 67.19 387 VAL A CA 1
ATOM 3116 C C . VAL A 1 387 ? 27.377 30.104 -2.185 1.00 67.19 387 VAL A C 1
ATOM 3118 O O . VAL A 1 387 ? 28.339 29.710 -1.526 1.00 67.19 387 VAL A O 1
ATOM 3121 N N . TRP A 1 388 ? 26.311 29.331 -2.396 1.00 80.50 388 TRP A N 1
ATOM 3122 C CA . TRP A 1 388 ? 26.265 27.896 -2.101 1.00 80.50 388 TRP A CA 1
ATOM 3123 C C . TRP A 1 388 ? 26.763 27.109 -3.310 1.00 80.50 388 TRP A C 1
ATOM 3125 O O . TRP A 1 388 ? 26.155 27.172 -4.379 1.00 80.50 388 TRP A O 1
ATOM 3135 N N . SER A 1 389 ? 27.827 26.323 -3.141 1.00 86.25 389 SER A N 1
ATOM 3136 C CA . SER A 1 389 ? 28.267 25.397 -4.188 1.00 86.25 389 SER A CA 1
ATOM 3137 C C . SER A 1 389 ? 27.245 24.272 -4.390 1.00 86.25 389 SER A C 1
ATOM 3139 O O . SER A 1 389 ? 26.603 23.816 -3.440 1.00 86.25 389 SER A O 1
ATOM 3141 N N . GLN A 1 390 ? 27.127 23.760 -5.618 1.00 84.81 390 GLN A N 1
ATOM 3142 C CA . GLN A 1 390 ? 26.242 22.636 -5.944 1.00 84.81 390 GLN A CA 1
ATOM 3143 C C . GLN A 1 390 ? 26.563 21.382 -5.110 1.00 84.81 390 GLN A C 1
ATOM 3145 O O . GLN A 1 390 ? 25.666 20.620 -4.747 1.00 84.81 390 GLN A O 1
ATOM 3150 N N . THR A 1 391 ? 27.837 21.180 -4.756 1.00 84.19 391 THR A N 1
ATOM 3151 C CA . THR A 1 391 ? 28.272 20.075 -3.889 1.00 84.19 391 THR A CA 1
ATOM 3152 C C . THR A 1 391 ? 27.810 20.273 -2.445 1.00 84.19 391 THR A C 1
ATOM 3154 O O . THR A 1 391 ? 27.266 19.345 -1.848 1.00 84.19 391 THR A O 1
ATOM 3157 N N . GLN A 1 392 ? 27.934 21.490 -1.906 1.00 88.44 392 GLN A N 1
ATOM 3158 C CA . GLN A 1 392 ? 27.434 21.854 -0.574 1.00 88.44 392 GLN A CA 1
ATOM 3159 C C . GLN A 1 392 ? 25.909 21.735 -0.497 1.00 88.44 392 GLN A C 1
ATOM 3161 O O . GLN A 1 392 ? 25.382 21.210 0.480 1.00 88.44 392 GLN A O 1
ATOM 3166 N N . GLN A 1 393 ? 25.201 22.157 -1.547 1.00 90.75 393 GLN A N 1
ATOM 3167 C CA . GLN A 1 393 ? 23.748 22.029 -1.648 1.00 90.75 393 GLN A CA 1
ATOM 3168 C C . GLN A 1 393 ? 23.312 20.554 -1.642 1.00 90.75 393 GLN A C 1
ATOM 3170 O O . GLN A 1 393 ? 22.389 20.193 -0.915 1.00 90.75 393 GLN A O 1
ATOM 3175 N N . LYS A 1 394 ? 24.010 19.678 -2.378 1.00 90.19 394 LYS A N 1
ATOM 3176 C CA . LYS A 1 394 ? 23.726 18.233 -2.391 1.00 90.19 394 LYS A CA 1
ATOM 3177 C C . LYS A 1 394 ? 23.957 17.584 -1.020 1.00 90.19 394 LYS A C 1
ATOM 3179 O O . LYS A 1 394 ? 23.125 16.801 -0.567 1.00 90.19 394 LYS A O 1
ATOM 3184 N N . LEU A 1 395 ? 25.051 17.936 -0.339 1.00 89.12 395 LEU A N 1
ATOM 3185 C CA . LEU A 1 395 ? 25.344 17.460 1.022 1.00 89.12 395 LEU A CA 1
ATOM 3186 C C . LEU A 1 395 ? 24.327 17.984 2.048 1.00 89.12 395 LEU A C 1
ATOM 3188 O O . LEU A 1 395 ? 23.923 17.266 2.966 1.00 89.12 395 LEU A O 1
ATOM 3192 N N . PHE A 1 396 ? 23.857 19.217 1.873 1.00 94.50 396 PHE A N 1
ATOM 3193 C CA . PHE A 1 396 ? 22.803 19.801 2.695 1.00 94.50 396 PHE A CA 1
ATOM 3194 C C . PHE A 1 396 ? 21.461 19.075 2.518 1.00 94.50 396 PHE A C 1
ATOM 3196 O O . PHE A 1 396 ? 20.786 18.750 3.492 1.00 94.50 396 PHE A O 1
ATOM 3203 N N . GLU A 1 397 ? 21.086 18.740 1.285 1.00 93.00 397 GLU A N 1
ATOM 3204 C CA . GLU A 1 397 ? 19.878 17.956 1.011 1.00 93.00 397 GLU A CA 1
ATOM 3205 C C . GLU A 1 397 ? 19.979 16.526 1.559 1.00 93.00 397 GLU A C 1
ATOM 3207 O O . GLU A 1 397 ? 19.026 16.033 2.168 1.00 93.00 397 GLU A O 1
ATOM 3212 N N . GLN A 1 398 ? 21.144 15.884 1.426 1.00 92.69 398 GLN A N 1
ATOM 3213 C CA . GLN A 1 398 ? 21.401 14.554 1.982 1.00 92.69 398 GLN A CA 1
ATOM 3214 C C . GLN A 1 398 ? 21.325 14.549 3.519 1.00 92.69 398 GLN A C 1
ATOM 3216 O O . GLN A 1 398 ? 20.687 13.677 4.110 1.00 92.69 398 GLN A O 1
ATOM 3221 N N . SER A 1 399 ? 21.909 15.551 4.180 1.00 91.00 399 SER A N 1
ATOM 3222 C CA . SER A 1 399 ? 21.852 15.681 5.643 1.00 91.00 399 SER A CA 1
ATOM 3223 C C . SER A 1 399 ? 20.445 16.027 6.154 1.00 91.00 399 SER A C 1
ATOM 3225 O O . SER A 1 399 ? 20.044 15.550 7.217 1.00 91.00 399 SER A O 1
ATOM 3227 N N . LEU A 1 400 ? 19.632 16.763 5.384 1.00 93.38 400 LEU A N 1
ATOM 3228 C CA . LEU A 1 400 ? 18.215 16.985 5.702 1.00 93.38 400 LEU A CA 1
ATOM 3229 C C . LEU A 1 400 ? 17.377 15.698 5.662 1.00 93.38 400 LEU A C 1
ATOM 3231 O O . LEU A 1 400 ? 16.414 15.598 6.431 1.00 93.38 400 LEU A O 1
ATOM 3235 N N . GLN A 1 401 ? 17.724 14.743 4.791 1.00 91.25 401 GLN A N 1
ATOM 3236 C CA . GLN A 1 401 ? 17.104 13.411 4.746 1.00 91.25 401 GLN A CA 1
ATOM 3237 C C . GLN A 1 401 ? 17.581 12.530 5.905 1.00 91.25 401 GLN A C 1
ATOM 3239 O O . GLN A 1 401 ? 16.774 11.840 6.524 1.00 91.25 401 GLN A O 1
ATOM 3244 N N . GLN A 1 402 ? 18.875 12.596 6.230 1.00 91.25 402 GLN A N 1
ATOM 3245 C CA . GLN A 1 402 ? 19.480 11.830 7.321 1.00 91.25 402 GLN A CA 1
ATOM 3246 C C . GLN A 1 402 ? 18.953 12.250 8.701 1.00 91.25 402 GLN A C 1
ATOM 3248 O O . GLN A 1 402 ? 18.790 11.409 9.584 1.00 91.25 402 GLN A O 1
ATOM 3253 N N . PHE A 1 403 ? 18.649 13.539 8.887 1.00 93.38 403 PHE A N 1
ATOM 3254 C CA . PHE A 1 403 ? 18.132 14.083 10.143 1.00 93.38 403 PHE A CA 1
ATOM 3255 C C . PHE A 1 403 ? 16.716 14.661 9.955 1.00 93.38 403 PHE A C 1
ATOM 3257 O O . PHE A 1 403 ? 16.568 15.848 9.632 1.00 93.38 403 PHE A O 1
ATOM 3264 N N . PRO A 1 404 ? 15.647 13.870 10.174 1.00 89.56 404 PRO A N 1
ATOM 3265 C CA . PRO A 1 404 ? 14.265 14.331 10.053 1.00 89.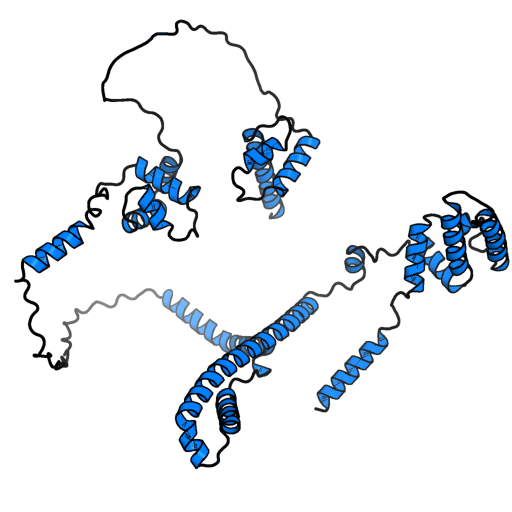56 404 PRO A CA 1
ATOM 3266 C C . PRO A 1 404 ? 13.843 15.270 11.200 1.00 89.56 404 PRO A C 1
ATOM 3268 O O . PRO A 1 404 ? 14.553 15.472 12.195 1.00 89.56 404 PRO A O 1
ATOM 3271 N N . LYS A 1 405 ? 12.658 15.879 11.049 1.00 84.06 405 LYS A N 1
ATOM 3272 C CA . LYS A 1 405 ? 12.066 16.786 12.048 1.00 84.06 405 LYS A CA 1
ATOM 3273 C C . LYS A 1 405 ? 11.829 16.017 13.357 1.00 84.06 405 LYS A C 1
ATOM 3275 O O . LYS A 1 405 ? 11.141 15.006 13.338 1.00 84.06 405 LYS A O 1
ATOM 3280 N N . GLY A 1 406 ? 12.398 16.498 14.465 1.00 80.75 406 GLY A N 1
ATOM 3281 C CA . GLY A 1 406 ? 12.325 15.850 15.786 1.00 80.75 406 GLY A CA 1
ATOM 3282 C C . GLY A 1 406 ? 13.672 15.365 16.334 1.00 80.75 406 GLY A C 1
ATOM 3283 O O . GLY A 1 406 ? 13.769 15.047 17.513 1.00 80.75 406 GLY A O 1
ATOM 3284 N N . THR A 1 407 ? 14.726 15.358 15.513 1.00 86.12 407 THR A N 1
ATOM 3285 C CA . THR A 1 407 ? 16.086 15.027 15.968 1.00 86.12 407 THR A CA 1
ATOM 3286 C C . THR A 1 407 ? 16.620 16.102 16.925 1.00 86.12 407 THR A C 1
ATOM 3288 O O . THR A 1 407 ? 16.636 17.284 16.571 1.00 86.12 407 THR A O 1
ATOM 3291 N N . ALA A 1 408 ? 17.102 15.706 18.108 1.00 84.69 408 ALA A N 1
ATOM 3292 C CA . ALA A 1 408 ? 17.807 16.614 19.016 1.00 84.69 408 ALA A CA 1
ATOM 3293 C C . ALA A 1 408 ? 19.082 17.160 18.345 1.00 84.69 408 ALA A C 1
ATOM 3295 O O . ALA A 1 408 ? 19.832 16.394 17.726 1.00 84.69 408 ALA A O 1
ATOM 3296 N N . GLU A 1 409 ? 19.288 18.479 18.442 1.00 89.44 409 GLU A N 1
ATOM 3297 C CA . GLU A 1 409 ? 20.419 19.210 17.835 1.00 89.44 409 GLU A CA 1
ATOM 3298 C C . GLU A 1 409 ? 20.539 19.021 16.311 1.00 89.44 409 GLU A C 1
ATOM 3300 O O . GLU A 1 409 ? 21.628 18.985 15.737 1.00 89.44 409 GLU A O 1
ATOM 3305 N N . ARG A 1 410 ? 19.392 18.914 15.627 1.00 91.94 410 ARG A N 1
ATOM 3306 C CA . ARG A 1 410 ? 19.301 18.701 14.174 1.00 91.94 410 ARG A CA 1
ATOM 3307 C C . ARG A 1 410 ? 20.231 19.610 13.364 1.00 91.94 410 ARG A C 1
ATOM 3309 O O . ARG A 1 410 ? 20.956 19.128 12.502 1.00 91.94 410 ARG A O 1
ATOM 3316 N N . TRP A 1 411 ? 20.200 20.914 13.624 1.00 92.50 411 TRP A N 1
ATOM 3317 C CA . TRP A 1 411 ? 20.940 21.899 12.830 1.00 92.50 411 TRP A CA 1
ATOM 3318 C C . TRP A 1 411 ? 22.446 21.850 13.058 1.00 92.50 411 TRP A C 1
ATOM 3320 O O . TRP A 1 411 ? 23.200 22.102 12.128 1.00 92.50 411 TRP A O 1
ATOM 3330 N N . GLU A 1 412 ? 22.875 21.462 14.256 1.00 93.00 412 GLU A N 1
ATOM 3331 C CA . GLU A 1 412 ? 24.289 21.298 14.578 1.00 93.00 412 GLU A CA 1
ATOM 3332 C C . GLU A 1 412 ? 24.879 20.052 13.907 1.00 93.00 412 GLU A C 1
ATOM 3334 O O . GLU A 1 412 ? 26.000 20.073 13.401 1.00 93.00 412 GLU A O 1
ATOM 3339 N N . LYS A 1 413 ? 24.090 18.975 13.815 1.00 91.88 413 LYS A N 1
ATOM 3340 C CA . LYS A 1 413 ? 24.462 17.774 13.055 1.00 91.88 413 LYS A CA 1
ATOM 3341 C C . LYS A 1 413 ? 24.505 18.042 11.551 1.00 91.88 413 LYS A C 1
ATOM 3343 O O . LYS A 1 413 ? 25.439 17.602 10.892 1.00 91.88 413 LYS A O 1
ATOM 3348 N N . ILE A 1 414 ? 23.547 18.808 11.023 1.00 93.38 414 ILE A N 1
ATOM 3349 C CA . ILE A 1 414 ? 23.511 19.197 9.604 1.00 93.38 414 ILE A CA 1
ATOM 3350 C C . ILE A 1 414 ? 24.712 20.077 9.238 1.00 93.38 414 ILE A C 1
ATOM 3352 O O . ILE A 1 414 ? 25.362 19.810 8.230 1.00 93.38 414 ILE A O 1
ATOM 3356 N N . SER A 1 415 ? 25.056 21.078 10.056 1.00 91.56 415 SER A N 1
ATOM 3357 C CA . SER A 1 415 ? 26.206 21.946 9.767 1.00 91.56 415 SER A CA 1
ATOM 3358 C C . SER A 1 415 ? 27.535 21.191 9.782 1.00 91.56 415 SER A C 1
ATOM 3360 O O . SER A 1 415 ? 28.420 21.509 9.002 1.00 91.56 415 SER A O 1
ATOM 3362 N N . ARG A 1 416 ? 27.678 20.138 10.602 1.00 92.00 416 ARG A N 1
ATOM 3363 C CA . ARG A 1 416 ? 28.881 19.281 10.588 1.00 92.00 416 ARG A CA 1
ATOM 3364 C C . ARG A 1 416 ? 29.038 18.482 9.287 1.00 92.00 416 ARG A C 1
ATOM 3366 O O . ARG A 1 416 ? 30.153 18.106 8.946 1.00 92.00 416 ARG A O 1
ATOM 3373 N N . CYS A 1 417 ? 27.948 18.231 8.560 1.00 89.75 417 CYS A N 1
ATOM 3374 C CA . CYS A 1 417 ? 27.966 17.522 7.277 1.00 89.75 417 CYS A CA 1
ATOM 3375 C C . CYS A 1 417 ? 28.212 18.443 6.070 1.00 89.75 417 CYS A C 1
ATOM 3377 O O . CYS A 1 417 ? 28.477 17.944 4.976 1.00 89.75 417 CYS A O 1
ATOM 3379 N N . VAL A 1 418 ? 28.112 19.766 6.242 1.00 92.06 418 VAL A N 1
ATOM 3380 C CA . VAL A 1 418 ? 28.298 20.747 5.166 1.00 92.06 418 VAL A CA 1
ATOM 3381 C C . VAL A 1 418 ? 29.579 21.544 5.432 1.00 92.06 418 VAL A C 1
ATOM 3383 O O . VAL A 1 418 ? 29.594 22.408 6.309 1.00 92.06 418 VAL A O 1
ATOM 3386 N N . PRO A 1 419 ? 30.673 21.286 4.694 1.00 86.81 419 PRO A N 1
ATOM 3387 C CA . PRO A 1 419 ? 31.948 21.937 4.960 1.00 86.81 419 PRO A CA 1
ATOM 3388 C C . PRO A 1 419 ? 31.864 23.445 4.693 1.00 86.81 419 PRO A C 1
ATOM 3390 O O . PRO A 1 419 ? 31.423 23.877 3.623 1.00 86.81 419 PRO A O 1
ATOM 3393 N N . GLY A 1 420 ? 32.316 24.232 5.673 1.00 84.75 420 GLY A N 1
ATOM 3394 C CA . GLY A 1 420 ? 32.423 25.689 5.574 1.00 84.75 420 GLY A CA 1
ATOM 3395 C C . GLY A 1 420 ? 31.113 26.459 5.752 1.00 84.75 420 GLY A C 1
ATOM 3396 O O . GLY A 1 420 ? 31.094 27.641 5.427 1.00 84.75 420 GLY A O 1
ATOM 3397 N N . LYS A 1 421 ? 30.035 25.822 6.237 1.00 87.88 421 LYS A N 1
ATOM 3398 C CA . LYS A 1 421 ? 28.767 26.504 6.538 1.00 87.88 421 LYS A CA 1
ATOM 3399 C C . LYS A 1 421 ? 28.369 26.362 8.001 1.00 87.88 421 LYS A C 1
ATOM 3401 O O . LYS A 1 421 ? 28.453 25.282 8.587 1.00 87.88 421 LYS A O 1
ATOM 3406 N N . THR A 1 422 ? 27.909 27.459 8.594 1.00 91.94 422 THR A N 1
ATOM 3407 C CA . THR A 1 422 ? 27.463 27.470 9.993 1.00 91.94 422 THR A CA 1
ATOM 3408 C C . THR A 1 422 ? 26.035 26.933 10.127 1.00 91.94 422 THR A C 1
ATOM 3410 O O . THR A 1 422 ? 25.273 26.827 9.158 1.00 91.94 422 THR A O 1
ATOM 3413 N N . LYS A 1 423 ? 25.631 26.594 11.360 1.00 92.44 423 LYS A N 1
ATOM 3414 C CA . LYS A 1 423 ? 24.248 26.177 11.651 1.00 92.44 423 LYS A CA 1
ATOM 3415 C C . LYS A 1 423 ? 23.226 27.255 11.270 1.00 92.44 423 LYS A C 1
ATOM 3417 O O . LYS A 1 423 ? 22.128 26.923 10.833 1.00 92.44 423 LYS A O 1
ATOM 3422 N N . GLU A 1 424 ? 23.589 28.529 11.404 1.00 90.62 424 GLU A N 1
ATOM 3423 C CA . GLU A 1 424 ? 22.721 29.675 11.114 1.00 90.62 424 GLU A CA 1
ATOM 3424 C C . GLU A 1 424 ? 22.502 29.846 9.611 1.00 90.62 424 GLU A C 1
ATOM 3426 O O . GLU A 1 424 ? 21.360 29.960 9.163 1.00 90.62 424 GLU A O 1
ATOM 3431 N N . GLU A 1 425 ? 23.564 29.712 8.818 1.00 89.69 425 GLU A N 1
ATOM 3432 C CA . GLU A 1 425 ? 23.495 29.723 7.353 1.00 89.69 425 GLU A CA 1
ATOM 3433 C C . GLU A 1 425 ? 22.664 28.553 6.808 1.00 89.69 425 GLU A C 1
ATOM 3435 O O . GLU A 1 425 ? 21.836 28.728 5.911 1.00 89.69 425 GLU A O 1
ATOM 3440 N N . CYS A 1 426 ? 22.818 27.360 7.393 1.00 90.88 426 CYS A N 1
ATOM 3441 C CA . CYS A 1 426 ? 22.013 26.183 7.060 1.00 90.88 426 CYS A CA 1
ATOM 3442 C C . CYS A 1 426 ? 20.514 26.406 7.347 1.00 90.88 426 CYS A C 1
ATOM 3444 O O . CYS A 1 426 ? 19.655 26.038 6.538 1.00 90.88 426 CYS A O 1
ATOM 3446 N N . MET A 1 427 ? 20.180 27.036 8.480 1.00 91.56 427 MET A N 1
ATOM 3447 C CA . MET A 1 427 ? 18.797 27.382 8.832 1.00 91.56 427 MET A CA 1
ATOM 3448 C C . MET A 1 427 ? 18.210 28.433 7.884 1.00 91.56 427 MET A C 1
ATOM 3450 O O . MET A 1 427 ? 17.073 28.283 7.421 1.00 91.56 427 MET A O 1
ATOM 3454 N N . LEU A 1 428 ? 18.985 29.472 7.560 1.00 91.00 428 LEU A N 1
ATOM 3455 C CA . LEU A 1 428 ? 18.575 30.532 6.643 1.00 91.00 428 LEU A CA 1
ATOM 3456 C C . LEU A 1 428 ? 18.305 29.974 5.237 1.00 91.00 428 LEU A C 1
ATOM 3458 O O . LEU A 1 428 ? 17.260 30.253 4.639 1.00 91.00 428 LEU A O 1
ATOM 3462 N N . ARG A 1 429 ? 19.185 29.090 4.750 1.00 89.50 429 ARG A N 1
ATOM 3463 C CA . ARG A 1 429 ? 19.026 28.397 3.465 1.00 89.50 429 ARG A CA 1
ATOM 3464 C C . ARG A 1 429 ? 17.774 27.524 3.430 1.00 89.50 429 ARG A C 1
ATOM 3466 O O . ARG A 1 429 ? 17.013 27.580 2.462 1.00 89.50 429 ARG A O 1
ATOM 3473 N N . TYR A 1 430 ? 17.514 26.760 4.494 1.00 92.81 430 TYR A N 1
ATOM 3474 C CA . TYR A 1 430 ? 16.290 25.962 4.610 1.00 92.81 430 TYR A CA 1
ATOM 3475 C C . TYR A 1 430 ? 15.028 26.831 4.558 1.00 92.81 430 TYR A C 1
ATOM 3477 O O . TYR A 1 430 ? 14.074 26.486 3.857 1.00 92.81 430 TYR A O 1
ATOM 3485 N N . LYS A 1 431 ? 15.022 27.970 5.265 1.00 92.69 431 LYS A N 1
ATOM 3486 C CA . LYS A 1 431 ? 13.890 28.908 5.279 1.00 92.69 431 LYS A CA 1
ATOM 3487 C C . LYS A 1 431 ? 13.591 29.432 3.870 1.00 92.69 431 LYS A C 1
ATOM 3489 O O . LYS A 1 431 ? 12.440 29.370 3.439 1.00 92.69 431 LYS A O 1
ATOM 3494 N N . ARG A 1 432 ? 14.629 29.830 3.124 1.00 88.88 432 ARG A N 1
ATOM 3495 C CA . ARG A 1 432 ? 14.521 30.284 1.726 1.00 88.88 432 ARG A CA 1
ATOM 3496 C C . ARG A 1 432 ? 13.945 29.201 0.804 1.00 88.88 432 ARG A C 1
ATOM 3498 O O . ARG A 1 432 ? 13.039 29.473 0.020 1.00 88.88 432 ARG A O 1
ATOM 3505 N N . LEU A 1 433 ? 14.414 27.955 0.921 1.00 87.75 433 LEU A N 1
ATOM 3506 C CA . LEU A 1 433 ? 13.900 26.829 0.125 1.00 87.75 433 LEU A CA 1
ATOM 3507 C C . LEU A 1 433 ? 12.440 26.492 0.460 1.00 87.75 433 LEU A C 1
ATOM 3509 O O . LEU A 1 433 ? 11.639 26.240 -0.442 1.00 87.75 433 LEU A O 1
ATOM 3513 N N . ALA A 1 434 ? 12.071 26.519 1.742 1.00 90.56 434 ALA A N 1
ATOM 3514 C CA . ALA A 1 434 ? 10.698 26.278 2.177 1.00 90.56 434 ALA A CA 1
ATOM 3515 C C . ALA A 1 434 ? 9.728 27.334 1.622 1.00 90.56 434 ALA A C 1
ATOM 3517 O O . ALA A 1 434 ? 8.613 26.999 1.212 1.00 90.56 434 ALA A O 1
ATOM 3518 N N . GLU A 1 435 ? 10.162 28.593 1.561 1.00 91.69 435 GLU A N 1
ATOM 3519 C CA . GLU A 1 435 ? 9.386 29.687 0.984 1.00 91.69 435 GLU A CA 1
ATOM 3520 C C . GLU A 1 435 ? 9.202 29.530 -0.532 1.00 91.69 435 GLU A C 1
ATOM 3522 O O . GLU A 1 435 ? 8.074 29.620 -1.020 1.00 91.69 435 GLU A O 1
ATOM 3527 N N . LEU A 1 436 ? 10.257 29.169 -1.270 1.00 88.19 436 LEU A N 1
ATOM 3528 C CA . LEU A 1 436 ? 10.167 28.875 -2.707 1.00 88.19 436 LEU A CA 1
ATOM 3529 C C . LEU A 1 436 ? 9.203 27.717 -3.011 1.00 88.19 436 LEU A C 1
ATOM 3531 O O . LEU A 1 436 ? 8.415 27.787 -3.958 1.00 88.19 436 LEU A O 1
ATOM 3535 N N . VAL A 1 437 ? 9.220 26.657 -2.196 1.00 90.56 437 VAL A N 1
ATOM 3536 C CA . VAL A 1 437 ? 8.273 25.535 -2.328 1.00 90.56 437 VAL A CA 1
ATOM 3537 C C . VAL A 1 437 ? 6.842 25.994 -2.049 1.00 90.56 437 VAL A C 1
ATOM 3539 O O . VAL A 1 437 ? 5.925 25.604 -2.774 1.00 90.56 437 VAL A O 1
ATOM 3542 N N . ARG A 1 438 ? 6.634 26.841 -1.033 1.00 91.19 438 ARG A N 1
ATOM 3543 C CA . ARG A 1 438 ? 5.316 27.412 -0.725 1.00 91.19 438 ARG A CA 1
ATOM 3544 C C . ARG A 1 438 ? 4.797 28.264 -1.885 1.00 91.19 438 ARG A C 1
ATOM 3546 O O . ARG A 1 438 ? 3.655 28.069 -2.286 1.00 91.19 438 ARG A O 1
ATOM 3553 N N . GLN A 1 439 ? 5.640 29.115 -2.472 1.00 90.88 439 GLN A N 1
ATOM 3554 C CA . GLN A 1 439 ? 5.286 29.938 -3.634 1.00 90.88 439 GLN A CA 1
ATOM 3555 C C . GLN A 1 439 ? 4.962 29.098 -4.880 1.00 90.88 439 GLN A C 1
ATOM 3557 O O . GLN A 1 439 ? 4.038 29.425 -5.621 1.00 90.88 439 GLN A O 1
ATOM 3562 N N . ARG A 1 440 ? 5.678 27.990 -5.124 1.00 87.12 440 ARG A N 1
ATOM 3563 C CA . ARG A 1 440 ? 5.330 27.060 -6.217 1.00 87.12 440 ARG A CA 1
ATOM 3564 C C . ARG A 1 440 ? 3.985 26.375 -5.983 1.00 87.12 440 ARG A C 1
ATOM 3566 O O . ARG A 1 440 ? 3.210 26.240 -6.923 1.00 87.12 440 ARG A O 1
ATOM 3573 N N . LYS A 1 441 ? 3.684 25.984 -4.741 1.00 84.88 441 LYS A N 1
ATOM 3574 C CA . LYS A 1 441 ? 2.388 25.384 -4.391 1.00 84.88 441 LYS A CA 1
ATOM 3575 C C . LYS A 1 441 ? 1.227 26.361 -4.568 1.00 84.88 441 LYS A C 1
ATOM 3577 O O . LYS A 1 441 ? 0.201 25.959 -5.098 1.00 84.88 441 LYS A O 1
ATOM 3582 N N . THR A 1 442 ? 1.388 27.628 -4.181 1.00 83.94 442 THR A N 1
ATOM 3583 C CA . THR A 1 442 ? 0.343 28.645 -4.393 1.00 83.94 442 THR A CA 1
ATOM 3584 C C . THR A 1 442 ? 0.153 28.963 -5.874 1.00 83.94 442 THR A C 1
ATOM 3586 O O . THR A 1 442 ? -0.981 29.091 -6.312 1.00 83.94 442 THR A O 1
ATOM 3589 N N . LYS A 1 443 ? 1.236 29.016 -6.665 1.00 78.25 443 LYS A N 1
ATOM 3590 C CA . LYS A 1 443 ? 1.170 29.208 -8.127 1.00 78.25 443 LYS A CA 1
ATOM 3591 C C . LYS A 1 443 ? 0.567 28.024 -8.889 1.00 78.25 443 LYS A C 1
ATOM 3593 O O . LYS A 1 443 ? 0.021 28.240 -9.951 1.00 78.25 443 LYS A O 1
ATOM 3598 N N . SER A 1 444 ? 0.694 26.798 -8.379 1.00 69.00 444 SER A N 1
ATOM 3599 C CA . SER A 1 444 ? 0.103 25.593 -8.986 1.00 69.00 444 SER A CA 1
ATOM 3600 C C . SER A 1 444 ? -1.364 25.370 -8.593 1.00 69.00 444 SER A C 1
ATOM 3602 O O . SER A 1 444 ? -1.993 24.457 -9.121 1.00 69.00 444 SER A O 1
ATOM 3604 N N . SER A 1 445 ? -1.868 26.117 -7.606 1.00 59.62 445 SER A N 1
ATOM 3605 C CA . SER A 1 445 ? -3.238 26.001 -7.089 1.00 59.62 445 SER A CA 1
ATOM 3606 C C . SER A 1 445 ? -4.182 27.078 -7.640 1.00 59.62 445 SER A C 1
ATOM 3608 O O . SER A 1 445 ? -5.379 27.013 -7.361 1.00 59.62 445 SER A O 1
ATOM 3610 N N . HIS A 1 446 ? -3.639 28.056 -8.366 1.00 46.56 446 HIS A N 1
ATOM 3611 C CA . HIS A 1 446 ? -4.353 28.980 -9.244 1.00 46.56 446 HIS A CA 1
ATOM 3612 C C . HIS A 1 446 ? -4.174 28.505 -10.680 1.00 46.56 446 HIS A C 1
ATOM 3614 O O . HIS A 1 446 ? -5.129 28.693 -11.462 1.00 46.56 446 HIS A O 1
#

InterPro domains:
  IPR001005 SANT/Myb domain [PF23082] (292-349)
  IPR001005 SANT/Myb domain [PF23082] (388-435)
  IPR001005 SANT/Myb domain [PS50090] (380-434)
  IPR001005 SANT/Myb domain [SM00717] (290-342)
  IPR001005 SANT/Myb domain [SM00717] (384-436)
  IPR001005 SANT/Myb domain [cd00167] (388-433)
  IPR001623 DnaJ domain [PF00226] (40-101)
  IPR001623 DnaJ domain [PR00625] (42-60)
  IPR001623 DnaJ domain [PR00625] (60-75)
  IPR001623 DnaJ domain [PR00625] (76-96)
  IPR001623 DnaJ domain [PS50076] (40-104)
  IPR001623 DnaJ domain [SM00271] (39-96)
  IPR001623 DnaJ domain [cd06257] (40-92)
  IPR009057 Homedomain-like superfamily [SSF46689] (385-433)
  IPR017884 SANT domain [PS51293] (383-438)
  IPR036869 Chaperone J-domain superfamily [G3DSA:1.10.287.110] (31-124)
  IPR036869 Chaperone J-domain superfamily [SSF46565] (39-114)
  IPR052606 DnaJ domain-containing protein [PTHR44653] (10-444)